Protein AF-0000000066699413 (afdb_homodimer)

Structure (mmCIF, N/CA/C/O backbone):
data_AF-0000000066699413-model_v1
#
loop_
_entity.id
_entity.type
_entity.pdbx_description
1 polymer 'BAR domain-containing protein'
#
loop_
_atom_site.group_PDB
_atom_site.id
_atom_site.type_symbol
_atom_site.label_atom_id
_atom_site.label_alt_id
_atom_site.label_comp_id
_atom_site.label_asym_id
_atom_site.label_entity_id
_atom_site.label_seq_id
_atom_site.pdbx_PDB_ins_code
_atom_site.Cartn_x
_atom_site.Cartn_y
_atom_site.Cartn_z
_atom_site.occupancy
_atom_site.B_iso_or_equiv
_atom_site.auth_seq_id
_atom_site.auth_comp_id
_atom_site.auth_asym_id
_atom_site.auth_atom_id
_atom_site.pdbx_PDB_model_num
ATOM 1 N N . MET A 1 1 ? 0.147 27.953 43.156 1 64.19 1 MET A N 1
ATOM 2 C CA . MET A 1 1 ? -0.626 26.844 42.625 1 64.19 1 MET A CA 1
ATOM 3 C C . MET A 1 1 ? -2.021 26.812 43.25 1 64.19 1 MET A C 1
ATOM 5 O O . MET A 1 1 ? -3.018 26.703 42.531 1 64.19 1 MET A O 1
ATOM 9 N N . PHE A 1 2 ? -1.993 27.031 44.5 1 70.25 2 PHE A N 1
ATOM 10 C CA . PHE A 1 2 ? -3.27 26.891 45.188 1 70.25 2 PHE A CA 1
ATOM 11 C C . PHE A 1 2 ? -4.234 27.984 44.781 1 70.25 2 PHE A C 1
ATOM 13 O O . PHE A 1 2 ? -5.434 27.75 44.625 1 70.25 2 PHE A O 1
ATOM 20 N N . ARG A 1 3 ? -3.824 29.094 44.5 1 70.44 3 ARG A N 1
ATOM 21 C CA . ARG A 1 3 ? -4.676 30.203 44.094 1 70.44 3 ARG A CA 1
ATOM 22 C C . ARG A 1 3 ? -5.277 29.953 42.719 1 70.44 3 ARG A C 1
ATOM 24 O O . ARG A 1 3 ? -6.465 30.203 42.5 1 70.44 3 ARG A O 1
ATOM 31 N N . ARG A 1 4 ? -4.512 29.453 41.812 1 77 4 ARG A N 1
ATOM 32 C CA . ARG A 1 4 ? -4.988 29.156 40.438 1 77 4 ARG A CA 1
ATOM 33 C C . ARG A 1 4 ? -6.07 28.094 40.469 1 77 4 ARG A C 1
ATOM 35 O O . ARG A 1 4 ? -7.059 28.188 39.75 1 77 4 ARG A O 1
ATOM 42 N N . LEU A 1 5 ? -5.805 27.141 41.219 1 80.25 5 LEU A N 1
ATOM 43 C CA . LEU A 1 5 ? -6.789 26.078 41.344 1 80.25 5 LEU A CA 1
ATOM 44 C C . LEU A 1 5 ? -8.109 26.609 41.875 1 80.25 5 LEU A C 1
ATOM 46 O O . LEU A 1 5 ? -9.18 26.281 41.375 1 80.25 5 LEU A O 1
ATOM 50 N N . LYS A 1 6 ? -8.023 27.297 42.875 1 75.12 6 LYS A N 1
ATOM 51 C CA . LYS A 1 6 ? -9.211 27.906 43.438 1 75.12 6 LYS A CA 1
ATOM 52 C C . LYS A 1 6 ? -9.953 28.766 42.438 1 75.12 6 LYS A C 1
ATOM 54 O O . LYS A 1 6 ? -11.172 28.656 42.281 1 75.12 6 LYS A O 1
ATOM 59 N N . GLN A 1 7 ? -9.195 29.562 41.719 1 81.75 7 GLN A N 1
ATOM 60 C CA . GLN A 1 7 ? -9.805 30.438 40.719 1 81.75 7 GLN A CA 1
ATOM 61 C C . GLN A 1 7 ? -10.477 29.609 39.625 1 81.75 7 GLN A C 1
ATOM 63 O O . GLN A 1 7 ? -11.578 29.938 39.188 1 81.75 7 GLN A O 1
ATOM 68 N N . ASN A 1 8 ? -9.828 28.609 39.25 1 81 8 ASN A N 1
ATOM 69 C CA . ASN A 1 8 ? -10.383 27.734 38.219 1 81 8 ASN A CA 1
ATOM 70 C C . ASN A 1 8 ? -11.703 27.109 38.688 1 81 8 ASN A C 1
ATOM 72 O O . ASN A 1 8 ? -12.664 27.047 37.906 1 81 8 ASN A O 1
ATOM 76 N N . VAL A 1 9 ? -11.688 26.688 39.875 1 76.62 9 VAL A N 1
ATOM 77 C CA . VAL A 1 9 ? -12.891 26.094 40.438 1 76.62 9 VAL A CA 1
ATOM 78 C C . VAL A 1 9 ? -14 27.141 40.531 1 76.62 9 VAL A C 1
ATOM 80 O O . VAL A 1 9 ? -15.148 26.875 40.188 1 76.62 9 VAL A O 1
ATOM 83 N N . MET A 1 10 ? -13.664 28.266 40.875 1 80.5 10 MET A N 1
ATOM 84 C CA . MET A 1 10 ? -14.664 29.328 41 1 80.5 10 MET A CA 1
ATOM 85 C C . MET A 1 10 ? -15.258 29.703 39.656 1 80.5 10 MET A C 1
ATOM 87 O O . MET A 1 10 ? -16.469 29.938 39.562 1 80.5 10 MET A O 1
ATOM 91 N N . VAL A 1 11 ? -14.508 29.719 38.781 1 76.56 11 VAL A N 1
ATOM 92 C CA . VAL A 1 11 ? -14.984 30.047 37.438 1 76.56 11 VAL A CA 1
ATOM 93 C C . VAL A 1 11 ? -15.883 28.922 36.938 1 76.56 11 VAL A C 1
ATOM 95 O O . VAL A 1 11 ? -16.953 29.188 36.375 1 76.56 11 VAL A O 1
ATOM 98 N N . LYS A 1 12 ? -15.531 27.734 37.156 1 79.06 12 LYS A N 1
ATOM 99 C CA . LYS A 1 12 ? -16.312 26.594 36.719 1 79.06 12 LYS A CA 1
ATOM 100 C C . LYS A 1 12 ? -17.672 26.547 37.406 1 79.06 12 LYS A C 1
ATOM 102 O O . LYS A 1 12 ? -18.656 26.094 36.812 1 79.06 12 LYS A O 1
ATOM 107 N N . LEU A 1 13 ? -17.531 27.047 38.562 1 78.44 13 LEU A N 1
ATOM 108 C CA . LEU A 1 13 ? -18.766 27.078 39.344 1 78.44 13 LEU A CA 1
ATOM 109 C C . LEU A 1 13 ? -19.531 28.375 39.125 1 78.44 13 LEU A C 1
ATOM 111 O O . LEU A 1 13 ? -20.5 28.656 39.844 1 78.44 13 LEU A O 1
ATOM 115 N N . ASP A 1 14 ? -19.047 29.141 38.156 1 80.88 14 ASP A N 1
ATOM 116 C CA . ASP A 1 14 ? -19.656 30.438 37.844 1 80.88 14 ASP A CA 1
ATOM 117 C C . ASP A 1 14 ? -19.688 31.359 39.062 1 80.88 14 ASP A C 1
ATOM 119 O O . ASP A 1 14 ? -20.656 32.094 39.281 1 80.88 14 ASP A O 1
ATOM 123 N N . MET A 1 15 ? -18.766 31.297 39.875 1 75.12 15 MET A N 1
ATOM 124 C CA . MET A 1 15 ? -18.656 32.125 41.094 1 75.12 15 MET A CA 1
ATOM 125 C C . MET A 1 15 ? -17.656 33.25 40.906 1 75.12 15 MET A C 1
ATOM 127 O O . MET A 1 15 ? -17.516 34.094 41.75 1 75.12 15 MET A O 1
ATOM 131 N N . ALA A 1 16 ? -16.984 33.188 39.781 1 76.62 16 ALA A N 1
ATOM 132 C CA . ALA A 1 16 ? -16.031 34.25 39.438 1 76.62 16 ALA A CA 1
ATOM 133 C C . ALA A 1 16 ? -16 34.469 37.938 1 76.62 16 ALA A C 1
ATOM 135 O O . ALA A 1 16 ? -16.328 33.594 37.156 1 76.62 16 ALA A O 1
ATOM 136 N N . LYS A 1 17 ? -15.734 35.719 37.656 1 78.69 17 LYS A N 1
ATOM 137 C CA . LYS A 1 17 ? -15.664 36.062 36.25 1 78.69 17 LYS A CA 1
ATOM 138 C C . LYS A 1 17 ? -14.266 35.781 35.688 1 78.69 17 LYS A C 1
ATOM 140 O O . LYS A 1 17 ? -13.273 35.906 36.406 1 78.69 17 LYS A O 1
ATOM 145 N N . GLN A 1 18 ? -14.242 35.312 34.5 1 86.56 18 GLN A N 1
ATOM 146 C CA . GLN A 1 18 ? -12.969 35.062 33.812 1 86.56 18 GLN A CA 1
ATOM 147 C C . GLN A 1 18 ? -12.766 36.062 32.688 1 86.56 18 GLN A C 1
ATOM 149 O O . GLN A 1 18 ? -13.656 36.281 31.859 1 86.56 18 GLN A O 1
ATOM 154 N N . THR A 1 19 ? -11.641 36.75 32.781 1 90.31 19 THR A N 1
ATOM 155 C CA . THR A 1 19 ? -11.273 37.656 31.688 1 90.31 19 THR A CA 1
ATOM 156 C C . THR A 1 19 ? -11.305 36.906 30.359 1 90.31 19 THR A C 1
ATOM 158 O O . THR A 1 19 ? -10.742 35.844 30.234 1 90.31 19 THR A O 1
ATOM 161 N N . GLU A 1 20 ? -12.023 37.438 29.484 1 91.56 20 GLU A N 1
ATOM 162 C CA . GLU A 1 20 ? -12.07 36.844 28.141 1 91.56 20 GLU A CA 1
ATOM 163 C C . GLU A 1 20 ? -10.844 37.219 27.328 1 91.56 20 GLU A C 1
ATOM 165 O O . GLU A 1 20 ? -10.352 38.344 27.422 1 91.56 20 GLU A O 1
ATOM 170 N N . PHE A 1 21 ? -10.375 36.312 26.609 1 94.5 21 PHE A N 1
ATOM 171 C CA . PHE A 1 21 ? -9.289 36.656 25.688 1 94.5 21 PHE A CA 1
ATOM 172 C C . PHE A 1 21 ? -9.812 37.5 24.531 1 94.5 21 PHE A C 1
ATOM 174 O O . PHE A 1 21 ? -10.945 37.312 24.078 1 94.5 21 PHE A O 1
ATOM 181 N N . PRO A 1 22 ? -8.984 38.406 24.016 1 93.81 22 PRO A N 1
ATOM 182 C CA . PRO A 1 22 ? -9.359 39.062 22.766 1 93.81 22 PRO A CA 1
ATOM 183 C C . PRO A 1 22 ? -9.602 38.094 21.625 1 93.81 22 PRO A C 1
ATOM 185 O O . PRO A 1 22 ? -9.047 37 21.625 1 93.81 22 PRO A O 1
ATOM 188 N N . ASN A 1 23 ? -10.367 38.531 20.594 1 92.06 23 ASN A N 1
ATOM 189 C CA . ASN A 1 23 ? -10.797 37.656 19.484 1 92.06 23 ASN A CA 1
ATOM 190 C C . ASN A 1 23 ? -9.609 37.094 18.719 1 92.06 23 ASN A C 1
ATOM 192 O O . ASN A 1 23 ? -9.609 35.938 18.344 1 92.06 23 ASN A O 1
ATOM 196 N N . ASP A 1 24 ? -8.617 37.938 18.406 1 90.38 24 ASP A N 1
ATOM 197 C CA . ASP A 1 24 ? -7.445 37.5 17.656 1 90.38 24 ASP A CA 1
ATOM 198 C C . ASP A 1 24 ? -6.691 36.406 18.406 1 90.38 24 ASP A C 1
ATOM 200 O O . ASP A 1 24 ? -6.211 35.438 17.812 1 90.38 24 ASP A O 1
ATOM 204 N N . VAL A 1 25 ? -6.668 36.562 19.734 1 93.75 25 VAL A N 1
ATOM 205 C CA . VAL A 1 25 ? -5.977 35.594 20.578 1 93.75 25 VAL A CA 1
ATOM 206 C C . VAL A 1 25 ? -6.785 34.281 20.641 1 93.75 25 VAL A C 1
ATOM 208 O O . VAL A 1 25 ? -6.227 33.188 20.547 1 93.75 25 VAL A O 1
ATOM 211 N N . THR A 1 26 ? -8.078 34.406 20.75 1 93.62 26 THR A N 1
ATOM 212 C CA . THR A 1 26 ? -8.945 33.219 20.766 1 93.62 26 THR A CA 1
ATOM 213 C C . THR A 1 26 ? -8.789 32.438 19.469 1 93.62 26 THR A C 1
ATOM 215 O O . THR A 1 26 ? -8.711 31.203 19.5 1 93.62 26 THR A O 1
ATOM 218 N N . ARG A 1 27 ? -8.727 33.094 18.391 1 88.5 27 ARG A N 1
ATOM 219 C CA . ARG A 1 27 ? -8.531 32.438 17.094 1 88.5 27 ARG A CA 1
ATOM 220 C C . ARG A 1 27 ? -7.184 31.734 17.031 1 88.5 27 ARG A C 1
ATOM 222 O O . ARG A 1 27 ? -7.074 30.656 16.469 1 88.5 27 ARG A O 1
ATOM 229 N N . SER A 1 28 ? -6.199 32.438 17.594 1 90.19 28 SER A N 1
ATOM 230 C CA . SER A 1 28 ? -4.863 31.844 17.625 1 90.19 28 SER A CA 1
ATOM 231 C C . SER A 1 28 ? -4.848 30.562 18.438 1 90.19 28 SER A C 1
ATOM 233 O O . SER A 1 28 ? -4.219 29.578 18.047 1 90.19 28 SER A O 1
ATOM 235 N N . ILE A 1 29 ? -5.488 30.609 19.547 1 92.31 29 ILE A N 1
ATOM 236 C CA . ILE A 1 29 ? -5.57 29.422 20.391 1 92.31 29 ILE A CA 1
ATOM 237 C C . ILE A 1 29 ? -6.234 28.281 19.625 1 92.31 29 ILE A C 1
ATOM 239 O O . ILE A 1 29 ? -5.707 27.172 19.594 1 92.31 29 ILE A O 1
ATOM 243 N N . THR A 1 30 ? -7.316 28.547 18.984 1 90.94 30 THR A N 1
ATOM 244 C CA . THR A 1 30 ? -8.047 27.531 18.219 1 90.94 30 THR A CA 1
ATOM 245 C C . THR A 1 30 ? -7.18 27 17.094 1 90.94 30 THR A C 1
ATOM 247 O O . THR A 1 30 ? -7.129 25.781 16.875 1 90.94 30 THR A O 1
ATOM 250 N N . PHE A 1 31 ? -6.5 27.891 16.359 1 89.94 31 PHE A N 1
ATOM 251 C CA . PHE A 1 31 ? -5.637 27.5 15.25 1 89.94 31 PHE A CA 1
ATOM 252 C C . PHE A 1 31 ? -4.566 26.516 15.719 1 89.94 31 PHE A C 1
ATOM 254 O O . PHE A 1 31 ? -4.355 25.469 15.109 1 89.94 31 PHE A O 1
ATOM 261 N N . CYS A 1 32 ? -3.93 26.891 16.797 1 91.62 32 CYS A N 1
ATOM 262 C CA . CYS A 1 32 ? -2.805 26.094 17.266 1 91.62 32 CYS A CA 1
ATOM 263 C C . CYS A 1 32 ? -3.273 24.719 17.75 1 91.62 32 CYS A C 1
ATOM 265 O O . CYS A 1 32 ? -2.652 23.703 17.438 1 91.62 32 CYS A O 1
ATOM 267 N N . GLU A 1 33 ? -4.352 24.656 18.453 1 90.44 33 GLU A N 1
ATOM 268 C CA . GLU A 1 33 ? -4.895 23.391 18.938 1 90.44 33 GLU A CA 1
ATOM 269 C C . GLU A 1 33 ? -5.34 22.5 17.781 1 90.44 33 GLU A C 1
ATOM 271 O O . GLU A 1 33 ? -5.074 21.297 17.797 1 90.44 33 GLU A O 1
ATOM 276 N N . ARG A 1 34 ? -5.918 23.031 16.781 1 90.5 34 ARG A N 1
ATOM 277 C CA . ARG A 1 34 ? -6.371 22.281 15.617 1 90.5 34 ARG A CA 1
ATOM 278 C C . ARG A 1 34 ? -5.195 21.859 14.734 1 90.5 34 ARG A C 1
ATOM 280 O O . ARG A 1 34 ? -5.211 20.797 14.133 1 90.5 34 ARG A O 1
ATOM 287 N N . SER A 1 35 ? -4.207 22.797 14.633 1 91.25 35 SER A N 1
ATOM 288 C CA . SER A 1 35 ? -3.029 22.531 13.812 1 91.25 35 SER A CA 1
ATOM 289 C C . SER A 1 35 ? -2.324 21.25 14.266 1 91.25 35 SER A C 1
ATOM 291 O O . SER A 1 35 ? -1.836 20.484 13.438 1 91.25 35 SER A O 1
ATOM 293 N N . LYS A 1 36 ? -2.322 21.031 15.555 1 91.19 36 LYS A N 1
ATOM 294 C CA . LYS A 1 36 ? -1.697 19.828 16.094 1 91.19 36 LYS A CA 1
ATOM 295 C C . LYS A 1 36 ? -2.367 18.578 15.547 1 91.19 36 LYS A C 1
ATOM 297 O O . LYS A 1 36 ? -1.695 17.672 15.031 1 91.19 36 LYS A O 1
ATOM 302 N N . SER A 1 37 ? -3.66 18.547 15.609 1 92.31 37 SER A N 1
ATOM 303 C CA . SER A 1 37 ? -4.426 17.391 15.148 1 92.31 37 SER A CA 1
ATOM 304 C C . SER A 1 37 ? -4.363 17.25 13.633 1 92.31 37 SER A C 1
ATOM 306 O O . SER A 1 37 ? -4.238 16.141 13.109 1 92.31 37 SER A O 1
ATOM 308 N N . ASP A 1 38 ? -4.477 18.344 12.93 1 90.81 38 ASP A N 1
ATOM 309 C CA . ASP A 1 38 ? -4.473 18.344 11.469 1 90.81 38 ASP A CA 1
ATOM 310 C C . ASP A 1 38 ? -3.148 17.797 10.93 1 90.81 38 ASP A C 1
ATOM 312 O O . ASP A 1 38 ? -3.139 16.938 10.039 1 90.81 38 ASP A O 1
ATOM 316 N N . VAL A 1 39 ? -2.062 18.312 11.484 1 92.06 39 VAL A N 1
ATOM 317 C CA . VAL A 1 39 ? -0.745 17.891 11.008 1 92.06 39 VAL A CA 1
ATOM 318 C C . VAL A 1 39 ? -0.501 16.438 11.359 1 92.06 39 VAL A C 1
ATOM 320 O O . VAL A 1 39 ? 0.029 15.672 10.539 1 92.06 39 VAL A O 1
ATOM 323 N N . ALA A 1 40 ? -0.955 15.969 12.5 1 92.31 40 ALA A N 1
ATOM 324 C CA . ALA A 1 40 ? -0.827 14.562 12.875 1 92.31 40 ALA A CA 1
ATOM 325 C C . ALA A 1 40 ? -1.617 13.672 11.922 1 92.31 40 ALA A C 1
ATOM 327 O O . ALA A 1 40 ? -1.158 12.586 11.555 1 92.31 40 ALA A O 1
ATOM 328 N N . ALA A 1 41 ? -2.766 14.109 11.57 1 92.06 41 ALA A N 1
ATOM 329 C CA . ALA A 1 41 ? -3.629 13.336 10.672 1 92.06 41 ALA A CA 1
ATOM 330 C C . ALA A 1 41 ? -3 13.195 9.289 1 92.06 41 ALA A C 1
ATOM 332 O O . ALA A 1 41 ? -3.027 12.117 8.695 1 92.06 41 ALA A O 1
ATOM 333 N N . ILE A 1 42 ? -2.396 14.305 8.758 1 91.94 42 ILE A N 1
ATOM 334 C CA . ILE A 1 42 ? -1.78 14.258 7.434 1 91.94 42 ILE A CA 1
ATOM 335 C C . ILE A 1 42 ? -0.568 13.328 7.465 1 91.94 42 ILE A C 1
ATOM 337 O O . ILE A 1 42 ? -0.349 12.555 6.531 1 91.94 42 ILE A O 1
ATOM 341 N N . VAL A 1 43 ? 0.157 13.406 8.539 1 94 43 VAL A N 1
ATOM 342 C CA . VAL A 1 43 ? 1.338 12.562 8.672 1 94 43 VAL A CA 1
ATOM 343 C C . VAL A 1 43 ? 0.923 11.094 8.68 1 94 43 VAL A C 1
ATOM 345 O O . VAL A 1 43 ? 1.511 10.266 7.977 1 94 43 VAL A O 1
ATOM 348 N N . LYS A 1 44 ? -0.115 10.789 9.414 1 93.81 44 LYS A N 1
ATOM 349 C CA . LYS A 1 44 ? -0.608 9.414 9.484 1 93.81 44 LYS A CA 1
ATOM 350 C C . LYS A 1 44 ? -1.063 8.93 8.109 1 93.81 44 LYS A C 1
ATOM 352 O O . LYS A 1 44 ? -0.804 7.781 7.738 1 93.81 44 LYS A O 1
ATOM 357 N N . ALA A 1 45 ? -1.743 9.727 7.418 1 91.88 45 ALA A N 1
ATOM 358 C CA . ALA A 1 45 ? -2.227 9.375 6.082 1 91.88 45 ALA A CA 1
ATOM 359 C C . ALA A 1 45 ? -1.066 9.148 5.121 1 91.88 45 ALA A C 1
ATOM 361 O O . ALA A 1 45 ? -1.087 8.211 4.324 1 91.88 45 ALA A O 1
ATOM 362 N N . VAL A 1 46 ? -0.092 9.992 5.203 1 94.25 46 VAL A N 1
ATOM 363 C CA . VAL A 1 46 ? 1.08 9.875 4.344 1 94.25 46 VAL A CA 1
ATOM 364 C C . VAL A 1 46 ? 1.855 8.609 4.691 1 94.25 46 VAL A C 1
ATOM 366 O O . VAL A 1 46 ? 2.316 7.891 3.801 1 94.25 46 VAL A O 1
ATOM 369 N N . GLU A 1 47 ? 1.967 8.312 5.953 1 94 47 GLU A N 1
ATOM 370 C CA . GLU A 1 47 ? 2.615 7.074 6.375 1 94 47 GLU A CA 1
ATOM 371 C C . GLU A 1 47 ? 1.878 5.852 5.84 1 94 47 GLU A C 1
ATOM 373 O O . GLU A 1 47 ? 2.504 4.883 5.402 1 94 47 GLU A O 1
ATOM 378 N N . SER A 1 48 ? 0.611 5.914 5.887 1 90.88 48 SER A N 1
ATOM 379 C CA . SER A 1 48 ? -0.201 4.824 5.352 1 90.88 48 SER A CA 1
ATOM 380 C C . SER A 1 48 ? 0.006 4.672 3.848 1 90.88 48 SER A C 1
ATOM 382 O O . SER A 1 48 ? 0.093 3.551 3.34 1 90.88 48 SER A O 1
ATOM 384 N N . MET A 1 49 ? 0.118 5.727 3.15 1 90.94 49 MET A N 1
ATOM 385 C CA . MET A 1 49 ? 0.29 5.738 1.699 1 90.94 49 MET A CA 1
ATOM 386 C C . MET A 1 49 ? 1.577 5.027 1.299 1 90.94 49 MET A C 1
ATOM 388 O O . MET A 1 49 ? 1.608 4.309 0.298 1 90.94 49 MET A O 1
ATOM 392 N N . ILE A 1 50 ? 2.633 5.184 2.113 1 91.62 50 ILE A N 1
ATOM 393 C CA . ILE A 1 50 ? 3.922 4.629 1.715 1 91.62 50 ILE A CA 1
ATOM 394 C C . ILE A 1 50 ? 4.215 3.369 2.527 1 91.62 50 ILE A C 1
ATOM 396 O O . ILE A 1 50 ? 5.348 2.879 2.537 1 91.62 50 ILE A O 1
ATOM 400 N N . SER A 1 51 ? 3.266 2.826 3.219 1 90.5 51 SER A N 1
ATOM 401 C CA . SER A 1 51 ? 3.48 1.701 4.125 1 90.5 51 SER A CA 1
ATOM 402 C C . SER A 1 51 ? 3.98 0.473 3.371 1 90.5 51 SER A C 1
ATOM 404 O O . SER A 1 51 ? 4.84 -0.257 3.865 1 90.5 51 SER A O 1
ATOM 406 N N . ASN A 1 52 ? 3.52 0.285 2.148 1 86.88 52 ASN A N 1
ATOM 407 C CA . ASN A 1 52 ? 3.895 -0.881 1.356 1 86.88 52 ASN A CA 1
ATOM 408 C C . ASN A 1 52 ? 5.297 -0.733 0.769 1 86.88 52 ASN A C 1
ATOM 410 O O . ASN A 1 52 ? 5.875 -1.704 0.277 1 86.88 52 ASN A O 1
ATOM 414 N N . PHE A 1 53 ? 5.828 0.475 0.854 1 90.94 53 PHE A N 1
ATOM 415 C CA . PHE A 1 53 ? 7.141 0.739 0.273 1 90.94 53 PHE A CA 1
ATOM 416 C C . PHE A 1 53 ? 8.25 0.359 1.246 1 90.94 53 PHE A C 1
ATOM 418 O O . PHE A 1 53 ? 9.406 0.211 0.849 1 90.94 53 PHE A O 1
ATOM 425 N N . LYS A 1 54 ? 8.023 0.321 2.668 1 81.88 54 LYS A N 1
ATOM 426 C CA . LYS A 1 54 ? 9.055 0.249 3.695 1 81.88 54 LYS A CA 1
ATOM 427 C C . LYS A 1 54 ? 9.086 -1.127 4.352 1 81.88 54 LYS A C 1
ATOM 429 O O . LYS A 1 54 ? 9.789 -1.335 5.34 1 81.88 54 LYS A O 1
ATOM 434 N N . ALA A 1 55 ? 8.836 -2.156 3.752 1 67.06 55 ALA A N 1
ATOM 435 C CA . ALA A 1 55 ? 8.812 -3.402 4.512 1 67.06 55 ALA A CA 1
ATOM 436 C C . ALA A 1 55 ? 10.211 -3.777 4.992 1 67.06 55 ALA A C 1
ATOM 438 O O . ALA A 1 55 ? 11.195 -3.562 4.277 1 67.06 55 ALA A O 1
ATOM 439 N N . THR A 1 56 ? 10.484 -3.793 6.375 1 67.44 56 THR A N 1
ATOM 440 C CA . THR A 1 56 ? 11.742 -4.242 6.953 1 67.44 56 THR A CA 1
ATOM 441 C C . THR A 1 56 ? 12.273 -5.469 6.215 1 67.44 56 THR A C 1
ATOM 443 O O . THR A 1 56 ? 13.484 -5.68 6.133 1 67.44 56 THR A O 1
ATOM 446 N N . GLY A 1 57 ? 11.516 -6.07 5.504 1 71.44 57 GLY A N 1
ATOM 447 C CA . GLY A 1 57 ? 11.852 -7.242 4.711 1 71.44 57 GLY A CA 1
ATOM 448 C C . GLY A 1 57 ? 11.453 -7.113 3.256 1 71.44 57 GLY A C 1
ATOM 449 O O . GLY A 1 57 ? 11.789 -6.129 2.598 1 71.44 57 GLY A O 1
ATOM 450 N N . MET A 1 58 ? 10.812 -8.055 2.838 1 83.25 58 MET A N 1
ATOM 451 C CA . MET A 1 58 ? 10.398 -8.07 1.438 1 83.25 58 MET A CA 1
ATOM 452 C C . MET A 1 58 ? 9.117 -7.266 1.238 1 83.25 58 MET A C 1
ATOM 454 O O . MET A 1 58 ? 8.125 -7.496 1.927 1 83.25 58 MET A O 1
ATOM 458 N N . THR A 1 59 ? 9.266 -6.25 0.417 1 88.19 59 THR A N 1
ATOM 459 C CA . THR A 1 59 ? 8.039 -5.586 -0.027 1 88.19 59 THR A CA 1
ATOM 460 C C . THR A 1 59 ? 7.199 -6.523 -0.887 1 88.19 59 THR A C 1
ATOM 462 O O . THR A 1 59 ? 7.664 -7.594 -1.285 1 88.19 59 THR A O 1
ATOM 465 N N . PRO A 1 60 ? 5.984 -6.145 -1.086 1 89.81 60 PRO A N 1
ATOM 466 C CA . PRO A 1 60 ? 5.18 -6.965 -1.993 1 89.81 60 PRO A CA 1
ATOM 467 C C . PRO A 1 60 ? 5.836 -7.152 -3.359 1 89.81 60 PRO A C 1
ATOM 469 O O . PRO A 1 60 ? 5.805 -8.25 -3.918 1 89.81 60 PRO A O 1
ATOM 472 N N . ALA A 1 61 ? 6.48 -6.113 -3.836 1 92.88 61 ALA A N 1
ATOM 473 C CA . ALA A 1 61 ? 7.18 -6.215 -5.113 1 92.88 61 ALA A CA 1
ATOM 474 C C . ALA A 1 61 ? 8.328 -7.211 -5.027 1 92.88 61 ALA A C 1
ATOM 476 O O . ALA A 1 61 ? 8.508 -8.039 -5.926 1 92.88 61 ALA A O 1
ATOM 477 N N . ASP A 1 62 ? 9.031 -7.199 -3.926 1 93.31 62 ASP A N 1
ATOM 478 C CA . ASP A 1 62 ? 10.102 -8.164 -3.705 1 93.31 62 ASP A CA 1
ATOM 479 C C . ASP A 1 62 ? 9.555 -9.594 -3.693 1 93.31 62 ASP A C 1
ATOM 481 O O . ASP A 1 62 ? 10.188 -10.508 -4.234 1 93.31 62 ASP A O 1
ATOM 485 N N . SER A 1 63 ? 8.492 -9.742 -3.037 1 91.88 63 SER A N 1
ATOM 486 C CA . SER A 1 63 ? 7.898 -11.07 -2.906 1 91.88 63 SER A CA 1
ATOM 487 C C . SER A 1 63 ? 7.516 -11.641 -4.266 1 91.88 63 SER A C 1
ATOM 489 O O . SER A 1 63 ? 7.805 -12.805 -4.559 1 91.88 63 SER A O 1
ATOM 491 N N . ILE A 1 64 ? 6.918 -10.867 -5.059 1 92.5 64 ILE A N 1
ATOM 492 C CA . ILE A 1 64 ? 6.523 -11.32 -6.387 1 92.5 64 ILE A CA 1
ATOM 493 C C . ILE A 1 64 ? 7.77 -11.633 -7.215 1 92.5 64 ILE A C 1
ATOM 495 O O . ILE A 1 64 ? 7.816 -12.648 -7.914 1 92.5 64 ILE A O 1
ATOM 499 N N . ALA A 1 65 ? 8.758 -10.734 -7.105 1 94.38 65 ALA A N 1
ATOM 500 C CA . ALA A 1 65 ? 10.016 -10.977 -7.812 1 94.38 65 ALA A CA 1
ATOM 501 C C . ALA A 1 65 ? 10.625 -12.312 -7.414 1 94.38 65 ALA A C 1
ATOM 503 O O . ALA A 1 65 ? 11.016 -13.102 -8.273 1 94.38 65 ALA A O 1
ATOM 504 N N . ASN A 1 66 ? 10.609 -12.562 -6.148 1 93.69 66 ASN A N 1
ATOM 505 C CA . ASN A 1 66 ? 11.18 -13.805 -5.633 1 93.69 66 ASN A CA 1
ATOM 506 C C . ASN A 1 66 ? 10.414 -15.023 -6.141 1 93.69 66 ASN A C 1
ATOM 508 O O . ASN A 1 66 ? 11.023 -16.047 -6.492 1 93.69 66 ASN A O 1
ATOM 512 N N . ILE A 1 67 ? 9.164 -14.938 -6.191 1 91 67 ILE A N 1
ATOM 513 C CA . ILE A 1 67 ? 8.328 -16.047 -6.648 1 91 67 ILE A CA 1
ATOM 514 C C . ILE A 1 67 ? 8.555 -16.281 -8.141 1 91 67 ILE A C 1
ATOM 516 O O . ILE A 1 67 ? 8.656 -17.422 -8.578 1 91 67 ILE A O 1
ATOM 520 N N . CYS A 1 68 ? 8.641 -15.227 -8.922 1 92.56 68 CYS A N 1
ATOM 521 C CA . CYS A 1 68 ? 8.914 -15.352 -10.352 1 92.56 68 CYS A CA 1
ATOM 522 C C . CYS A 1 68 ? 10.258 -16.031 -10.586 1 92.56 68 CYS A C 1
ATOM 524 O O . CYS A 1 68 ? 10.375 -16.891 -11.469 1 92.56 68 CYS A O 1
ATOM 526 N N . ASN A 1 69 ? 11.234 -15.648 -9.797 1 93.38 69 ASN A N 1
ATOM 527 C CA . ASN A 1 69 ? 12.539 -16.297 -9.875 1 93.38 69 ASN A CA 1
ATOM 528 C C . ASN A 1 69 ? 12.445 -17.781 -9.578 1 93.38 69 ASN A C 1
ATOM 530 O O . ASN A 1 69 ? 13.039 -18.594 -10.289 1 93.38 69 ASN A O 1
ATOM 534 N N . GLY A 1 70 ? 11.695 -18.109 -8.555 1 90.62 70 GLY A N 1
ATOM 535 C CA . GLY A 1 70 ? 11.492 -19.5 -8.203 1 90.62 70 GLY A CA 1
ATOM 536 C C . GLY A 1 70 ? 10.773 -20.297 -9.281 1 90.62 70 GLY A C 1
ATOM 537 O O . GLY A 1 70 ? 11.117 -21.438 -9.547 1 90.62 70 GLY A O 1
ATOM 538 N N . LEU A 1 71 ? 9.797 -19.688 -9.945 1 89.19 71 LEU A N 1
ATOM 539 C CA . LEU A 1 71 ? 9.039 -20.344 -11 1 89.19 71 LEU A CA 1
ATOM 540 C C . LEU A 1 71 ? 9.914 -20.594 -12.227 1 89.19 71 LEU A C 1
ATOM 542 O O . LEU A 1 71 ? 9.836 -21.656 -12.844 1 89.19 71 LEU A O 1
ATOM 546 N N . ALA A 1 72 ? 10.742 -19.625 -12.562 1 89.44 72 ALA A N 1
ATOM 547 C CA . ALA A 1 72 ? 11.625 -19.75 -13.711 1 89.44 72 ALA A CA 1
ATOM 548 C C . ALA A 1 72 ? 12.594 -20.922 -13.539 1 89.44 72 ALA A C 1
ATOM 550 O O . ALA A 1 72 ? 12.914 -21.625 -14.5 1 89.44 72 ALA A O 1
ATOM 551 N N . ALA A 1 73 ? 13.016 -21.188 -12.352 1 87.38 73 ALA A N 1
ATOM 552 C CA . ALA A 1 73 ? 13.992 -22.234 -12.055 1 87.38 73 ALA A CA 1
ATOM 553 C C . ALA A 1 73 ? 13.359 -23.609 -12.172 1 87.38 73 ALA A C 1
ATOM 555 O O . ALA A 1 73 ? 14.07 -24.625 -12.25 1 87.38 73 ALA A O 1
ATOM 556 N N . LYS A 1 74 ? 12.078 -23.688 -12.227 1 81.31 74 LYS A N 1
ATOM 557 C CA . LYS A 1 74 ? 11.383 -24.969 -12.148 1 81.31 74 LYS A CA 1
ATOM 558 C C . LYS A 1 74 ? 11.102 -25.516 -13.547 1 81.31 74 LYS A C 1
ATOM 560 O O . LYS A 1 74 ? 10.617 -26.641 -13.688 1 81.31 74 LYS A O 1
ATOM 565 N N . THR A 1 75 ? 11.406 -24.719 -14.562 1 81.56 75 THR A N 1
ATOM 566 C CA . THR A 1 75 ? 11.102 -25.172 -15.914 1 81.56 75 THR A CA 1
ATOM 567 C C . THR A 1 75 ? 12.211 -24.781 -16.891 1 81.56 75 THR A C 1
ATOM 569 O O . THR A 1 75 ? 12.953 -23.828 -16.625 1 81.56 75 THR A O 1
ATOM 572 N N . LYS A 1 76 ? 12.289 -25.531 -17.953 1 83.56 76 LYS A N 1
ATOM 573 C CA . LYS A 1 76 ? 13.281 -25.234 -18.969 1 83.56 76 LYS A CA 1
ATOM 574 C C . LYS A 1 76 ? 12.648 -24.5 -20.156 1 83.56 76 LYS A C 1
ATOM 576 O O . LYS A 1 76 ? 13.289 -24.328 -21.188 1 83.56 76 LYS A O 1
ATOM 581 N N . ASN A 1 77 ? 11.367 -24.172 -20 1 85 77 ASN A N 1
ATOM 582 C CA . ASN A 1 77 ? 10.688 -23.406 -21.031 1 85 77 ASN A CA 1
ATOM 583 C C . ASN A 1 77 ? 11.32 -22.016 -21.219 1 85 77 ASN A C 1
ATOM 585 O O . ASN A 1 77 ? 11.18 -21.156 -20.344 1 85 77 ASN A O 1
ATOM 589 N N . LYS A 1 78 ? 11.977 -21.812 -22.312 1 86.69 78 LYS A N 1
ATOM 590 C CA . LYS A 1 78 ? 12.805 -20.625 -22.547 1 86.69 78 LYS A CA 1
ATOM 591 C C . LYS A 1 78 ? 11.953 -19.359 -22.562 1 86.69 78 LYS A C 1
ATOM 593 O O . LYS A 1 78 ? 12.336 -18.344 -21.969 1 86.69 78 LYS A O 1
ATOM 598 N N . LYS A 1 79 ? 10.844 -19.391 -23.266 1 86.25 79 LYS A N 1
ATOM 599 C CA . LYS A 1 79 ? 9.977 -18.219 -23.344 1 86.25 79 LYS A CA 1
ATOM 600 C C . LYS A 1 79 ? 9.43 -17.844 -21.969 1 86.25 79 LYS A C 1
ATOM 602 O O . LYS A 1 79 ? 9.43 -16.656 -21.609 1 86.25 79 LYS A O 1
ATOM 607 N N . PHE A 1 80 ? 8.984 -18.828 -21.234 1 90.31 80 PHE A N 1
ATOM 608 C CA . PHE A 1 80 ? 8.484 -18.609 -19.875 1 90.31 80 PHE A CA 1
ATOM 609 C C . PHE A 1 80 ? 9.57 -18 -18.984 1 90.31 80 PHE A C 1
ATOM 611 O O . PHE A 1 80 ? 9.328 -17 -18.312 1 90.31 80 PHE A O 1
ATOM 618 N N . ASN A 1 81 ? 10.695 -18.531 -19.031 1 92.19 81 ASN A N 1
ATOM 619 C CA . ASN A 1 81 ? 11.797 -18.094 -18.188 1 92.19 81 ASN A CA 1
ATOM 620 C C . ASN A 1 81 ? 12.211 -16.656 -18.516 1 92.19 81 ASN A C 1
ATOM 622 O O . ASN A 1 81 ? 12.547 -15.883 -17.609 1 92.19 81 ASN A O 1
ATOM 626 N N . LYS A 1 82 ? 12.195 -16.328 -19.766 1 91.94 82 LYS A N 1
ATOM 627 C CA . LYS A 1 82 ? 12.547 -14.969 -20.156 1 91.94 82 LYS A CA 1
ATOM 628 C C . LYS A 1 82 ? 11.539 -13.961 -19.625 1 91.94 82 LYS A C 1
ATOM 630 O O . LYS A 1 82 ? 11.93 -12.898 -19.125 1 91.94 82 LYS A O 1
ATOM 635 N N . VAL A 1 83 ? 10.242 -14.258 -19.734 1 91.94 83 VAL A N 1
ATOM 636 C CA . VAL A 1 83 ? 9.203 -13.375 -19.203 1 91.94 83 VAL A CA 1
ATOM 637 C C . VAL A 1 83 ? 9.375 -13.227 -17.703 1 91.94 83 VAL A C 1
ATOM 639 O O . VAL A 1 83 ? 9.391 -12.117 -17.172 1 91.94 83 VAL A O 1
ATOM 642 N N . MET A 1 84 ? 9.531 -14.375 -17.031 1 93.75 84 MET A N 1
ATOM 643 C CA . MET A 1 84 ? 9.664 -14.352 -15.578 1 93.75 84 MET A CA 1
ATOM 644 C C . MET A 1 84 ? 10.883 -13.555 -15.148 1 93.75 84 MET A C 1
ATOM 646 O O . MET A 1 84 ? 10.836 -12.82 -14.156 1 93.75 84 MET A O 1
ATOM 650 N N . LYS A 1 85 ? 11.953 -13.68 -15.883 1 94.12 85 LYS A N 1
ATOM 651 C CA . LYS A 1 85 ? 13.172 -12.953 -15.555 1 94.12 85 LYS A CA 1
ATOM 652 C C . LYS A 1 85 ? 12.977 -11.445 -15.695 1 94.12 85 LYS A C 1
ATOM 654 O O . LYS A 1 85 ? 13.422 -10.672 -14.844 1 94.12 85 LYS A O 1
ATOM 659 N N . ASN A 1 86 ? 12.352 -11.031 -16.766 1 94.06 86 ASN A N 1
ATOM 660 C CA . ASN A 1 86 ? 12.094 -9.609 -16.969 1 94.06 86 ASN A CA 1
ATOM 661 C C . ASN A 1 86 ? 11.156 -9.055 -15.906 1 94.06 86 ASN A C 1
ATOM 663 O O . ASN A 1 86 ? 11.352 -7.934 -15.422 1 94.06 86 ASN A O 1
ATOM 667 N N . VAL A 1 87 ? 10.18 -9.812 -15.508 1 94.19 87 VAL A N 1
ATOM 668 C CA . VAL A 1 87 ? 9.25 -9.383 -14.477 1 94.19 87 VAL A CA 1
ATOM 669 C C . VAL A 1 87 ? 9.969 -9.305 -13.133 1 94.19 87 VAL A C 1
ATOM 671 O O . VAL A 1 87 ? 9.789 -8.344 -12.375 1 94.19 87 VAL A O 1
ATOM 674 N N . GLU A 1 88 ? 10.766 -10.312 -12.883 1 95.56 88 GLU A N 1
ATOM 675 C CA . GLU A 1 88 ? 11.578 -10.312 -11.672 1 95.56 88 GLU A CA 1
ATOM 676 C C . GLU A 1 88 ? 12.43 -9.055 -11.586 1 95.56 88 GLU A C 1
ATOM 678 O O . GLU A 1 88 ? 12.422 -8.359 -10.562 1 95.56 88 GLU A O 1
ATOM 683 N N . GLU A 1 89 ? 13.125 -8.742 -12.625 1 96.19 89 GLU A N 1
ATOM 684 C CA . GLU A 1 89 ? 14.023 -7.594 -12.648 1 96.19 89 GLU A CA 1
ATOM 685 C C . GLU A 1 89 ? 13.25 -6.285 -12.508 1 96.19 89 GLU A C 1
ATOM 687 O O . GLU A 1 89 ? 13.672 -5.383 -11.781 1 96.19 89 GLU A O 1
ATOM 692 N N . ALA A 1 90 ? 12.125 -6.18 -13.219 1 96.19 90 ALA A N 1
ATOM 693 C CA . ALA A 1 90 ? 11.281 -4.992 -13.117 1 96.19 90 ALA A CA 1
ATOM 694 C C . ALA A 1 90 ? 10.82 -4.773 -11.672 1 96.19 90 ALA A C 1
ATOM 696 O O . ALA A 1 90 ? 10.914 -3.66 -11.148 1 96.19 90 ALA A O 1
ATOM 697 N N . LEU A 1 91 ? 10.406 -5.812 -11.031 1 96.38 91 LEU A N 1
ATOM 698 C CA . LEU A 1 91 ? 9.836 -5.695 -9.688 1 96.38 91 LEU A CA 1
ATOM 699 C C . LEU A 1 91 ? 10.93 -5.445 -8.656 1 96.38 91 LEU A C 1
ATOM 701 O O . LEU A 1 91 ? 10.703 -4.75 -7.664 1 96.38 91 LEU A O 1
ATOM 705 N N . GLU A 1 92 ? 12.086 -5.965 -8.875 1 95.69 92 GLU A N 1
ATOM 706 C CA . GLU A 1 92 ? 13.211 -5.641 -8 1 95.69 92 GLU A CA 1
ATOM 707 C C . GLU A 1 92 ? 13.562 -4.156 -8.07 1 95.69 92 GLU A C 1
ATOM 709 O O . GLU A 1 92 ? 13.82 -3.523 -7.047 1 95.69 92 GLU A O 1
ATOM 714 N N . GLU A 1 93 ? 13.578 -3.609 -9.266 1 96.81 93 GLU A N 1
ATOM 715 C CA . GLU A 1 93 ? 13.867 -2.191 -9.445 1 96.81 93 GLU A CA 1
ATOM 716 C C . GLU A 1 93 ? 12.766 -1.322 -8.852 1 96.81 93 GLU A C 1
ATOM 718 O O . GLU A 1 93 ? 13.039 -0.275 -8.266 1 96.81 93 GLU A O 1
ATOM 723 N N . ILE A 1 94 ? 11.531 -1.766 -9.047 1 95.88 94 ILE A N 1
ATOM 724 C CA . ILE A 1 94 ? 10.406 -1.048 -8.469 1 95.88 94 ILE A CA 1
ATOM 725 C C . ILE A 1 94 ? 10.523 -1.043 -6.945 1 95.88 94 ILE A C 1
ATOM 727 O O . ILE A 1 94 ? 10.328 -0.009 -6.301 1 95.88 94 ILE A O 1
ATOM 731 N N . ALA A 1 95 ? 10.852 -2.197 -6.391 1 94.94 95 ALA A N 1
ATOM 732 C CA . ALA A 1 95 ? 11.023 -2.287 -4.941 1 94.94 95 ALA A CA 1
ATOM 733 C C . ALA A 1 95 ? 12.086 -1.309 -4.453 1 94.94 95 ALA A C 1
ATOM 735 O O . ALA A 1 95 ? 11.898 -0.636 -3.434 1 94.94 95 ALA A O 1
ATOM 736 N N . LYS A 1 96 ? 13.164 -1.237 -5.109 1 94.88 96 LYS A N 1
ATOM 737 C CA . LYS A 1 96 ? 14.227 -0.291 -4.77 1 94.88 96 LYS A CA 1
ATOM 738 C C . LYS A 1 96 ? 13.719 1.147 -4.848 1 94.88 96 LYS A C 1
ATOM 740 O O . LYS A 1 96 ? 14.008 1.961 -3.967 1 94.88 96 LYS A O 1
ATOM 745 N N . THR A 1 97 ? 13.008 1.441 -5.93 1 96.06 97 THR A N 1
ATOM 746 C CA . THR A 1 97 ? 12.445 2.771 -6.125 1 96.06 97 THR A CA 1
ATOM 747 C C . THR A 1 97 ? 11.469 3.113 -5 1 96.06 97 THR A C 1
ATOM 749 O O . THR A 1 97 ? 11.484 4.23 -4.48 1 96.06 97 THR A O 1
ATOM 752 N N . GLU A 1 98 ? 10.648 2.139 -4.672 1 95.06 98 GLU A N 1
ATOM 753 C CA . GLU A 1 98 ? 9.688 2.318 -3.584 1 95.06 98 GLU A CA 1
ATOM 754 C C . GLU A 1 98 ? 10.391 2.627 -2.268 1 95.06 98 GLU A C 1
ATOM 756 O O . GLU A 1 98 ? 10.008 3.551 -1.551 1 95.06 98 GLU A O 1
ATOM 761 N N . ARG A 1 99 ? 11.398 1.918 -1.951 1 94.75 99 ARG A N 1
ATOM 762 C CA . ARG A 1 99 ? 12.156 2.145 -0.721 1 94.75 99 ARG A CA 1
ATOM 763 C C . ARG A 1 99 ? 12.797 3.529 -0.718 1 94.75 99 ARG A C 1
ATOM 765 O O . ARG A 1 99 ? 12.789 4.219 0.304 1 94.75 99 ARG A O 1
ATOM 772 N N . LEU A 1 100 ? 13.352 3.943 -1.846 1 95.62 100 LEU A N 1
ATOM 773 C CA . LEU A 1 100 ? 13.945 5.27 -1.967 1 95.62 100 LEU A CA 1
ATOM 774 C C . LEU A 1 100 ? 12.891 6.359 -1.809 1 95.62 100 LEU A C 1
ATOM 776 O O . LEU A 1 100 ? 13.133 7.379 -1.163 1 95.62 100 LEU A O 1
ATOM 780 N N . THR A 1 101 ? 11.75 6.094 -2.402 1 96.12 101 THR A N 1
ATOM 781 C CA . THR A 1 101 ? 10.648 7.043 -2.285 1 96.12 101 THR A CA 1
ATOM 782 C C . THR A 1 101 ? 10.203 7.184 -0.831 1 96.12 101 THR A C 1
ATOM 784 O O . THR A 1 101 ? 10.023 8.297 -0.337 1 96.12 101 THR A O 1
ATOM 787 N N . ALA A 1 102 ? 10.047 6.059 -0.186 1 95.5 102 ALA A N 1
ATOM 788 C CA . ALA A 1 102 ? 9.656 6.086 1.222 1 95.5 102 ALA A CA 1
ATOM 789 C C . ALA A 1 102 ? 10.664 6.879 2.055 1 95.5 102 ALA A C 1
ATOM 791 O O . ALA A 1 102 ? 10.273 7.707 2.883 1 95.5 102 ALA A O 1
ATOM 792 N N . LYS A 1 103 ? 11.922 6.68 1.859 1 95.62 103 LYS A N 1
ATOM 793 C CA . LYS A 1 103 ? 12.969 7.391 2.586 1 95.62 103 LYS A CA 1
ATOM 794 C C . LYS A 1 103 ? 12.891 8.891 2.326 1 95.62 103 LYS A C 1
ATOM 796 O O . LYS A 1 103 ? 13.047 9.695 3.25 1 95.62 103 LYS A O 1
ATOM 801 N N . ARG A 1 104 ? 12.688 9.258 1.111 1 96.38 104 ARG A N 1
ATOM 802 C CA . ARG A 1 104 ? 12.594 10.672 0.75 1 96.38 104 ARG A CA 1
ATOM 803 C C . ARG A 1 104 ? 11.383 11.328 1.402 1 96.38 104 ARG A C 1
ATOM 805 O O . ARG A 1 104 ? 11.469 12.453 1.899 1 96.38 104 ARG A O 1
ATOM 812 N N . VAL A 1 105 ? 10.219 10.68 1.389 1 96.44 105 VAL A N 1
ATOM 813 C CA . VAL A 1 105 ? 9.008 11.188 2.02 1 96.44 105 VAL A CA 1
ATOM 814 C C . VAL A 1 105 ? 9.234 11.367 3.518 1 96.44 105 VAL A C 1
ATOM 816 O O . VAL A 1 105 ? 8.883 12.398 4.09 1 96.44 105 VAL A O 1
ATOM 819 N N . GLU A 1 106 ? 9.852 10.406 4.125 1 95.62 106 GLU A N 1
ATOM 820 C CA . GLU A 1 106 ? 10.125 10.484 5.559 1 95.62 106 GLU A CA 1
ATOM 821 C C . GLU A 1 106 ? 11.047 11.656 5.883 1 95.62 106 GLU A C 1
ATOM 823 O O . GLU A 1 106 ? 10.789 12.414 6.816 1 95.62 106 GLU A O 1
ATOM 828 N N . LEU A 1 107 ? 12.047 11.844 5.086 1 95.31 107 LEU A N 1
ATOM 829 C CA . LEU A 1 107 ? 13.047 12.875 5.344 1 95.31 107 LEU A CA 1
ATOM 830 C C . LEU A 1 107 ? 12.484 14.258 5.047 1 95.31 107 LEU A C 1
ATOM 832 O O . LEU A 1 107 ? 12.578 15.164 5.883 1 95.31 107 LEU A O 1
ATOM 836 N N . LYS A 1 108 ? 11.852 14.422 3.924 1 94.25 108 LYS A N 1
ATOM 837 C CA . LYS A 1 108 ? 11.5 15.75 3.432 1 94.25 108 LYS A CA 1
ATOM 838 C C . LYS A 1 108 ? 10.156 16.203 3.988 1 94.25 108 LYS A C 1
ATOM 840 O O . LYS A 1 108 ? 9.938 17.406 4.184 1 94.25 108 LYS A O 1
ATOM 845 N N . PHE A 1 109 ? 9.25 15.273 4.242 1 95.31 109 PHE A N 1
ATOM 846 C CA . PHE A 1 109 ? 7.914 15.664 4.668 1 95.31 109 PHE A CA 1
ATOM 847 C C . PHE A 1 109 ? 7.73 15.445 6.164 1 95.31 109 PHE A C 1
ATOM 849 O O . PHE A 1 109 ? 7.367 16.359 6.895 1 95.31 109 PHE A O 1
ATOM 856 N N . ILE A 1 110 ? 8.055 14.305 6.633 1 93.88 110 ILE A N 1
ATOM 857 C CA . ILE A 1 110 ? 7.762 13.961 8.016 1 93.88 110 ILE A CA 1
ATOM 858 C C . ILE A 1 110 ? 8.797 14.602 8.938 1 93.88 110 ILE A C 1
ATOM 860 O O . ILE A 1 110 ? 8.445 15.359 9.844 1 93.88 110 ILE A O 1
ATOM 864 N N . GLU A 1 111 ? 10.078 14.445 8.695 1 93.5 111 GLU A N 1
ATOM 865 C CA . GLU A 1 111 ? 11.133 14.945 9.57 1 93.5 111 GLU A CA 1
ATOM 866 C C . GLU A 1 111 ? 11.32 16.453 9.414 1 93.5 111 GLU A C 1
ATOM 868 O O . GLU A 1 111 ? 11.461 17.172 10.398 1 93.5 111 GLU A O 1
ATOM 873 N N . SER A 1 112 ? 11.305 16.938 8.195 1 92.06 112 SER A N 1
ATOM 874 C CA . SER A 1 112 ? 11.656 18.328 7.922 1 92.06 112 SER A CA 1
ATOM 875 C C . SER A 1 112 ? 10.477 19.266 8.203 1 92.06 112 SER A C 1
ATOM 877 O O . SER A 1 112 ? 10.648 20.328 8.805 1 92.06 112 SER A O 1
ATOM 879 N N . TRP A 1 113 ? 9.336 18.844 7.77 1 93.12 113 TRP A N 1
ATOM 880 C CA . TRP A 1 113 ? 8.203 19.75 7.906 1 93.12 113 TRP A CA 1
ATOM 881 C C . TRP A 1 113 ? 7.395 19.422 9.156 1 93.12 113 TRP A C 1
ATOM 883 O O . TRP A 1 113 ? 7.277 20.266 10.062 1 93.12 113 TRP A O 1
ATOM 893 N N . SER A 1 114 ? 6.852 18.219 9.266 1 93.81 114 SER A N 1
ATOM 894 C CA . SER A 1 114 ? 5.891 17.891 10.312 1 93.81 114 SER A CA 1
ATOM 895 C C . SER A 1 114 ? 6.535 17.953 11.688 1 93.81 114 SER A C 1
ATOM 897 O O . SER A 1 114 ? 6.012 18.609 12.594 1 93.81 114 SER A O 1
ATOM 899 N N . LYS A 1 115 ? 7.668 17.359 11.891 1 92.62 115 LYS A N 1
ATOM 900 C CA . LYS A 1 115 ? 8.312 17.328 13.195 1 92.62 115 LYS A CA 1
ATOM 901 C C . LYS A 1 115 ? 8.773 18.734 13.609 1 92.62 115 LYS A C 1
ATOM 903 O O . LYS A 1 115 ? 8.656 19.109 14.781 1 92.62 115 LYS A O 1
ATOM 908 N N . THR A 1 116 ? 9.305 19.531 12.617 1 92.12 116 THR A N 1
ATOM 909 C CA . THR A 1 116 ? 9.719 20.891 12.898 1 92.12 116 THR A CA 1
ATOM 910 C C . THR A 1 116 ? 8.539 21.734 13.398 1 92.12 116 THR A C 1
ATOM 912 O O . THR A 1 116 ? 8.68 22.5 14.344 1 92.12 116 THR A O 1
ATOM 915 N N . TRP A 1 117 ? 7.395 21.5 12.797 1 92.81 117 TRP A N 1
ATOM 916 C CA . TRP A 1 117 ? 6.211 22.25 13.219 1 92.81 117 TRP A CA 1
ATOM 917 C C . TRP A 1 117 ? 5.691 21.734 14.555 1 92.81 117 TRP A C 1
ATOM 919 O O . TRP A 1 117 ? 5.531 22.5 15.508 1 92.81 117 TRP A O 1
ATOM 929 N N . LEU A 1 118 ? 5.496 20.422 14.656 1 93 118 LEU A N 1
ATOM 930 C CA . LEU A 1 118 ? 4.832 19.828 15.812 1 93 118 LEU A CA 1
ATOM 931 C C . LEU A 1 118 ? 5.707 19.953 17.062 1 93 118 LEU A C 1
ATOM 933 O O . LEU A 1 118 ? 5.207 20.234 18.141 1 93 118 LEU A O 1
ATOM 937 N N . HIS A 1 119 ? 7.016 19.797 16.953 1 92.69 119 HIS A N 1
ATOM 938 C CA . HIS A 1 119 ? 7.895 19.734 18.109 1 92.69 119 HIS A CA 1
ATOM 939 C C . HIS A 1 119 ? 8.695 21.031 18.266 1 92.69 119 HIS A C 1
ATOM 941 O O . HIS A 1 119 ? 9.414 21.219 19.234 1 92.69 119 HIS A O 1
ATOM 947 N N . GLY A 1 120 ? 8.594 21.938 17.266 1 91 120 GLY A N 1
ATOM 948 C CA . GLY A 1 120 ? 9.258 23.219 17.328 1 91 120 GLY A CA 1
ATOM 949 C C . GLY A 1 120 ? 8.305 24.375 17.562 1 91 120 GLY A C 1
ATOM 950 O O . GLY A 1 120 ? 7.918 24.656 18.703 1 91 120 GLY A O 1
ATOM 951 N N . ASN A 1 121 ? 7.859 24.938 16.469 1 89.44 121 ASN A N 1
ATOM 952 C CA . ASN A 1 121 ? 7.09 26.172 16.531 1 89.44 121 ASN A CA 1
ATOM 953 C C . ASN A 1 121 ? 5.777 25.969 17.281 1 89.44 121 ASN A C 1
ATOM 955 O O . ASN A 1 121 ? 5.461 26.75 18.188 1 89.44 121 ASN A O 1
ATOM 959 N N . LEU A 1 122 ? 5.055 24.984 16.906 1 93.5 122 LEU A N 1
ATOM 960 C CA . LEU A 1 122 ? 3.74 24.781 17.5 1 93.5 122 LEU A CA 1
ATOM 961 C C . LEU A 1 122 ? 3.857 24.516 19 1 93.5 122 LEU A C 1
ATOM 963 O O . LEU A 1 122 ? 3.041 25 19.797 1 93.5 122 LEU A O 1
ATOM 967 N N . LYS A 1 123 ? 4.836 23.734 19.422 1 94 123 LYS A N 1
ATOM 968 C CA . LYS A 1 123 ? 5.047 23.469 20.844 1 94 123 LYS A CA 1
ATOM 969 C C . LYS A 1 123 ? 5.277 24.75 21.625 1 94 123 LYS A C 1
ATOM 971 O O . LYS A 1 123 ? 4.699 24.953 22.688 1 94 123 LYS A O 1
ATOM 976 N N . ILE A 1 124 ? 6.09 25.641 21.062 1 94 124 ILE A N 1
ATOM 977 C CA . ILE A 1 124 ? 6.391 26.922 21.688 1 94 124 ILE A CA 1
ATOM 978 C C . ILE A 1 124 ? 5.113 27.75 21.812 1 94 124 ILE A C 1
ATOM 980 O O . ILE A 1 124 ? 4.832 28.328 22.859 1 94 124 ILE A O 1
ATOM 984 N N . TYR A 1 125 ? 4.352 27.797 20.719 1 94.75 125 TYR A N 1
ATOM 985 C CA . TYR A 1 125 ? 3.111 28.578 20.719 1 94.75 125 TYR A CA 1
ATOM 986 C C . TYR A 1 125 ? 2.133 28.031 21.75 1 94.75 125 TYR A C 1
ATOM 988 O O . TYR A 1 125 ? 1.502 28.797 22.484 1 94.75 125 TYR A O 1
ATOM 996 N N . LEU A 1 126 ? 2.02 26.734 21.781 1 95.31 126 LEU A N 1
ATOM 997 C CA . LEU A 1 126 ? 1.113 26.109 22.75 1 95.31 126 LEU A CA 1
ATOM 998 C C . LEU A 1 126 ? 1.572 26.375 24.172 1 95.31 126 LEU A C 1
ATOM 1000 O O . LEU A 1 126 ? 0.748 26.578 25.062 1 95.31 126 LEU A O 1
ATOM 1004 N N . ASP A 1 127 ? 2.85 26.359 24.438 1 96.06 127 ASP A N 1
ATOM 1005 C CA . ASP A 1 127 ? 3.383 26.688 25.75 1 96.06 127 ASP A CA 1
ATOM 1006 C C . ASP A 1 127 ? 3.059 28.125 26.141 1 96.06 127 ASP A C 1
ATOM 1008 O O . ASP A 1 127 ? 2.693 28.406 27.281 1 96.06 127 ASP A O 1
ATOM 1012 N N . ASP A 1 128 ? 3.238 29.016 25.203 1 96.44 128 ASP A N 1
ATOM 1013 C CA . ASP A 1 128 ? 2.91 30.422 25.438 1 96.44 128 ASP A CA 1
ATOM 1014 C C . ASP A 1 128 ? 1.427 30.594 25.766 1 96.44 128 ASP A C 1
ATOM 1016 O O . ASP A 1 128 ? 1.062 31.375 26.641 1 96.44 128 ASP A O 1
ATOM 1020 N N . ILE A 1 129 ? 0.624 29.891 25.047 1 96.12 129 ILE A N 1
ATOM 1021 C CA . ILE A 1 129 ? -0.818 29.938 25.266 1 96.12 129 ILE A CA 1
ATOM 1022 C C . ILE A 1 129 ? -1.153 29.391 26.656 1 96.12 129 ILE A C 1
ATOM 1024 O O . ILE A 1 129 ? -1.968 29.969 27.375 1 96.12 129 ILE A O 1
ATOM 1028 N N . ASN A 1 130 ? -0.521 28.281 27 1 96.12 130 ASN A N 1
ATOM 1029 C CA . ASN A 1 130 ? -0.724 27.719 28.328 1 96.12 130 ASN A CA 1
ATOM 1030 C C . ASN A 1 130 ? -0.322 28.703 29.438 1 96.12 130 ASN A C 1
ATOM 1032 O O . ASN A 1 130 ? -1.021 28.828 30.438 1 96.12 130 ASN A O 1
ATOM 1036 N N . GLN A 1 131 ? 0.774 29.344 29.219 1 97.12 131 GLN A N 1
ATOM 1037 C CA . GLN A 1 131 ? 1.212 30.359 30.188 1 97.12 131 GLN A CA 1
ATOM 1038 C C . GLN A 1 131 ? 0.213 31.516 30.25 1 97.12 131 GLN A C 1
ATOM 1040 O O . GLN A 1 131 ? -0.042 32.062 31.344 1 97.12 131 GLN A O 1
ATOM 1045 N N . LEU A 1 132 ? -0.311 31.875 29.125 1 96.94 132 LEU A N 1
ATOM 1046 C CA . LEU A 1 132 ? -1.314 32.938 29.094 1 96.94 132 LEU A CA 1
ATOM 1047 C C . LEU A 1 132 ? -2.537 32.562 29.922 1 96.94 132 LEU A C 1
ATOM 1049 O O . LEU A 1 132 ? -3.066 33.375 30.672 1 96.94 132 LEU A O 1
ATOM 1053 N N . LYS A 1 133 ? -2.963 31.344 29.75 1 94.31 133 LYS A N 1
ATOM 1054 C CA . LYS A 1 133 ? -4.102 30.844 30.516 1 94.31 133 LYS A CA 1
ATOM 1055 C C . LYS A 1 133 ? -3.809 30.891 32.031 1 94.31 133 LYS A C 1
ATOM 1057 O O . LYS A 1 133 ? -4.672 31.266 32.812 1 94.31 133 LYS A O 1
ATOM 1062 N N . LYS A 1 134 ? -2.619 30.547 32.406 1 94.19 134 LYS A N 1
ATOM 1063 C CA . LYS A 1 134 ? -2.213 30.594 33.812 1 94.19 134 LYS A CA 1
ATOM 1064 C C . LYS A 1 134 ? -2.166 32.031 34.344 1 94.19 134 LYS A C 1
ATOM 1066 O O . LYS A 1 134 ? -2.625 32.312 35.438 1 94.19 134 LYS A O 1
ATOM 1071 N N . ARG A 1 135 ? -1.554 32.938 33.5 1 96.31 135 ARG A N 1
ATOM 1072 C CA . ARG A 1 135 ? -1.467 34.344 33.875 1 96.31 135 ARG A CA 1
ATOM 1073 C C . ARG A 1 135 ? -2.855 34.938 34.031 1 96.31 135 ARG A C 1
ATOM 1075 O O . ARG A 1 135 ? -3.062 35.812 34.875 1 96.31 135 ARG A O 1
ATOM 1082 N N . ARG A 1 136 ? -3.752 34.5 33.125 1 95.12 136 ARG A N 1
ATOM 1083 C CA . ARG A 1 136 ? -5.121 34.969 33.25 1 95.12 136 ARG A CA 1
ATOM 1084 C C . ARG A 1 136 ? -5.73 34.594 34.594 1 95.12 136 ARG A C 1
ATOM 1086 O O . ARG A 1 136 ? -6.395 35.406 35.25 1 95.12 136 ARG A O 1
ATOM 1093 N N . LEU A 1 137 ? -5.512 33.375 35 1 93.25 137 LEU A N 1
ATOM 1094 C CA . LEU A 1 137 ? -6.027 32.906 36.281 1 93.25 137 LEU A CA 1
ATOM 1095 C C . LEU A 1 137 ? -5.422 33.719 37.438 1 93.25 137 LEU A C 1
ATOM 1097 O O . LEU A 1 137 ? -6.121 34.062 38.406 1 93.25 137 LEU A O 1
ATOM 1101 N N . ASP A 1 138 ? -4.145 33.969 37.344 1 93.88 138 ASP A N 1
ATOM 1102 C CA . ASP A 1 138 ? -3.48 34.781 38.375 1 93.88 138 ASP A CA 1
ATOM 1103 C C . ASP A 1 138 ? -4.066 36.188 38.406 1 93.88 138 ASP A C 1
ATOM 1105 O O . ASP A 1 138 ? -4.367 36.719 39.469 1 93.88 138 ASP A O 1
ATOM 1109 N N . LYS A 1 139 ? -4.137 36.75 37.219 1 94.88 139 LYS A N 1
ATOM 1110 C CA . LYS A 1 139 ? -4.688 38.094 37.094 1 94.88 139 LYS A CA 1
ATOM 1111 C C . LYS A 1 139 ? -6.078 38.188 37.719 1 94.88 139 LYS A C 1
ATOM 1113 O O . LYS A 1 139 ? -6.34 39.062 38.562 1 94.88 139 LYS A O 1
ATOM 1118 N N . ASP A 1 140 ? -6.906 37.312 37.375 1 93.44 140 ASP A N 1
ATOM 1119 C CA . ASP A 1 140 ? -8.289 37.344 37.844 1 93.44 140 ASP A CA 1
ATOM 1120 C C . ASP A 1 140 ? -8.359 37.062 39.344 1 93.44 140 ASP A C 1
ATOM 1122 O O . ASP A 1 140 ? -9.109 37.719 40.062 1 93.44 140 ASP A O 1
ATOM 1126 N N . GLY A 1 141 ? -7.621 36.062 39.875 1 89.88 141 GLY A N 1
ATOM 1127 C CA . GLY A 1 141 ? -7.605 35.75 41.281 1 89.88 141 GLY A CA 1
ATOM 1128 C C . GLY A 1 141 ? -7.105 36.875 42.156 1 89.88 141 GLY A C 1
ATOM 1129 O O . GLY A 1 141 ? -7.695 37.156 43.188 1 89.88 141 GLY A O 1
ATOM 1130 N N . LEU A 1 142 ? -6.043 37.5 41.719 1 93.38 142 LEU A N 1
ATOM 1131 C CA . LEU A 1 142 ? -5.438 38.594 42.5 1 93.38 142 LEU A CA 1
ATOM 1132 C C . LEU A 1 142 ? -6.285 39.844 42.438 1 93.38 142 LEU A C 1
ATOM 1134 O O . LEU A 1 142 ? -6.328 40.625 43.406 1 93.38 142 LEU A O 1
ATOM 1138 N N . ALA A 1 143 ? -6.906 40.031 41.281 1 91.81 143 ALA A N 1
ATOM 1139 C CA . ALA A 1 143 ? -7.832 41.156 41.188 1 91.81 143 ALA A CA 1
ATOM 1140 C C . ALA A 1 143 ? -8.992 41 42.156 1 91.81 143 ALA A C 1
ATOM 1142 O O . ALA A 1 143 ? -9.414 41.969 42.781 1 91.81 143 ALA A O 1
ATOM 1143 N N . GLN A 1 144 ? -9.5 39.781 42.25 1 88.81 144 GLN A N 1
ATOM 1144 C CA . GLN A 1 144 ? -10.594 39.531 43.188 1 88.81 144 GLN A CA 1
ATOM 1145 C C . GLN A 1 144 ? -10.148 39.781 44.625 1 88.81 144 GLN A C 1
ATOM 1147 O O . GLN A 1 144 ? -10.898 40.344 45.406 1 88.81 144 GLN A O 1
ATOM 1152 N N . SER A 1 145 ? -9.039 39.312 44.938 1 88.75 145 SER A N 1
ATOM 1153 C CA . SER A 1 145 ? -8.484 39.5 46.281 1 88.75 145 SER A CA 1
ATOM 1154 C C . SER A 1 145 ? -8.266 41 46.594 1 88.75 145 SER A C 1
ATOM 1156 O O . SER A 1 145 ? -8.562 41.438 47.688 1 88.75 145 SER A O 1
ATOM 1158 N N . ALA A 1 146 ? -7.734 41.781 45.688 1 92.62 146 ALA A N 1
ATOM 1159 C CA . ALA A 1 146 ? -7.496 43.219 45.875 1 92.62 146 ALA A CA 1
ATOM 1160 C C . ALA A 1 146 ? -8.805 43.969 46.062 1 92.62 146 ALA A C 1
ATOM 1162 O O . ALA A 1 146 ? -8.883 44.906 46.844 1 92.62 146 ALA A O 1
ATOM 1163 N N . ASN A 1 147 ? -9.773 43.531 45.312 1 90.62 147 ASN A N 1
ATOM 1164 C CA . ASN A 1 147 ? -11.086 44.156 45.438 1 90.62 147 ASN A CA 1
ATOM 1165 C C . ASN A 1 147 ? -11.711 43.938 46.781 1 90.62 147 ASN A C 1
ATOM 1167 O O . ASN A 1 147 ? -12.438 44.812 47.312 1 90.62 147 ASN A O 1
ATOM 1171 N N . LYS A 1 148 ? -11.492 42.781 47.344 1 89.19 148 LYS A N 1
ATOM 1172 C CA . LYS A 1 148 ? -12.031 42.438 48.656 1 89.19 148 LYS A CA 1
ATOM 1173 C C . LYS A 1 148 ? -11.297 43.188 49.781 1 89.19 148 LYS A C 1
ATOM 1175 O O . LYS A 1 148 ? -11.82 43.375 50.875 1 89.19 148 LYS A O 1
ATOM 1180 N N . HIS A 1 149 ? -10.07 43.625 49.438 1 93.31 149 HIS A N 1
ATOM 1181 C CA . HIS A 1 149 ? -9.258 44.344 50.438 1 93.31 149 HIS A CA 1
ATOM 1182 C C . HIS A 1 149 ? -8.68 45.625 49.844 1 93.31 149 HIS A C 1
ATOM 1184 O O . HIS A 1 149 ? -7.461 45.719 49.656 1 93.31 149 HIS A O 1
ATOM 1190 N N . PRO A 1 150 ? -9.383 46.625 49.625 1 90.38 150 PRO A N 1
ATOM 1191 C CA . PRO A 1 150 ? -8.984 47.812 48.875 1 90.38 150 PRO A CA 1
ATOM 1192 C C . PRO A 1 150 ? -7.883 48.625 49.562 1 90.38 150 PRO A C 1
ATOM 1194 O O . PRO A 1 150 ? -7.117 49.312 48.906 1 90.38 150 PRO A O 1
ATOM 1197 N N . ASP A 1 151 ? -7.766 48.531 50.938 1 94 151 ASP A N 1
ATOM 1198 C CA . ASP A 1 151 ? -6.805 49.344 51.656 1 94 151 ASP A CA 1
ATOM 1199 C C . ASP A 1 151 ? -5.469 48.625 51.812 1 94 151 ASP A C 1
ATOM 1201 O O . ASP A 1 151 ? -4.504 49.188 52.344 1 94 151 ASP A O 1
ATOM 1205 N N . ASP A 1 152 ? -5.473 47.406 51.406 1 93.94 152 ASP A N 1
ATOM 1206 C CA . ASP A 1 152 ? -4.242 46.625 51.438 1 93.94 152 ASP A CA 1
ATOM 1207 C C . ASP A 1 152 ? -3.338 46.938 50.25 1 93.94 152 ASP A C 1
ATOM 1209 O O . ASP A 1 152 ? -3.541 46.406 49.156 1 93.94 152 ASP A O 1
ATOM 1213 N N . GLN A 1 153 ? -2.281 47.719 50.531 1 94.12 153 GLN A N 1
ATOM 1214 C CA . GLN A 1 153 ? -1.399 48.188 49.469 1 94.12 153 GLN A CA 1
ATOM 1215 C C . GLN A 1 153 ? -0.63 47.031 48.844 1 94.12 153 GLN A C 1
ATOM 1217 O O . GLN A 1 153 ? -0.339 47.062 47.656 1 94.12 153 GLN A O 1
ATOM 1222 N N . THR A 1 154 ? -0.365 46.062 49.594 1 94.56 154 THR A N 1
ATOM 1223 C CA . THR A 1 154 ? 0.365 44.906 49.094 1 94.56 154 THR A CA 1
ATOM 1224 C C . THR A 1 154 ? -0.478 44.125 48.094 1 94.56 154 THR A C 1
ATOM 1226 O O . THR A 1 154 ? 0.018 43.719 47.031 1 94.56 154 THR A O 1
ATOM 1229 N N . LYS A 1 155 ? -1.708 43.875 48.375 1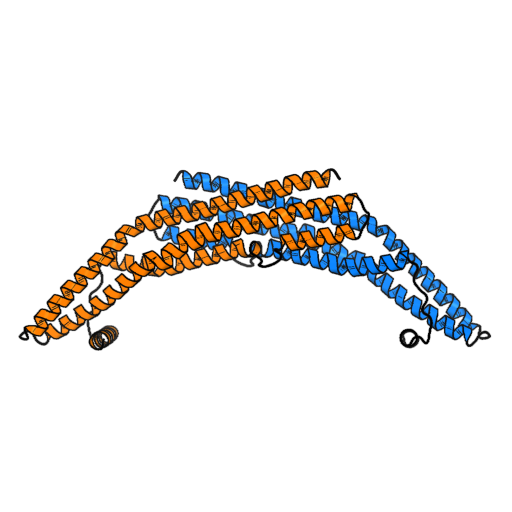 93.44 155 LYS A N 1
ATOM 1230 C CA . LYS A 1 155 ? -2.605 43.156 47.469 1 93.44 155 LYS A CA 1
ATOM 1231 C C . LYS A 1 155 ? -2.846 43.969 46.188 1 93.44 155 LYS A C 1
ATOM 1233 O O . LYS A 1 155 ? -2.949 43.375 45.125 1 93.44 155 LYS A O 1
ATOM 1238 N N . GLN A 1 156 ? -2.949 45.25 46.281 1 95.19 156 GLN A N 1
ATOM 1239 C CA . GLN A 1 156 ? -3.125 46.094 45.125 1 95.19 156 GLN A CA 1
ATOM 1240 C C . GLN A 1 156 ? -1.909 46.031 44.219 1 95.19 156 GLN A C 1
ATOM 1242 O O . GLN A 1 156 ? -2.053 45.969 43 1 95.19 156 GLN A O 1
ATOM 1247 N N . GLN A 1 157 ? -0.747 46.062 44.844 1 96.19 157 GLN A N 1
ATOM 1248 C CA . GLN A 1 157 ? 0.487 46 44.062 1 96.19 157 GLN A CA 1
ATOM 1249 C C . GLN A 1 157 ? 0.617 44.688 43.344 1 96.19 157 GLN A C 1
ATOM 1251 O O . GLN A 1 157 ? 1.014 44.625 42.188 1 96.19 157 GLN A O 1
ATOM 1256 N N . LYS A 1 158 ? 0.262 43.594 44 1 95.25 158 LYS A N 1
ATOM 1257 C CA . LYS A 1 158 ? 0.341 42.281 43.375 1 95.25 158 LYS A CA 1
ATOM 1258 C C . LYS A 1 158 ? -0.631 42.156 42.219 1 95.25 158 LYS A C 1
ATOM 1260 O O . LYS A 1 158 ? -0.322 41.5 41.219 1 95.25 158 LYS A O 1
ATOM 1265 N N . SER A 1 159 ? -1.783 42.656 42.344 1 94.75 159 SER A N 1
ATOM 1266 C CA . SER A 1 159 ? -2.773 42.625 41.281 1 94.75 159 SER A CA 1
ATOM 1267 C C . SER A 1 159 ? -2.266 43.375 40.031 1 94.75 159 SER A C 1
ATOM 1269 O O . SER A 1 159 ? -2.41 42.906 38.906 1 94.75 159 SER A O 1
ATOM 1271 N N . LYS A 1 160 ? -1.664 44.562 40.281 1 96 160 LYS A N 1
ATOM 1272 C CA . LYS A 1 160 ? -1.114 45.344 39.188 1 96 160 LYS A CA 1
ATOM 1273 C C . LYS A 1 160 ? 0.015 44.594 38.469 1 96 160 LYS A C 1
ATOM 1275 O O . LYS A 1 160 ? 0.122 44.625 37.25 1 96 160 LYS A O 1
ATOM 1280 N N . GLU A 1 161 ? 0.796 43.938 39.281 1 96.44 161 GLU A N 1
ATOM 1281 C CA . GLU A 1 161 ? 1.89 43.125 38.75 1 96.44 161 GLU A CA 1
ATOM 1282 C C . GLU A 1 161 ? 1.36 41.969 37.906 1 96.44 161 GLU A C 1
ATOM 1284 O O . GLU A 1 161 ? 1.881 41.688 36.812 1 96.44 161 GLU A O 1
ATOM 1289 N N . ALA A 1 162 ? 0.362 41.312 38.375 1 95.94 162 ALA A N 1
ATOM 1290 C CA . ALA A 1 162 ? -0.241 40.188 37.656 1 95.94 162 ALA A CA 1
ATOM 1291 C C . ALA A 1 162 ? -0.85 40.656 36.344 1 95.94 162 ALA A C 1
ATOM 1293 O O . ALA A 1 162 ? -0.779 39.969 35.312 1 95.94 162 ALA A O 1
ATOM 1294 N N . ASP A 1 163 ? -1.468 41.812 36.344 1 96.38 163 ASP A N 1
ATOM 1295 C CA . ASP A 1 163 ? -2.043 42.375 35.125 1 96.38 163 ASP A CA 1
ATOM 1296 C C . ASP A 1 163 ? -0.962 42.656 34.094 1 96.38 163 ASP A C 1
ATOM 1298 O O . ASP A 1 163 ? -1.149 42.406 32.906 1 96.38 163 ASP A O 1
ATOM 1302 N N . THR A 1 164 ? 0.172 43.25 34.594 1 97.44 164 THR A N 1
ATOM 1303 C CA . THR A 1 164 ? 1.293 43.531 33.719 1 97.44 164 THR A CA 1
ATOM 1304 C C . THR A 1 164 ? 1.842 42.25 33.094 1 97.44 164 THR A C 1
ATOM 1306 O O . THR A 1 164 ? 2.119 42.219 31.891 1 97.44 164 THR A O 1
ATOM 1309 N N . LEU A 1 165 ? 1.912 41.219 33.875 1 97.5 165 LEU A N 1
ATOM 1310 C CA . LEU A 1 165 ? 2.434 39.969 33.375 1 97.5 165 LEU A CA 1
ATOM 1311 C C . LEU A 1 165 ? 1.482 39.312 32.375 1 97.5 165 LEU A C 1
ATOM 1313 O O . LEU A 1 165 ? 1.924 38.719 31.375 1 97.5 165 LEU A O 1
ATOM 1317 N N . TYR A 1 166 ? 0.175 39.406 32.594 1 96.56 166 TYR A N 1
ATOM 1318 C CA . TYR A 1 166 ? -0.832 38.938 31.656 1 96.56 166 TYR A CA 1
ATOM 1319 C C . TYR A 1 166 ? -0.713 39.656 30.312 1 96.56 166 TYR A C 1
ATOM 1321 O O . TYR A 1 166 ? -0.72 39 29.266 1 96.56 166 TYR A O 1
ATOM 1329 N N . GLU A 1 167 ? -0.579 40.969 30.406 1 97.19 167 GLU A N 1
ATOM 1330 C CA . GLU A 1 167 ? -0.484 41.75 29.188 1 97.19 167 GLU A CA 1
ATOM 1331 C C . GLU A 1 167 ? 0.787 41.438 28.406 1 97.19 167 GLU A C 1
ATOM 1333 O O . GLU A 1 167 ? 0.779 41.406 27.172 1 97.19 167 GLU A O 1
ATOM 1338 N N . GLU A 1 168 ? 1.866 41.219 29.156 1 96.88 168 GLU A N 1
ATOM 1339 C CA . GLU A 1 168 ? 3.117 40.812 28.516 1 96.88 168 GLU A CA 1
ATOM 1340 C C . GLU A 1 168 ? 2.967 39.469 27.797 1 96.88 168 GLU A C 1
ATOM 1342 O O . GLU A 1 168 ? 3.426 39.312 26.656 1 96.88 168 GLU A O 1
ATOM 1347 N N . GLN A 1 169 ? 2.332 38.562 28.484 1 97.31 169 GLN A N 1
ATOM 1348 C CA . GLN A 1 169 ? 2.129 37.219 27.891 1 97.31 169 GLN A CA 1
ATOM 1349 C C . GLN A 1 169 ? 1.172 37.312 26.703 1 97.31 169 GLN A C 1
ATOM 1351 O O . GLN A 1 169 ? 1.33 36.562 25.719 1 97.31 169 GLN A O 1
ATOM 1356 N N . LEU A 1 170 ? 0.189 38.094 26.797 1 96.88 170 LEU A N 1
ATOM 1357 C CA . LEU A 1 170 ? -0.758 38.312 25.719 1 96.88 170 LEU A CA 1
ATOM 1358 C C . LEU A 1 170 ? -0.043 38.812 24.469 1 96.88 170 LEU A C 1
ATOM 1360 O O . LEU A 1 170 ? -0.329 38.344 23.359 1 96.88 170 LEU A O 1
ATOM 1364 N N . MET A 1 171 ? 0.851 39.75 24.672 1 95.31 171 MET A N 1
ATOM 1365 C CA . MET A 1 171 ? 1.614 40.312 23.547 1 95.31 171 MET A CA 1
ATOM 1366 C C . MET A 1 171 ? 2.467 39.219 22.891 1 95.31 171 MET A C 1
ATOM 1368 O O . MET A 1 171 ? 2.609 39.188 21.672 1 95.31 171 MET A O 1
ATOM 1372 N N . LYS A 1 172 ? 2.977 38.375 23.672 1 94.25 172 LYS A N 1
ATOM 1373 C CA . LYS A 1 172 ? 3.783 37.281 23.141 1 94.25 172 LYS A CA 1
ATOM 1374 C C . LYS A 1 172 ? 2.945 36.375 22.266 1 94.25 172 LYS A C 1
ATOM 1376 O O . LYS A 1 172 ? 3.375 35.969 21.172 1 94.25 172 LYS A O 1
ATOM 1381 N N . VAL A 1 173 ? 1.798 36.031 22.734 1 95 173 VAL A N 1
ATOM 1382 C CA . VAL A 1 173 ? 0.899 35.188 21.969 1 95 173 VAL A CA 1
ATOM 1383 C C . VAL A 1 173 ? 0.491 35.875 20.672 1 95 173 VAL A C 1
ATOM 1385 O O . VAL A 1 173 ? 0.418 35.25 19.625 1 95 173 VAL A O 1
ATOM 1388 N N . ARG A 1 174 ? 0.304 37.156 20.734 1 93.25 174 ARG A N 1
ATOM 1389 C CA . ARG A 1 174 ? -0.053 37.938 19.547 1 93.25 174 ARG A CA 1
ATOM 1390 C C . ARG A 1 174 ? 1.09 37.938 18.547 1 93.25 174 ARG A C 1
ATOM 1392 O O . ARG A 1 174 ? 0.856 37.938 17.328 1 93.25 174 ARG A O 1
ATOM 1399 N N . GLN A 1 175 ? 2.299 37.938 19 1 91.44 175 GLN A N 1
ATOM 1400 C CA . GLN A 1 175 ? 3.465 37.906 18.125 1 91.44 175 GLN A CA 1
ATOM 1401 C C . GLN A 1 175 ? 3.535 36.562 17.375 1 91.44 175 GLN A C 1
ATOM 1403 O O . GLN A 1 175 ? 3.93 36.531 16.219 1 91.44 175 GLN A O 1
ATOM 1408 N N . ASN A 1 176 ? 3.148 35.531 18.062 1 89.81 176 ASN A N 1
ATOM 1409 C CA . ASN A 1 176 ? 3.109 34.219 17.438 1 89.81 176 ASN A CA 1
ATOM 1410 C C . ASN A 1 176 ? 2.168 34.188 16.234 1 89.81 176 ASN A C 1
ATOM 1412 O O . ASN A 1 176 ? 2.443 33.531 15.227 1 89.81 176 ASN A O 1
ATOM 1416 N N . ILE A 1 177 ? 1.019 34.938 16.312 1 84.38 177 ILE A N 1
ATOM 1417 C CA . ILE A 1 177 ? -0.018 34.969 15.289 1 84.38 177 ILE A CA 1
ATOM 1418 C C . ILE A 1 177 ? 0.577 35.469 13.977 1 84.38 177 ILE A C 1
ATOM 1420 O O . ILE A 1 177 ? 0.182 35.031 12.898 1 84.38 177 ILE A O 1
ATOM 1424 N N . GLN A 1 178 ? 1.567 36.375 14.117 1 83.12 178 GLN A N 1
ATOM 1425 C CA . GLN A 1 178 ? 2.188 36.938 12.93 1 83.12 178 GLN A CA 1
ATOM 1426 C C . GLN A 1 178 ? 2.951 35.906 12.133 1 83.12 178 GLN A C 1
ATOM 1428 O O . GLN A 1 178 ? 3.166 36.062 10.93 1 83.12 178 GLN A O 1
ATOM 1433 N N . GLU A 1 179 ? 3.25 34.781 12.758 1 83.81 179 GLU A N 1
ATOM 1434 C CA . GLU A 1 179 ? 4.062 33.75 12.125 1 83.81 179 GLU A CA 1
ATOM 1435 C C . GLU A 1 179 ? 3.191 32.719 11.422 1 83.81 179 GLU A C 1
ATOM 1437 O O . GLU A 1 179 ? 3.705 31.828 10.734 1 83.81 179 GLU A O 1
ATOM 1442 N N . PHE A 1 180 ? 1.849 32.844 11.453 1 84.88 180 PHE A N 1
ATOM 1443 C CA . PHE A 1 180 ? 0.942 31.859 10.875 1 84.88 180 PHE A CA 1
ATOM 1444 C C . PHE A 1 180 ? 1.011 31.891 9.352 1 84.88 180 PHE A C 1
ATOM 1446 O O . PHE A 1 180 ? 0.901 30.844 8.711 1 84.88 180 PHE A O 1
ATOM 1453 N N . THR A 1 181 ? 1.247 33.125 8.844 1 84.25 181 THR A N 1
ATOM 1454 C CA . THR A 1 181 ? 1.36 33.219 7.395 1 84.25 181 THR A CA 1
ATOM 1455 C C . THR A 1 181 ? 2.547 32.406 6.875 1 84.25 181 THR A C 1
ATOM 1457 O O . THR A 1 181 ? 2.449 31.75 5.844 1 84.25 181 THR A O 1
ATOM 1460 N N . SER A 1 182 ? 3.639 32.5 7.617 1 86.19 182 SER A N 1
ATOM 1461 C CA . SER A 1 182 ? 4.82 31.734 7.25 1 86.19 182 SER A CA 1
ATOM 1462 C C . SER A 1 182 ? 4.555 30.234 7.352 1 86.19 182 SER A C 1
ATOM 1464 O O . SER A 1 182 ? 5.023 29.453 6.52 1 86.19 182 SER A O 1
ATOM 1466 N N . HIS A 1 183 ? 3.793 29.812 8.281 1 87.31 183 HIS A N 1
ATOM 1467 C CA . HIS A 1 183 ? 3.447 28.406 8.438 1 87.31 183 HIS A CA 1
ATOM 1468 C C . HIS A 1 183 ? 2.611 27.906 7.262 1 87.31 183 HIS A C 1
ATOM 1470 O O . HIS A 1 183 ? 2.846 26.812 6.746 1 87.31 183 HIS A O 1
ATOM 1476 N N . TYR A 1 184 ? 1.655 28.688 6.828 1 86.88 184 TYR A N 1
ATOM 1477 C CA . TYR A 1 184 ? 0.829 28.312 5.688 1 86.88 184 TYR A CA 1
ATOM 1478 C C . TYR A 1 184 ? 1.681 28.109 4.441 1 86.88 184 TYR A C 1
ATOM 1480 O O . TYR A 1 184 ? 1.502 27.125 3.717 1 86.88 184 TYR A O 1
ATOM 1488 N N . SER A 1 185 ? 2.582 29.016 4.285 1 89.12 185 SER A N 1
ATOM 1489 C CA . SER A 1 185 ? 3.461 28.922 3.125 1 89.12 185 SER A CA 1
ATOM 1490 C C . SER A 1 185 ? 4.32 27.672 3.182 1 89.12 185 SER A C 1
ATOM 1492 O O . SER A 1 185 ? 4.438 26.953 2.189 1 89.12 185 SER A O 1
ATOM 1494 N N . ARG A 1 186 ? 4.875 27.359 4.289 1 90.62 186 ARG A N 1
ATOM 1495 C CA . ARG A 1 186 ? 5.73 26.188 4.461 1 90.62 186 ARG A CA 1
ATOM 1496 C C . ARG A 1 186 ? 4.93 24.906 4.297 1 90.62 186 ARG A C 1
ATOM 1498 O O . ARG A 1 186 ? 5.441 23.906 3.777 1 90.62 186 ARG A O 1
ATOM 1505 N N . THR A 1 187 ? 3.719 24.953 4.812 1 91.5 187 THR A N 1
ATOM 1506 C CA . THR A 1 187 ? 2.84 23.797 4.668 1 91.5 187 THR A CA 1
ATOM 1507 C C . THR A 1 187 ? 2.52 23.531 3.199 1 91.5 187 THR A C 1
ATOM 1509 O O . THR A 1 187 ? 2.611 22.406 2.729 1 91.5 187 THR A O 1
ATOM 1512 N N . ALA A 1 188 ? 2.172 24.562 2.504 1 90.94 188 ALA A N 1
ATOM 1513 C CA . ALA A 1 188 ? 1.887 24.438 1.078 1 90.94 188 ALA A CA 1
ATOM 1514 C C . ALA A 1 188 ? 3.096 23.891 0.323 1 90.94 188 ALA A C 1
ATOM 1516 O O . ALA A 1 188 ? 2.959 23.016 -0.531 1 90.94 188 ALA A O 1
ATOM 1517 N N . GLU A 1 189 ? 4.234 24.406 0.661 1 92.19 189 GLU A N 1
ATOM 1518 C CA . GLU A 1 189 ? 5.469 23.953 0.019 1 92.19 189 GLU A CA 1
ATOM 1519 C C . GLU A 1 189 ? 5.738 22.484 0.312 1 92.19 189 GLU A C 1
ATOM 1521 O O . GLU A 1 189 ? 6.148 21.734 -0.578 1 92.19 189 GLU A O 1
ATOM 1526 N N . ALA A 1 190 ? 5.559 22.109 1.503 1 93.31 190 ALA A N 1
ATOM 1527 C CA . ALA A 1 190 ? 5.793 20.734 1.9 1 93.31 190 ALA A CA 1
ATOM 1528 C C . ALA A 1 190 ? 4.859 19.781 1.159 1 93.31 190 ALA A C 1
ATOM 1530 O O . ALA A 1 190 ? 5.281 18.719 0.698 1 93.31 190 ALA A O 1
ATOM 1531 N N . ILE A 1 191 ? 3.633 20.156 1.052 1 92.69 191 ILE A N 1
ATOM 1532 C CA . ILE A 1 191 ? 2.641 19.328 0.383 1 92.69 191 ILE A CA 1
ATOM 1533 C C . ILE A 1 191 ? 2.947 19.25 -1.11 1 92.69 191 ILE A C 1
ATOM 1535 O O . ILE A 1 191 ? 2.818 18.203 -1.728 1 92.69 191 ILE A O 1
ATOM 1539 N N . GLN A 1 192 ? 3.369 20.375 -1.643 1 92.12 192 GLN A N 1
ATOM 1540 C CA . GLN A 1 192 ? 3.785 20.375 -3.041 1 92.12 192 GLN A CA 1
ATOM 1541 C C . GLN A 1 192 ? 4.988 19.453 -3.258 1 92.12 192 GLN A C 1
ATOM 1543 O O . GLN A 1 192 ? 5.059 18.734 -4.258 1 92.12 192 GLN A O 1
ATOM 1548 N N . GLU A 1 193 ? 5.891 19.531 -2.402 1 93.56 193 GLU A N 1
ATOM 1549 C CA . GLU A 1 193 ? 7.062 18.672 -2.486 1 93.56 193 GLU A CA 1
ATOM 1550 C C . GLU A 1 193 ? 6.668 17.203 -2.416 1 93.56 193 GLU A C 1
ATOM 1552 O O . GLU A 1 193 ? 7.211 16.375 -3.148 1 93.56 193 GLU A O 1
ATOM 1557 N N . LEU A 1 194 ? 5.762 16.891 -1.528 1 95.12 194 LEU A N 1
ATOM 1558 C CA . LEU A 1 194 ? 5.246 15.523 -1.454 1 95.12 194 LEU A CA 1
ATOM 1559 C C . LEU A 1 194 ? 4.688 15.078 -2.801 1 95.12 194 LEU A C 1
ATOM 1561 O O . LEU A 1 194 ? 4.992 13.977 -3.273 1 95.12 194 LEU A O 1
ATOM 1565 N N . MET A 1 195 ? 3.91 15.922 -3.42 1 94.62 195 MET A N 1
ATOM 1566 C CA . MET A 1 195 ? 3.326 15.617 -4.723 1 94.62 195 MET A CA 1
ATOM 1567 C C . MET A 1 195 ? 4.41 15.43 -5.773 1 94.62 195 MET A C 1
ATOM 1569 O O . MET A 1 195 ? 4.305 14.555 -6.637 1 94.62 195 MET A O 1
ATOM 1573 N N . ASN A 1 196 ? 5.41 16.25 -5.699 1 94.69 196 ASN A N 1
ATOM 1574 C CA . ASN A 1 196 ? 6.527 16.125 -6.629 1 94.69 196 ASN A CA 1
ATOM 1575 C C . ASN A 1 196 ? 7.234 14.781 -6.465 1 94.69 196 ASN A C 1
ATOM 1577 O O . ASN A 1 196 ? 7.574 14.125 -7.453 1 94.69 196 ASN A O 1
ATOM 1581 N N . ILE A 1 197 ? 7.48 14.383 -5.27 1 95.94 197 ILE A N 1
ATOM 1582 C CA . ILE A 1 197 ? 8.117 13.102 -4.984 1 95.94 197 ILE A CA 1
ATOM 1583 C C . ILE A 1 197 ? 7.273 11.969 -5.555 1 95.94 197 ILE A C 1
ATOM 1585 O O . ILE A 1 197 ? 7.801 11.047 -6.18 1 95.94 197 ILE A O 1
ATOM 1589 N N . MET A 1 198 ? 5.965 12.039 -5.367 1 95.25 198 MET A N 1
ATOM 1590 C CA . MET A 1 198 ? 5.07 11 -5.867 1 95.25 198 MET A CA 1
ATOM 1591 C C . MET A 1 198 ? 5.07 10.969 -7.395 1 95.25 198 MET A C 1
ATOM 1593 O O . MET A 1 198 ? 5.059 9.898 -7.996 1 95.25 198 MET A O 1
ATOM 1597 N N . ALA A 1 199 ? 5.105 12.117 -7.984 1 95.25 199 ALA A N 1
ATOM 1598 C CA . ALA A 1 199 ? 5.168 12.195 -9.445 1 95.25 199 ALA A CA 1
ATOM 1599 C C . ALA A 1 199 ? 6.418 11.5 -9.977 1 95.25 199 ALA A C 1
ATOM 1601 O O . ALA A 1 199 ? 6.348 10.727 -10.93 1 95.25 199 ALA A O 1
ATOM 1602 N N . GLU A 1 200 ? 7.496 11.812 -9.383 1 95.88 200 GLU A N 1
ATOM 1603 C CA . GLU A 1 200 ? 8.758 11.188 -9.773 1 95.88 200 GLU A CA 1
ATOM 1604 C C . GLU A 1 200 ? 8.703 9.672 -9.594 1 95.88 200 GLU A C 1
ATOM 1606 O O . GLU A 1 200 ? 9.211 8.922 -10.43 1 95.88 200 GLU A O 1
ATOM 1611 N N . HIS A 1 201 ? 8.117 9.266 -8.5 1 96.75 201 HIS A N 1
ATOM 1612 C CA . HIS A 1 201 ? 7.953 7.84 -8.227 1 96.75 201 HIS A CA 1
ATOM 1613 C C . HIS A 1 201 ? 7.156 7.156 -9.336 1 96.75 201 HIS A C 1
ATOM 1615 O O . HIS A 1 201 ? 7.582 6.133 -9.867 1 96.75 201 HIS A O 1
ATOM 1621 N N . PHE A 1 202 ? 6.035 7.695 -9.672 1 96.19 202 PHE A N 1
ATOM 1622 C CA . PHE A 1 202 ? 5.172 7.113 -10.688 1 96.19 202 PHE A CA 1
ATOM 1623 C C . PHE A 1 202 ? 5.883 7.066 -12.039 1 96.19 202 PHE A C 1
ATOM 1625 O O . PHE A 1 202 ? 5.809 6.062 -12.75 1 96.19 202 PHE A O 1
ATOM 1632 N N . GLU A 1 203 ? 6.543 8.125 -12.328 1 95.44 203 GLU A N 1
ATOM 1633 C CA . GLU A 1 203 ? 7.262 8.195 -13.594 1 95.44 203 GLU A CA 1
ATOM 1634 C C . GLU A 1 203 ? 8.352 7.137 -13.68 1 95.44 203 GLU A C 1
ATOM 1636 O O . GLU A 1 203 ? 8.453 6.414 -14.672 1 95.44 203 GLU A O 1
ATOM 1641 N N . LYS A 1 204 ? 9.141 7.047 -12.664 1 96.75 204 LYS A N 1
ATOM 1642 C CA . LYS A 1 204 ? 10.234 6.078 -12.648 1 96.75 204 LYS A CA 1
ATOM 1643 C C . LYS A 1 204 ? 9.695 4.648 -12.711 1 96.75 204 LYS A C 1
ATOM 1645 O O . LYS A 1 204 ? 10.211 3.824 -13.477 1 96.75 204 LYS A O 1
ATOM 1650 N N . CYS A 1 205 ? 8.711 4.379 -11.922 1 96.19 205 CYS A N 1
ATOM 1651 C CA . CYS A 1 205 ? 8.125 3.043 -11.922 1 96.19 205 CYS A CA 1
ATOM 1652 C C . CYS A 1 205 ? 7.504 2.725 -13.281 1 96.19 205 CYS A C 1
ATOM 1654 O O . CYS A 1 205 ? 7.652 1.612 -13.789 1 96.19 205 CYS A O 1
ATOM 1656 N N . GLY A 1 206 ? 6.805 3.676 -13.844 1 95 206 GLY A N 1
ATOM 1657 C CA . GLY A 1 206 ? 6.258 3.488 -15.18 1 95 206 GLY A CA 1
ATOM 1658 C C . GLY A 1 206 ? 7.316 3.148 -16.203 1 95 206 GLY A C 1
ATOM 1659 O O . GLY A 1 206 ? 7.125 2.24 -17.016 1 95 206 GLY A O 1
ATOM 1660 N N . ASN A 1 207 ? 8.422 3.857 -16.188 1 95.75 207 ASN A N 1
ATOM 1661 C CA . ASN A 1 207 ? 9.523 3.629 -17.109 1 95.75 207 ASN A CA 1
ATOM 1662 C C . ASN A 1 207 ? 10.141 2.248 -16.922 1 95.75 207 ASN A C 1
ATOM 1664 O O . ASN A 1 207 ? 10.461 1.563 -17.891 1 95.75 207 ASN A O 1
ATOM 1668 N N . ILE A 1 208 ? 10.328 1.863 -15.656 1 95.62 208 ILE A N 1
ATOM 1669 C CA . ILE A 1 208 ? 10.898 0.557 -15.344 1 95.62 208 ILE A CA 1
ATOM 1670 C C . ILE A 1 208 ? 10.039 -0.543 -15.953 1 95.62 208 ILE A C 1
ATOM 1672 O O . ILE A 1 208 ? 10.547 -1.445 -16.625 1 95.62 208 ILE A O 1
ATOM 1676 N N . VAL A 1 209 ? 8.75 -0.485 -15.766 1 95 209 VAL A N 1
ATOM 1677 C CA . VAL A 1 209 ? 7.848 -1.518 -16.266 1 95 209 VAL A CA 1
ATOM 1678 C C . VAL A 1 209 ? 7.848 -1.521 -17.781 1 95 209 VAL A C 1
ATOM 1680 O O . VAL A 1 209 ? 7.938 -2.58 -18.406 1 95 209 VAL A O 1
ATOM 1683 N N . ALA A 1 210 ? 7.785 -0.36 -18.406 1 92.31 210 ALA A N 1
ATOM 1684 C CA . ALA A 1 210 ? 7.746 -0.256 -19.859 1 92.31 210 ALA A CA 1
ATOM 1685 C C . ALA A 1 210 ? 9 -0.872 -20.484 1 92.31 210 ALA A C 1
ATOM 1687 O O . ALA A 1 210 ? 8.906 -1.607 -21.469 1 92.31 210 ALA A O 1
ATOM 1688 N N . ASP A 1 211 ? 10.125 -0.646 -19.922 1 93 211 ASP A N 1
ATOM 1689 C CA . ASP A 1 211 ? 11.391 -1.154 -20.453 1 93 211 ASP A CA 1
ATOM 1690 C C . ASP A 1 211 ? 11.445 -2.678 -20.375 1 93 211 ASP A C 1
ATOM 1692 O O . ASP A 1 211 ? 11.797 -3.338 -21.359 1 93 211 ASP A O 1
ATOM 1696 N N . HIS A 1 212 ? 11.016 -3.229 -19.297 1 93.81 212 HIS A N 1
ATOM 1697 C CA . HIS A 1 212 ? 11.109 -4.672 -19.109 1 93.81 212 HIS A CA 1
ATOM 1698 C C . HIS A 1 212 ? 10.008 -5.398 -19.859 1 93.81 212 HIS A C 1
ATOM 1700 O O . HIS A 1 212 ? 10.203 -6.531 -20.312 1 93.81 212 HIS A O 1
ATOM 1706 N N . LEU A 1 213 ? 8.836 -4.773 -19.969 1 90.81 213 LEU A N 1
ATOM 1707 C CA . LEU A 1 213 ? 7.762 -5.375 -20.75 1 90.81 213 LEU A CA 1
ATOM 1708 C C . LEU A 1 213 ? 8.156 -5.477 -22.219 1 90.81 213 LEU A C 1
ATOM 1710 O O . LEU A 1 213 ? 7.832 -6.461 -22.891 1 90.81 213 LEU A O 1
ATOM 1714 N N . LYS A 1 214 ? 8.805 -4.477 -22.719 1 89.44 214 LYS A N 1
ATOM 1715 C CA . LYS A 1 214 ? 9.305 -4.52 -24.094 1 89.44 214 LYS A CA 1
ATOM 1716 C C . LYS A 1 214 ? 10.266 -5.684 -24.281 1 89.44 214 LYS A C 1
ATOM 1718 O O . LYS A 1 214 ? 10.195 -6.398 -25.297 1 89.44 214 LYS A O 1
ATOM 1723 N N . ASN A 1 215 ? 11.07 -5.961 -23.281 1 87.25 215 ASN A N 1
ATOM 1724 C CA . ASN A 1 215 ? 12.031 -7.059 -23.344 1 87.25 215 ASN A CA 1
ATOM 1725 C C . ASN A 1 215 ? 11.344 -8.414 -23.234 1 87.25 215 ASN A C 1
ATOM 1727 O O . ASN A 1 215 ? 11.758 -9.383 -23.875 1 87.25 215 ASN A O 1
ATOM 1731 N N . ALA A 1 216 ? 10.297 -8.484 -22.422 1 86.81 216 ALA A N 1
ATOM 1732 C CA . ALA A 1 216 ? 9.547 -9.727 -22.234 1 86.81 216 ALA A CA 1
ATOM 1733 C C . ALA A 1 216 ? 8.766 -10.094 -23.5 1 86.81 216 ALA A C 1
ATOM 1735 O O . ALA A 1 216 ? 8.656 -11.273 -23.844 1 86.81 216 ALA A O 1
ATOM 1736 N N . SER A 1 217 ? 8.227 -9.117 -24.203 1 82.69 217 SER A N 1
ATOM 1737 C CA . SER A 1 217 ? 7.43 -9.352 -25.406 1 82.69 217 SER A CA 1
ATOM 1738 C C . SER A 1 217 ? 8.297 -9.82 -26.562 1 82.69 217 SER A C 1
ATOM 1740 O O . SER A 1 217 ? 7.824 -10.523 -27.469 1 82.69 217 SER A O 1
ATOM 1742 N N . ASN A 1 218 ? 9.547 -9.492 -26.562 1 77.62 218 ASN A N 1
ATOM 1743 C CA . ASN A 1 218 ? 10.477 -9.891 -27.609 1 77.62 218 ASN A CA 1
ATOM 1744 C C . ASN A 1 218 ? 11.07 -11.266 -27.344 1 77.62 218 ASN A C 1
ATOM 1746 O O . ASN A 1 218 ? 11.945 -11.727 -28.094 1 77.62 218 ASN A O 1
ATOM 1750 N N . ALA A 1 219 ? 10.57 -11.969 -26.359 1 66.12 219 ALA A N 1
ATOM 1751 C CA . ALA A 1 219 ? 11.078 -13.289 -26.031 1 66.12 219 ALA A CA 1
ATOM 1752 C C . ALA A 1 219 ? 10.398 -14.367 -26.859 1 66.12 219 ALA A C 1
ATOM 1754 O O . ALA A 1 219 ? 9.25 -14.211 -27.281 1 66.12 219 ALA A O 1
ATOM 1755 N N . MET B 1 1 ? -12.148 -50.062 0.995 1 64.56 1 MET B N 1
ATOM 1756 C CA . MET B 1 1 ? -11.484 -49.156 1.909 1 64.56 1 MET B CA 1
ATOM 1757 C C . MET B 1 1 ? -10.523 -49.906 2.826 1 64.56 1 MET B C 1
ATOM 1759 O O . MET B 1 1 ? -9.359 -49.5 2.969 1 64.56 1 MET B O 1
ATOM 1763 N N . PHE B 1 2 ? -11.07 -50.969 3.299 1 69 2 PHE B N 1
ATOM 1764 C CA . PHE B 1 2 ? -10.273 -51.688 4.281 1 69 2 PHE B CA 1
ATOM 1765 C C . PHE B 1 2 ? -9.016 -52.25 3.637 1 69 2 PHE B C 1
ATOM 1767 O O . PHE B 1 2 ? -7.945 -52.281 4.25 1 69 2 PHE B O 1
ATOM 1774 N N . ARG B 1 3 ? -9.062 -52.656 2.482 1 70.19 3 ARG B N 1
ATOM 1775 C CA . ARG B 1 3 ? -7.914 -53.25 1.787 1 70.19 3 ARG B CA 1
ATOM 1776 C C . ARG B 1 3 ? -6.844 -52.188 1.546 1 70.19 3 ARG B C 1
ATOM 1778 O O . ARG B 1 3 ? -5.652 -52.438 1.74 1 70.19 3 ARG B O 1
ATOM 1785 N N . ARG B 1 4 ? -7.23 -51 1.137 1 76.44 4 ARG B N 1
ATOM 1786 C CA . ARG B 1 4 ? -6.289 -49.906 0.88 1 76.44 4 ARG B CA 1
ATOM 1787 C C . ARG B 1 4 ? -5.559 -49.5 2.156 1 76.44 4 ARG B C 1
ATOM 1789 O O . ARG B 1 4 ? -4.355 -49.219 2.129 1 76.44 4 ARG B O 1
ATOM 1796 N N . LEU B 1 5 ? -6.312 -49.406 3.143 1 80.38 5 LEU B N 1
ATOM 1797 C CA . LEU B 1 5 ? -5.711 -49.062 4.43 1 80.38 5 LEU B CA 1
ATOM 1798 C C . LEU B 1 5 ? -4.68 -50.125 4.836 1 80.38 5 LEU B C 1
ATOM 1800 O O . LEU B 1 5 ? -3.582 -49.781 5.281 1 80.38 5 LEU B O 1
ATOM 1804 N N . LYS B 1 6 ? -5.039 -51.25 4.77 1 75.69 6 LYS B N 1
ATOM 1805 C CA . LYS B 1 6 ? -4.121 -52.312 5.102 1 75.69 6 LYS B CA 1
ATOM 1806 C C . LYS B 1 6 ? -2.861 -52.25 4.242 1 75.69 6 LYS B C 1
ATOM 1808 O O . LYS B 1 6 ? -1.748 -52.375 4.758 1 75.69 6 LYS B O 1
ATOM 1813 N N . GLN B 1 7 ? -3.07 -52.094 2.961 1 81.94 7 GLN B N 1
ATOM 1814 C CA . GLN B 1 7 ? -1.933 -52 2.051 1 81.94 7 GLN B CA 1
ATOM 1815 C C . GLN B 1 7 ? -1.025 -50.844 2.395 1 81.94 7 GLN B C 1
ATOM 1817 O O . GLN B 1 7 ? 0.2 -50.969 2.387 1 81.94 7 GLN B O 1
ATOM 1822 N N . ASN B 1 8 ? -1.619 -49.781 2.701 1 80.19 8 ASN B N 1
ATOM 1823 C CA . ASN B 1 8 ? -0.855 -48.594 3.086 1 80.19 8 ASN B CA 1
ATOM 1824 C C . ASN B 1 8 ? -0.016 -48.87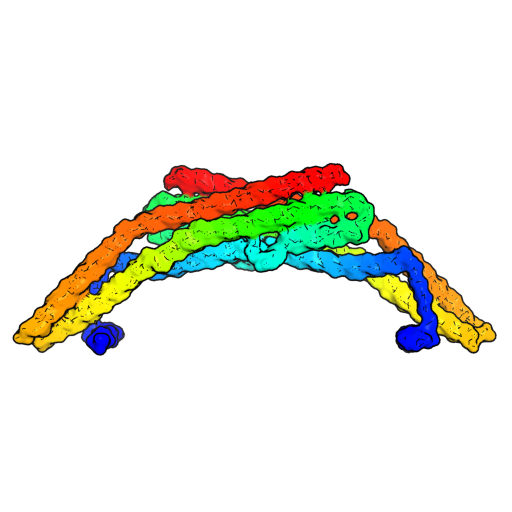5 4.332 1 80.19 8 ASN B C 1
ATOM 1826 O O . ASN B 1 8 ? 1.149 -48.469 4.395 1 80.19 8 ASN B O 1
ATOM 1830 N N . VAL B 1 9 ? -0.632 -49.469 5.25 1 76.81 9 VAL B N 1
ATOM 1831 C CA . VAL B 1 9 ? 0.054 -49.781 6.492 1 76.81 9 VAL B CA 1
ATOM 1832 C C . VAL B 1 9 ? 1.197 -50.75 6.207 1 76.81 9 VAL B C 1
ATOM 1834 O O . VAL B 1 9 ? 2.305 -50.594 6.723 1 76.81 9 VAL B O 1
ATOM 1837 N N . MET B 1 10 ? 0.993 -51.625 5.383 1 80.94 10 MET B N 1
ATOM 1838 C CA . MET B 1 10 ? 2.021 -52.594 5.07 1 80.94 10 MET B CA 1
ATOM 1839 C C . MET B 1 10 ? 3.201 -51.969 4.359 1 80.94 10 MET B C 1
ATOM 1841 O O . MET B 1 10 ? 4.355 -52.281 4.625 1 80.94 10 MET B O 1
ATOM 1845 N N . VAL B 1 11 ? 2.883 -51.125 3.588 1 77 11 VAL B N 1
ATOM 1846 C CA . VAL B 1 11 ? 3.941 -50.438 2.865 1 77 11 VAL B CA 1
ATOM 1847 C C . VAL B 1 11 ? 4.734 -49.562 3.828 1 77 11 VAL B C 1
ATOM 1849 O O . VAL B 1 11 ? 5.965 -49.531 3.785 1 77 11 VAL B O 1
ATOM 1852 N N . LYS B 1 12 ? 4.059 -48.906 4.66 1 75.88 12 LYS B N 1
ATOM 1853 C CA . LYS B 1 12 ? 4.707 -48.062 5.641 1 75.88 12 LYS B CA 1
ATOM 1854 C C . LYS B 1 12 ? 5.617 -48.844 6.566 1 75.88 12 LYS B C 1
ATOM 1856 O O . LYS B 1 12 ? 6.656 -48.344 7.012 1 75.88 12 LYS B O 1
ATOM 1861 N N . LEU B 1 13 ? 5.184 -50.031 6.727 1 76.31 13 LEU B N 1
ATOM 1862 C CA . LEU B 1 13 ? 5.93 -50.938 7.613 1 76.31 13 LEU B CA 1
ATOM 1863 C C . LEU B 1 13 ? 6.949 -51.75 6.828 1 76.31 13 LEU B C 1
ATOM 1865 O O . LEU B 1 13 ? 7.555 -52.688 7.371 1 76.31 13 LEU B O 1
ATOM 1869 N N . ASP B 1 14 ? 7.105 -51.438 5.59 1 80.94 14 ASP B N 1
ATOM 1870 C CA . ASP B 1 14 ? 8.031 -52.125 4.699 1 80.94 14 ASP B CA 1
ATOM 1871 C C . ASP B 1 14 ? 7.715 -53.594 4.625 1 80.94 14 ASP B C 1
ATOM 1873 O O . ASP B 1 14 ? 8.625 -54.438 4.578 1 80.94 14 ASP B O 1
ATOM 1877 N N . MET B 1 15 ? 6.547 -53.938 4.723 1 75.56 15 MET B N 1
ATOM 1878 C CA . MET B 1 15 ? 6.098 -55.344 4.652 1 75.56 15 MET B CA 1
ATOM 1879 C C . MET B 1 15 ? 5.52 -55.656 3.279 1 75.56 15 MET B C 1
ATOM 1881 O O . MET B 1 15 ? 5.203 -56.812 2.986 1 75.56 15 MET B O 1
ATOM 1885 N N . ALA B 1 16 ? 5.402 -54.594 2.506 1 76.69 16 ALA B N 1
ATOM 1886 C CA . ALA B 1 16 ? 4.926 -54.781 1.138 1 76.69 16 ALA B CA 1
ATOM 1887 C C . ALA B 1 16 ? 5.602 -53.781 0.19 1 76.69 16 ALA B C 1
ATOM 1889 O O . ALA B 1 16 ? 6.039 -52.719 0.612 1 76.69 16 ALA B O 1
ATOM 1890 N N . LYS B 1 17 ? 5.742 -54.281 -1.012 1 78.69 17 LYS B N 1
ATOM 1891 C CA . LYS B 1 17 ? 6.363 -53.406 -2.006 1 78.69 17 LYS B CA 1
ATOM 1892 C C . LYS B 1 17 ? 5.328 -52.5 -2.668 1 78.69 17 LYS B C 1
ATOM 1894 O O . LYS B 1 17 ? 4.176 -52.906 -2.852 1 78.69 17 LYS B O 1
ATOM 1899 N N . GLN B 1 18 ? 5.707 -51.312 -2.879 1 86.12 18 GLN B N 1
ATOM 1900 C CA . GLN B 1 18 ? 4.836 -50.375 -3.566 1 86.12 18 GLN B CA 1
ATOM 1901 C C . GLN B 1 18 ? 5.344 -50.094 -4.977 1 86.12 18 GLN B C 1
ATOM 1903 O O . GLN B 1 18 ? 6.527 -49.812 -5.168 1 86.12 18 GLN B O 1
ATOM 1908 N N . THR B 1 19 ? 4.465 -50.344 -5.934 1 90 19 THR B N 1
ATOM 1909 C CA . THR B 1 19 ? 4.793 -50 -7.312 1 90 19 THR B CA 1
ATOM 1910 C C . THR B 1 19 ? 5.242 -48.531 -7.406 1 90 19 THR B C 1
ATOM 1912 O O . THR B 1 19 ? 4.574 -47.656 -6.883 1 90 19 THR B O 1
ATOM 1915 N N . GLU B 1 20 ? 6.367 -48.344 -7.949 1 91.25 20 GLU B N 1
ATOM 1916 C CA . GLU B 1 20 ? 6.855 -47 -8.148 1 91.25 20 GLU B CA 1
ATOM 1917 C C . GLU B 1 20 ? 6.215 -46.344 -9.375 1 91.25 20 GLU B C 1
ATOM 1919 O O . GLU B 1 20 ? 5.984 -47.031 -10.383 1 91.25 20 GLU B O 1
ATOM 1924 N N . PHE B 1 21 ? 5.914 -45.156 -9.258 1 94.31 21 PHE B N 1
ATOM 1925 C CA . PHE B 1 21 ? 5.422 -44.438 -10.422 1 94.31 21 PHE B CA 1
ATOM 1926 C C . PHE B 1 21 ? 6.547 -44.188 -11.422 1 94.31 21 PHE B C 1
ATOM 1928 O O . PHE B 1 21 ? 7.699 -43.969 -11.031 1 94.31 21 PHE B O 1
ATOM 1935 N N . PRO B 1 22 ? 6.242 -44.188 -12.719 1 93.69 22 PRO B N 1
ATOM 1936 C CA . PRO B 1 22 ? 7.238 -43.75 -13.695 1 93.69 22 PRO B CA 1
ATOM 1937 C C . PRO B 1 22 ? 7.723 -42.312 -13.43 1 93.69 22 PRO B C 1
ATOM 1939 O O . PRO B 1 22 ? 7.004 -41.531 -12.828 1 93.69 22 PRO B O 1
ATOM 1942 N N . ASN B 1 23 ? 8.922 -41.969 -13.961 1 92.19 23 ASN B N 1
ATOM 1943 C CA . ASN B 1 23 ? 9.578 -40.688 -13.688 1 92.19 23 ASN B CA 1
ATOM 1944 C C . ASN B 1 23 ? 8.734 -39.531 -14.141 1 92.19 23 ASN B C 1
ATOM 1946 O O . ASN B 1 23 ? 8.648 -38.5 -13.445 1 92.19 23 ASN B O 1
ATOM 1950 N N . ASP B 1 24 ? 8.172 -39.594 -15.352 1 90.44 24 ASP B N 1
ATOM 1951 C CA . ASP B 1 24 ? 7.363 -38.5 -15.883 1 90.44 24 ASP B CA 1
ATOM 1952 C C . ASP B 1 24 ? 6.148 -38.25 -15 1 90.44 24 ASP B C 1
ATOM 1954 O O . ASP B 1 24 ? 5.781 -37.094 -14.773 1 90.44 24 ASP B O 1
ATOM 1958 N N . VAL B 1 25 ? 5.605 -39.344 -14.469 1 93.81 25 VAL B N 1
ATOM 1959 C CA . VAL B 1 25 ? 4.434 -39.219 -13.602 1 93.81 25 VAL B CA 1
ATOM 1960 C C . VAL B 1 25 ? 4.848 -38.625 -12.258 1 93.81 25 VAL B C 1
ATOM 1962 O O . VAL B 1 25 ? 4.16 -37.75 -11.711 1 93.81 25 VAL B O 1
ATOM 1965 N N . THR B 1 26 ? 5.961 -39.031 -11.727 1 93.56 26 THR B N 1
ATOM 1966 C CA . THR B 1 26 ? 6.48 -38.5 -10.477 1 93.56 26 THR B CA 1
ATOM 1967 C C . THR B 1 26 ? 6.719 -37 -10.586 1 93.56 26 THR B C 1
ATOM 1969 O O . THR B 1 26 ? 6.371 -36.25 -9.68 1 93.56 26 THR B O 1
ATOM 1972 N N . ARG B 1 27 ? 7.266 -36.594 -11.648 1 88.69 27 ARG B N 1
ATOM 1973 C CA . ARG B 1 27 ? 7.516 -35.188 -11.898 1 88.69 27 ARG B CA 1
ATOM 1974 C C . ARG B 1 27 ? 6.207 -34.406 -11.969 1 88.69 27 ARG B C 1
ATOM 1976 O O . ARG B 1 27 ? 6.121 -33.281 -11.477 1 88.69 27 ARG B O 1
ATOM 1983 N N . SER B 1 28 ? 5.246 -35.031 -12.625 1 90.25 28 SER B N 1
ATOM 1984 C CA . SER B 1 28 ? 3.936 -34.406 -12.734 1 90.25 28 SER B CA 1
ATOM 1985 C C . SER B 1 28 ? 3.295 -34.219 -11.359 1 90.25 28 SER B C 1
ATOM 1987 O O . SER B 1 28 ? 2.699 -33.188 -11.086 1 90.25 28 SER B O 1
ATOM 1989 N N . ILE B 1 29 ? 3.404 -35.219 -10.578 1 92.25 29 ILE B N 1
ATOM 1990 C CA . ILE B 1 29 ? 2.865 -35.156 -9.227 1 92.25 29 ILE B CA 1
ATOM 1991 C C . ILE B 1 29 ? 3.525 -34 -8.469 1 92.25 29 ILE B C 1
ATOM 1993 O O . ILE B 1 29 ? 2.84 -33.156 -7.871 1 92.25 29 ILE B O 1
ATOM 1997 N N . THR B 1 30 ? 4.809 -33.906 -8.516 1 90.81 30 THR B N 1
ATOM 1998 C CA . THR B 1 30 ? 5.559 -32.875 -7.836 1 90.81 30 THR B CA 1
ATOM 1999 C C . THR B 1 30 ? 5.168 -31.484 -8.359 1 90.81 30 THR B C 1
ATOM 2001 O O . THR B 1 30 ? 4.949 -30.562 -7.578 1 90.81 30 THR B O 1
ATOM 2004 N N . PHE B 1 31 ? 5.066 -31.344 -9.695 1 89.81 31 PHE B N 1
ATOM 2005 C CA . PHE B 1 31 ? 4.691 -30.078 -10.32 1 89.81 31 PHE B CA 1
ATOM 2006 C C . PHE B 1 31 ? 3.34 -29.609 -9.805 1 89.81 31 PHE B C 1
ATOM 2008 O O . PHE B 1 31 ? 3.191 -28.438 -9.414 1 89.81 31 PHE B O 1
ATOM 2015 N N . CYS B 1 32 ? 2.406 -30.5 -9.812 1 91.5 32 CYS B N 1
ATOM 2016 C CA . CYS B 1 32 ? 1.046 -30.125 -9.453 1 91.5 32 CYS B CA 1
ATOM 2017 C C . CYS B 1 32 ? 0.959 -29.734 -7.984 1 91.5 32 CYS B C 1
ATOM 2019 O O . CYS B 1 32 ? 0.323 -28.75 -7.633 1 91.5 32 CYS B O 1
ATOM 2021 N N . GLU B 1 33 ? 1.595 -30.438 -7.121 1 90.38 33 GLU B N 1
ATOM 2022 C CA . GLU B 1 33 ? 1.593 -30.141 -5.691 1 90.38 33 GLU B CA 1
ATOM 2023 C C . GLU B 1 33 ? 2.285 -28.812 -5.406 1 90.38 33 GLU B C 1
ATOM 2025 O O . GLU B 1 33 ? 1.794 -28.016 -4.605 1 90.38 33 GLU B O 1
ATOM 2030 N N . ARG B 1 34 ? 3.336 -28.516 -6.086 1 90.44 34 ARG B N 1
ATOM 2031 C CA . ARG B 1 34 ? 4.07 -27.266 -5.898 1 90.44 34 ARG B CA 1
ATOM 2032 C C . ARG B 1 34 ? 3.33 -26.094 -6.535 1 90.44 34 ARG B C 1
ATOM 2034 O O . ARG B 1 34 ? 3.373 -24.969 -6.02 1 90.44 34 ARG B O 1
ATOM 2041 N N . SER B 1 35 ? 2.717 -26.375 -7.703 1 91.19 35 SER B N 1
ATOM 2042 C CA . SER B 1 35 ? 1.981 -25.344 -8.422 1 91.19 35 SER B CA 1
ATOM 2043 C C . SER B 1 35 ? 0.903 -24.719 -7.539 1 91.19 35 SER B C 1
ATOM 2045 O O . SER B 1 35 ? 0.675 -23.5 -7.59 1 91.19 35 SER B O 1
ATOM 2047 N N . LYS B 1 36 ? 0.292 -25.531 -6.73 1 90.81 36 LYS B N 1
ATOM 2048 C CA . LYS B 1 36 ? -0.74 -25.031 -5.824 1 90.81 36 LYS B CA 1
ATOM 2049 C C . LYS B 1 36 ? -0.178 -23.984 -4.879 1 90.81 36 LYS B C 1
ATOM 2051 O O . LYS B 1 36 ? -0.733 -22.891 -4.758 1 90.81 36 LYS B O 1
ATOM 2056 N N . SER B 1 37 ? 0.921 -24.297 -4.281 1 92.06 37 SER B N 1
ATOM 2057 C CA . SER B 1 37 ? 1.549 -23.391 -3.328 1 92.06 37 SER B CA 1
ATOM 2058 C C . SER B 1 37 ? 2.117 -22.156 -4.023 1 92.06 37 SER B C 1
ATOM 2060 O O . SER B 1 37 ? 1.997 -21.031 -3.518 1 92.06 37 SER B O 1
ATOM 2062 N N . ASP B 1 38 ? 2.734 -22.344 -5.141 1 90.44 38 ASP B N 1
ATOM 2063 C CA . ASP B 1 38 ? 3.354 -21.25 -5.883 1 90.44 38 ASP B CA 1
ATOM 2064 C C . ASP B 1 38 ? 2.311 -20.219 -6.316 1 90.44 38 ASP B C 1
ATOM 2066 O O . ASP B 1 38 ? 2.502 -19.016 -6.129 1 90.44 38 ASP B O 1
ATOM 2070 N N . VAL B 1 39 ? 1.229 -20.703 -6.879 1 91.75 39 VAL B N 1
ATOM 2071 C CA . VAL B 1 39 ? 0.19 -19.812 -7.375 1 91.75 39 VAL B CA 1
ATOM 2072 C C . VAL B 1 39 ? -0.478 -19.094 -6.203 1 91.75 39 VAL B C 1
ATOM 2074 O O . VAL B 1 39 ? -0.756 -17.906 -6.273 1 91.75 39 VAL B O 1
ATOM 2077 N N . ALA B 1 40 ? -0.664 -19.766 -5.09 1 92 40 ALA B N 1
ATOM 2078 C CA . ALA B 1 40 ? -1.227 -19.125 -3.898 1 92 40 ALA B CA 1
ATOM 2079 C C . ALA B 1 40 ? -0.311 -18.031 -3.379 1 92 40 ALA B C 1
ATOM 2081 O O . ALA B 1 40 ? -0.784 -16.969 -2.945 1 92 40 ALA B O 1
ATOM 2082 N N . ALA B 1 41 ? 0.939 -18.266 -3.404 1 91.75 41 ALA B N 1
ATOM 2083 C CA . ALA B 1 41 ? 1.919 -17.297 -2.926 1 91.75 41 ALA B CA 1
ATOM 2084 C C . ALA B 1 41 ? 1.92 -16.047 -3.799 1 91.75 41 ALA B C 1
ATOM 2086 O O . ALA B 1 41 ? 1.979 -14.93 -3.287 1 91.75 41 ALA B O 1
ATOM 2087 N N . ILE B 1 42 ? 1.83 -16.219 -5.16 1 91.44 42 ILE B N 1
ATOM 2088 C CA . ILE B 1 42 ? 1.814 -15.078 -6.07 1 91.44 42 ILE B CA 1
ATOM 2089 C C . ILE B 1 42 ? 0.549 -14.258 -5.84 1 91.44 42 ILE B C 1
ATOM 2091 O O . ILE B 1 42 ? 0.599 -13.023 -5.82 1 91.44 42 ILE B O 1
ATOM 2095 N N . VAL B 1 43 ? -0.498 -14.953 -5.656 1 93.56 43 VAL B N 1
ATOM 2096 C CA . VAL B 1 43 ? -1.772 -14.273 -5.445 1 93.56 43 VAL B CA 1
ATOM 2097 C C . VAL B 1 43 ? -1.711 -13.445 -4.164 1 93.56 43 VAL B C 1
ATOM 2099 O O . VAL B 1 43 ? -2.102 -12.273 -4.156 1 93.56 43 VAL B O 1
ATOM 2102 N N . LYS B 1 44 ? -1.163 -14.016 -3.135 1 93.75 44 LYS B N 1
ATOM 2103 C CA . LYS B 1 44 ? -1.039 -13.305 -1.864 1 93.75 44 LYS B CA 1
ATOM 2104 C C . LYS B 1 44 ? -0.155 -12.07 -2.01 1 93.75 44 LYS B C 1
ATOM 2106 O O . LYS B 1 44 ? -0.46 -11.016 -1.454 1 93.75 44 LYS B O 1
ATOM 2111 N N . ALA B 1 45 ? 0.901 -12.211 -2.678 1 91.31 45 ALA B N 1
ATOM 2112 C CA . ALA B 1 45 ? 1.822 -11.094 -2.895 1 91.31 45 ALA B CA 1
ATOM 2113 C C . ALA B 1 45 ? 1.163 -9.992 -3.711 1 91.31 45 ALA B C 1
ATOM 2115 O O . ALA B 1 45 ? 1.326 -8.805 -3.408 1 91.31 45 ALA B O 1
ATOM 2116 N N . VAL B 1 46 ? 0.429 -10.375 -4.703 1 94 46 VAL B N 1
ATOM 2117 C CA . VAL B 1 46 ? -0.263 -9.414 -5.555 1 94 46 VAL B CA 1
ATOM 2118 C C . VAL B 1 46 ? -1.353 -8.703 -4.754 1 94 46 VAL B C 1
ATOM 2120 O O . VAL B 1 46 ? -1.527 -7.484 -4.875 1 94 46 VAL B O 1
ATOM 2123 N N . GLU B 1 47 ? -2.047 -9.422 -3.941 1 93.75 47 GLU B N 1
ATOM 2124 C CA . GLU B 1 47 ? -3.053 -8.82 -3.074 1 93.75 47 GLU B CA 1
ATOM 2125 C C . GLU B 1 47 ? -2.424 -7.805 -2.125 1 93.75 47 GLU B C 1
ATOM 2127 O O . GLU B 1 47 ? -2.99 -6.734 -1.889 1 93.75 47 GLU B O 1
ATOM 2132 N N . SER B 1 48 ? -1.312 -8.156 -1.613 1 90.69 48 SER B N 1
ATOM 2133 C CA . SER B 1 48 ? -0.592 -7.242 -0.731 1 90.69 48 SER B CA 1
ATOM 2134 C C . SER B 1 48 ? -0.167 -5.977 -1.471 1 90.69 48 SER B C 1
ATOM 2136 O O . SER B 1 48 ? -0.254 -4.875 -0.926 1 90.69 48 SER B O 1
ATOM 2138 N N . MET B 1 49 ? 0.244 -6.102 -2.662 1 90.69 49 MET B N 1
ATOM 2139 C CA . MET B 1 49 ? 0.712 -4.992 -3.486 1 90.69 49 MET B CA 1
ATOM 2140 C C . MET B 1 49 ? -0.398 -3.969 -3.703 1 90.69 49 MET B C 1
ATOM 2142 O O . MET B 1 49 ? -0.147 -2.762 -3.693 1 90.69 49 MET B O 1
ATOM 2146 N N . ILE B 1 50 ? -1.647 -4.434 -3.838 1 91.31 50 ILE B N 1
ATOM 2147 C CA . ILE B 1 50 ? -2.729 -3.516 -4.176 1 91.31 50 ILE B CA 1
ATOM 2148 C C . ILE B 1 50 ? -3.592 -3.26 -2.939 1 91.31 50 ILE B C 1
ATOM 2150 O O . ILE B 1 50 ? -4.688 -2.707 -3.045 1 91.31 50 ILE B O 1
ATOM 2154 N N . SER B 1 51 ? -3.158 -3.641 -1.777 1 90.25 51 SER B N 1
ATOM 2155 C CA . SER B 1 51 ? -3.963 -3.559 -0.563 1 90.25 51 SER B CA 1
ATOM 2156 C C . SER B 1 51 ? -4.34 -2.115 -0.248 1 90.25 51 SER B C 1
ATOM 2158 O O . SER B 1 51 ? -5.469 -1.842 0.173 1 90.25 51 SER B O 1
ATOM 2160 N N . ASN B 1 52 ? -3.447 -1.174 -0.539 1 86.69 52 ASN B N 1
ATOM 2161 C CA . ASN B 1 52 ? -3.686 0.233 -0.234 1 86.69 52 ASN B CA 1
ATOM 2162 C C . ASN B 1 52 ? -4.633 0.873 -1.242 1 86.69 52 ASN B C 1
ATOM 2164 O O . ASN B 1 52 ? -5.141 1.973 -1.013 1 86.69 52 ASN B O 1
ATOM 2168 N N . PHE B 1 53 ? -4.875 0.159 -2.334 1 90.88 53 PHE B N 1
ATOM 2169 C CA . PHE B 1 53 ? -5.727 0.7 -3.385 1 90.88 53 PHE B CA 1
ATOM 2170 C C . PHE B 1 53 ? -7.199 0.445 -3.074 1 90.88 53 PHE B C 1
ATOM 2172 O O . PHE B 1 53 ? -8.078 1.072 -3.664 1 90.88 53 PHE B O 1
ATOM 2179 N N . LYS B 1 54 ? -7.574 -0.671 -2.205 1 81.56 54 LYS B N 1
ATOM 2180 C CA . LYS B 1 54 ? -8.93 -1.184 -2.045 1 81.56 54 LYS B CA 1
ATOM 2181 C C . LYS B 1 54 ? -9.516 -0.773 -0.698 1 81.56 54 LYS B C 1
ATOM 2183 O O . LYS B 1 54 ? -10.656 -1.128 -0.376 1 81.56 54 LYS B O 1
ATOM 2188 N N . ALA B 1 55 ? -9.422 0.338 -0.251 1 66.56 55 ALA B N 1
ATOM 2189 C CA . ALA B 1 55 ? -10 0.562 1.071 1 66.56 55 ALA B CA 1
ATOM 2190 C C . ALA B 1 55 ? -11.516 0.729 0.988 1 66.56 55 ALA B C 1
ATOM 2192 O O . ALA B 1 55 ? -12.023 1.343 0.05 1 66.56 55 ALA B O 1
ATOM 2193 N N . THR B 1 56 ? -12.281 -0.271 1.602 1 66.56 56 THR B N 1
ATOM 2194 C CA . THR B 1 56 ? -13.727 -0.141 1.694 1 66.56 56 THR B CA 1
ATOM 2195 C C . THR B 1 56 ? -14.125 1.298 2.014 1 66.56 56 THR B C 1
ATOM 2197 O O . THR B 1 56 ? -15.188 1.765 1.595 1 66.56 56 THR B O 1
ATOM 2200 N N . GLY B 1 57 ? -13.273 1.995 2.541 1 71.75 57 GLY B N 1
ATOM 2201 C CA . GLY B 1 57 ? -13.469 3.395 2.887 1 71.75 57 GLY B CA 1
ATOM 2202 C C . GLY B 1 57 ? -12.477 4.32 2.213 1 71.75 57 GLY B C 1
ATOM 2203 O O . GLY B 1 57 ? -12.297 4.273 0.994 1 71.75 57 GLY B O 1
ATOM 2204 N N . MET B 1 58 ? -11.891 5.098 2.936 1 83.12 58 MET B N 1
ATOM 2205 C CA . MET B 1 58 ? -10.945 6.07 2.41 1 83.12 58 MET B CA 1
ATOM 2206 C C . MET B 1 58 ? -9.555 5.449 2.246 1 83.12 58 MET B C 1
ATOM 2208 O O . MET B 1 58 ? -9.023 4.867 3.189 1 83.12 58 MET B O 1
ATOM 2212 N N . THR B 1 59 ? -9.133 5.441 1.001 1 88.12 59 THR B N 1
ATOM 2213 C CA . THR B 1 59 ? -7.727 5.105 0.794 1 88.12 59 THR B CA 1
ATOM 2214 C C . THR B 1 59 ? -6.82 6.164 1.418 1 88.12 59 THR B C 1
ATOM 2216 O O . THR B 1 59 ? -7.289 7.227 1.826 1 88.12 59 THR B O 1
ATOM 2219 N N . PRO B 1 60 ? -5.582 5.82 1.547 1 90.25 60 PRO B N 1
ATOM 2220 C CA . PRO B 1 60 ? -4.664 6.852 2.039 1 90.25 60 PRO B CA 1
ATOM 2221 C C . PRO B 1 60 ? -4.711 8.125 1.203 1 90.25 60 PRO B C 1
ATOM 2223 O O . PRO B 1 60 ? -4.688 9.234 1.754 1 90.25 60 PRO B O 1
ATOM 2226 N N . ALA B 1 61 ? -4.867 7.957 -0.096 1 93 61 ALA B N 1
ATOM 2227 C CA . ALA B 1 61 ? -4.973 9.125 -0.973 1 93 61 ALA B CA 1
ATOM 2228 C C . ALA B 1 61 ? -6.234 9.922 -0.669 1 93 61 ALA B C 1
ATOM 2230 O O . ALA B 1 61 ? -6.191 11.156 -0.585 1 93 61 ALA B O 1
ATOM 2231 N N . ASP B 1 62 ? -7.312 9.234 -0.407 1 93.25 62 ASP B N 1
ATOM 2232 C CA . ASP B 1 62 ? -8.555 9.898 -0.024 1 93.25 62 ASP B CA 1
ATOM 2233 C C . ASP B 1 62 ? -8.383 10.672 1.278 1 93.25 62 ASP B C 1
ATOM 2235 O O . ASP B 1 62 ? -8.906 11.781 1.42 1 93.25 62 ASP B O 1
ATOM 2239 N N . SER B 1 63 ? -7.738 10.055 2.182 1 92.06 63 SER B N 1
ATOM 2240 C CA . SER B 1 63 ? -7.547 10.672 3.492 1 92.06 63 SER B CA 1
ATOM 2241 C C . SER B 1 63 ? -6.75 11.969 3.387 1 92.06 63 SER B C 1
ATOM 2243 O O . SER B 1 63 ? -7.121 12.977 3.986 1 92.06 63 SER B O 1
ATOM 2245 N N . ILE B 1 64 ? -5.734 11.953 2.654 1 92.94 64 ILE B N 1
ATOM 2246 C CA . ILE B 1 64 ? -4.922 13.148 2.477 1 92.94 64 ILE B CA 1
ATOM 2247 C C . ILE B 1 64 ? -5.734 14.227 1.763 1 92.94 64 ILE B C 1
ATOM 2249 O O . ILE B 1 64 ? -5.691 15.398 2.141 1 92.94 64 ILE B O 1
ATOM 2253 N N . ALA B 1 65 ? -6.48 13.773 0.735 1 94.44 65 ALA B N 1
ATOM 2254 C CA . ALA B 1 65 ? -7.34 14.711 0.018 1 94.44 65 ALA B CA 1
ATOM 2255 C C . ALA B 1 65 ? -8.328 15.391 0.965 1 94.44 65 ALA B C 1
ATOM 2257 O O . ALA B 1 65 ? -8.484 16.609 0.945 1 94.44 65 ALA B O 1
ATOM 2258 N N . ASN B 1 66 ? -8.906 14.602 1.809 1 93.75 66 ASN B N 1
ATOM 2259 C CA . ASN B 1 66 ? -9.883 15.109 2.762 1 93.75 66 ASN B CA 1
ATOM 2260 C C . ASN B 1 66 ? -9.25 16.109 3.736 1 93.75 66 ASN B C 1
ATOM 2262 O O . ASN B 1 66 ? -9.852 17.125 4.055 1 93.75 66 ASN B O 1
ATOM 2266 N N . ILE B 1 67 ? -8.094 15.828 4.172 1 91.31 67 ILE B N 1
ATOM 2267 C CA . ILE B 1 67 ? -7.398 16.688 5.117 1 91.31 67 ILE B CA 1
ATOM 2268 C C . ILE B 1 67 ? -7.012 18 4.434 1 91.31 67 ILE B C 1
ATOM 2270 O O . ILE B 1 67 ? -7.152 19.078 5.016 1 91.31 67 ILE B O 1
ATOM 2274 N N . CYS B 1 68 ? -6.543 17.938 3.215 1 93.06 68 CYS B N 1
ATOM 2275 C CA . CYS B 1 68 ? -6.203 19.141 2.461 1 93.06 68 CYS B CA 1
ATOM 2276 C C . CYS B 1 68 ? -7.43 20.031 2.271 1 93.06 68 CYS B C 1
ATOM 2278 O O . CYS B 1 68 ? -7.344 21.25 2.406 1 93.06 68 CYS B O 1
ATOM 2280 N N . ASN B 1 69 ? -8.547 19.406 1.967 1 93.5 69 ASN B N 1
ATOM 2281 C CA . ASN B 1 69 ? -9.797 20.141 1.852 1 93.5 69 ASN B CA 1
ATOM 2282 C C . ASN B 1 69 ? -10.156 20.844 3.156 1 93.5 69 ASN B C 1
ATOM 2284 O O . ASN B 1 69 ? -10.555 22.016 3.145 1 93.5 69 ASN B O 1
ATOM 2288 N N . GLY B 1 70 ? -9.984 20.125 4.238 1 90.75 70 GLY B N 1
ATOM 2289 C CA . GLY B 1 70 ? -10.266 20.703 5.543 1 90.75 70 GLY B CA 1
ATOM 2290 C C . GLY B 1 70 ? -9.336 21.859 5.895 1 90.75 70 GLY B C 1
ATOM 2291 O O . GLY B 1 70 ? -9.766 22.844 6.484 1 90.75 70 GLY B O 1
ATOM 2292 N N . LEU B 1 71 ? -8.062 21.766 5.508 1 89.44 71 LEU B N 1
ATOM 2293 C CA . LEU B 1 71 ? -7.09 22.812 5.789 1 89.44 71 LEU B CA 1
ATOM 2294 C C . LEU B 1 71 ? -7.383 24.062 4.969 1 89.44 71 LEU B C 1
ATOM 2296 O O . LEU B 1 71 ? -7.273 25.172 5.473 1 89.44 71 LEU B O 1
ATOM 2300 N N . ALA B 1 72 ? -7.781 23.891 3.738 1 89.62 72 ALA B N 1
ATOM 2301 C CA . ALA B 1 72 ? -8.094 25.016 2.861 1 89.62 72 ALA B CA 1
ATOM 2302 C C . ALA B 1 72 ? -9.258 25.828 3.412 1 89.62 72 ALA B C 1
ATOM 2304 O O . ALA B 1 72 ? -9.266 27.047 3.311 1 89.62 72 ALA B O 1
ATOM 2305 N N . ALA B 1 73 ? -10.188 25.188 4.051 1 87.25 73 ALA B N 1
ATOM 2306 C CA . ALA B 1 73 ? -11.383 25.844 4.566 1 87.25 73 ALA B CA 1
ATOM 2307 C C . ALA B 1 73 ? -11.07 26.656 5.812 1 87.25 73 ALA B C 1
ATOM 2309 O O . ALA B 1 73 ? -11.867 27.516 6.223 1 87.25 73 ALA B O 1
ATOM 2310 N N . LYS B 1 74 ? -9.922 26.484 6.367 1 81.5 74 LYS B N 1
ATOM 2311 C CA . LYS B 1 74 ? -9.609 27.094 7.66 1 81.5 74 LYS B CA 1
ATOM 2312 C C . LYS B 1 74 ? -8.883 28.422 7.488 1 81.5 74 LYS B C 1
ATOM 2314 O O . LYS B 1 74 ? -8.633 29.125 8.461 1 81.5 74 LYS B O 1
ATOM 2319 N N . THR B 1 75 ? -8.555 28.734 6.234 1 81.44 75 THR B N 1
ATOM 2320 C CA . THR B 1 75 ? -7.816 29.984 6.027 1 81.44 75 THR B CA 1
ATOM 2321 C C . THR B 1 75 ? -8.289 30.688 4.758 1 81.44 75 THR B C 1
ATOM 2323 O O . THR B 1 75 ? -8.859 30.047 3.863 1 81.44 75 THR B O 1
ATOM 2326 N N . LYS B 1 76 ? -8.07 31.984 4.754 1 83.88 76 LYS B N 1
ATOM 2327 C CA . LYS B 1 76 ? -8.445 32.781 3.588 1 83.88 76 LYS B CA 1
ATOM 2328 C C . LYS B 1 76 ? -7.234 33.062 2.699 1 83.88 76 LYS B C 1
ATOM 2330 O O . LYS B 1 76 ? -7.312 33.844 1.768 1 83.88 76 LYS B O 1
ATOM 2335 N N . ASN B 1 77 ? -6.102 32.438 3.076 1 85.12 77 ASN B N 1
ATOM 2336 C CA . ASN B 1 77 ? -4.906 32.594 2.256 1 85.12 77 ASN B CA 1
ATOM 2337 C C . ASN B 1 77 ? -5.098 31.969 0.869 1 85.12 77 ASN B C 1
ATOM 2339 O O . ASN B 1 77 ? -5.168 30.75 0.725 1 85.12 77 ASN B O 1
ATOM 2343 N N . LYS B 1 78 ? -5.172 32.812 -0.133 1 86.94 78 LYS B N 1
ATOM 2344 C CA . LYS B 1 78 ? -5.559 32.406 -1.482 1 86.94 78 LYS B CA 1
ATOM 2345 C C . LYS B 1 78 ? -4.535 31.438 -2.076 1 86.94 78 LYS B C 1
ATOM 2347 O O . LYS B 1 78 ? -4.91 30.438 -2.701 1 86.94 78 LYS B O 1
ATOM 2352 N N . LYS B 1 79 ? -3.271 31.734 -1.936 1 86.62 79 LYS B N 1
ATOM 2353 C CA . LYS B 1 79 ? -2.227 30.875 -2.484 1 86.62 79 LYS B CA 1
ATOM 2354 C C . LYS B 1 79 ? -2.252 29.5 -1.833 1 86.62 79 LYS B C 1
ATOM 2356 O O . LYS B 1 79 ? -2.166 28.484 -2.521 1 86.62 79 LYS B O 1
ATOM 2361 N N . PHE B 1 80 ? -2.375 29.469 -0.527 1 90.69 80 PHE B N 1
ATOM 2362 C CA . PHE B 1 80 ? -2.473 28.219 0.216 1 90.69 80 PHE B CA 1
ATOM 2363 C C . PHE B 1 80 ? -3.674 27.406 -0.248 1 90.69 80 PHE B C 1
ATOM 2365 O O . PHE B 1 80 ? -3.547 26.219 -0.548 1 90.69 80 PHE B O 1
ATOM 2372 N N . ASN B 1 81 ? -4.77 28.031 -0.344 1 92.44 81 ASN B N 1
ATOM 2373 C CA . ASN B 1 81 ? -6.004 27.344 -0.71 1 92.44 81 ASN B CA 1
ATOM 2374 C C . ASN B 1 81 ? -5.934 26.781 -2.121 1 92.44 81 ASN B C 1
ATOM 2376 O O . ASN B 1 81 ? -6.445 25.688 -2.379 1 92.44 81 ASN B O 1
ATOM 2380 N N . LYS B 1 82 ? -5.312 27.5 -3 1 92.12 82 LYS B N 1
ATOM 2381 C CA . LYS B 1 82 ? -5.164 27.016 -4.371 1 92.12 82 LYS B CA 1
ATOM 2382 C C . LYS B 1 82 ? -4.305 25.75 -4.422 1 92.12 82 LYS B C 1
ATOM 2384 O O . LYS B 1 82 ? -4.633 24.797 -5.129 1 92.12 82 LYS B O 1
ATOM 2389 N N . VAL B 1 83 ? -3.158 25.766 -3.703 1 92.38 83 VAL B N 1
ATOM 2390 C CA . VAL B 1 83 ? -2.289 24.594 -3.654 1 92.38 83 VAL B CA 1
ATOM 2391 C C . VAL B 1 83 ? -3.051 23.406 -3.061 1 92.38 83 VAL B C 1
ATOM 2393 O O . VAL B 1 83 ? -3.055 22.312 -3.633 1 92.38 83 VAL B O 1
ATOM 2396 N N . MET B 1 84 ? -3.719 23.641 -1.938 1 94.12 84 MET B N 1
ATOM 2397 C CA . MET B 1 84 ? -4.449 22.578 -1.265 1 94.12 84 MET B CA 1
ATOM 2398 C C . MET B 1 84 ? -5.539 22 -2.168 1 94.12 84 MET B C 1
ATOM 2400 O O . MET B 1 84 ? -5.766 20.797 -2.191 1 94.12 84 MET B O 1
ATOM 2404 N N . LYS B 1 85 ? -6.199 22.875 -2.893 1 94.19 85 LYS B N 1
ATOM 2405 C CA . LYS B 1 85 ? -7.27 22.422 -3.781 1 94.19 85 LYS B CA 1
ATOM 2406 C C . LYS B 1 85 ? -6.723 21.547 -4.902 1 94.19 85 LYS B C 1
ATOM 2408 O O . LYS B 1 85 ? -7.316 20.516 -5.238 1 94.19 85 LYS B O 1
ATOM 2413 N N . ASN B 1 86 ? -5.629 21.953 -5.496 1 94.31 86 ASN B N 1
ATOM 2414 C CA . ASN B 1 86 ? -5.02 21.156 -6.559 1 94.31 86 ASN B CA 1
ATOM 2415 C C . ASN B 1 86 ? -4.527 19.812 -6.039 1 94.31 86 ASN B C 1
ATOM 2417 O O . ASN B 1 86 ? -4.676 18.781 -6.715 1 94.31 86 ASN B O 1
ATOM 2421 N N . VAL B 1 87 ? -3.98 19.781 -4.855 1 94.44 87 VAL B N 1
ATOM 2422 C CA . VAL B 1 87 ? -3.506 18.547 -4.258 1 94.44 87 VAL B CA 1
ATOM 2423 C C . VAL B 1 87 ? -4.695 17.641 -3.932 1 94.44 87 VAL B C 1
ATOM 2425 O O . VAL B 1 87 ? -4.656 16.438 -4.188 1 94.44 87 VAL B O 1
ATOM 2428 N N . GLU B 1 88 ? -5.719 18.25 -3.385 1 95.75 88 GLU B N 1
ATOM 2429 C CA . GLU B 1 88 ? -6.945 17.516 -3.113 1 95.75 88 GLU B CA 1
ATOM 2430 C C . GLU B 1 88 ? -7.473 16.844 -4.375 1 95.75 88 GLU B C 1
ATOM 2432 O O . GLU B 1 88 ? -7.754 15.633 -4.367 1 95.75 88 GLU B O 1
ATOM 2437 N N . GLU B 1 89 ? -7.578 17.578 -5.426 1 96.31 89 GLU B N 1
ATOM 2438 C CA . GLU B 1 89 ? -8.117 17.062 -6.676 1 96.31 89 GLU B CA 1
ATOM 2439 C C . GLU B 1 89 ? -7.223 15.969 -7.254 1 96.31 89 GLU B C 1
ATOM 2441 O O . GLU B 1 89 ? -7.715 14.945 -7.734 1 96.31 89 GLU B O 1
ATOM 2446 N N . ALA B 1 90 ? -5.914 16.203 -7.234 1 96.31 90 ALA B N 1
ATOM 2447 C CA . ALA B 1 90 ? -4.961 15.195 -7.707 1 96.31 90 ALA B CA 1
ATOM 2448 C C . ALA B 1 90 ? -5.121 13.883 -6.941 1 96.31 90 ALA B C 1
ATOM 2450 O O . ALA B 1 90 ? -5.195 12.812 -7.547 1 96.31 90 ALA B O 1
ATOM 2451 N N . LEU B 1 91 ? -5.234 13.969 -5.652 1 96.5 91 LEU B N 1
ATOM 2452 C CA . LEU B 1 91 ? -5.273 12.773 -4.816 1 96.5 91 LEU B CA 1
ATOM 2453 C C . LEU B 1 91 ? -6.625 12.078 -4.93 1 96.5 91 LEU B C 1
ATOM 2455 O O . LEU B 1 91 ? -6.699 10.852 -4.844 1 96.5 91 LEU B O 1
ATOM 2459 N N . GLU B 1 92 ? -7.672 12.805 -5.152 1 95.75 92 GLU B N 1
ATOM 2460 C CA . GLU B 1 92 ? -8.961 12.188 -5.422 1 95.75 92 GLU B CA 1
ATOM 2461 C C . GLU B 1 92 ? -8.922 11.375 -6.715 1 95.75 92 GLU B C 1
ATOM 2463 O O . GLU B 1 92 ? -9.453 10.266 -6.773 1 95.75 92 GLU B O 1
ATOM 2468 N N . GLU B 1 93 ? -8.32 11.93 -7.746 1 96.81 93 GLU B N 1
ATOM 2469 C CA . GLU B 1 93 ? -8.195 11.234 -9.023 1 96.81 93 GLU B CA 1
ATOM 2470 C C . GLU B 1 93 ? -7.293 10.016 -8.898 1 96.81 93 GLU B C 1
ATOM 2472 O O . GLU B 1 93 ? -7.562 8.969 -9.5 1 96.81 93 GLU B O 1
ATOM 2477 N N . ILE B 1 94 ? -6.211 10.18 -8.141 1 95.94 94 ILE B N 1
ATOM 2478 C CA . ILE B 1 94 ? -5.312 9.055 -7.906 1 95.94 94 ILE B CA 1
ATOM 2479 C C . ILE B 1 94 ? -6.062 7.938 -7.184 1 95.94 94 ILE B C 1
ATOM 2481 O O . ILE B 1 94 ? -5.938 6.766 -7.543 1 95.94 94 ILE B O 1
ATOM 2485 N N . ALA B 1 95 ? -6.828 8.312 -6.172 1 95 95 ALA B N 1
ATOM 2486 C CA . ALA B 1 95 ? -7.605 7.32 -5.438 1 95 95 ALA B CA 1
ATOM 2487 C C . ALA B 1 95 ? -8.547 6.562 -6.367 1 95 95 ALA B C 1
ATOM 2489 O O . ALA B 1 95 ? -8.672 5.34 -6.27 1 95 95 ALA B O 1
ATOM 2490 N N . LYS B 1 96 ? -9.211 7.242 -7.207 1 94.81 96 LYS B N 1
ATOM 2491 C CA . LYS B 1 96 ? -10.086 6.609 -8.188 1 94.81 96 LYS B CA 1
ATOM 2492 C C . LYS B 1 96 ? -9.305 5.656 -9.086 1 94.81 96 LYS B C 1
ATOM 2494 O O . LYS B 1 96 ? -9.766 4.543 -9.359 1 94.81 96 LYS B O 1
ATOM 2499 N N . THR B 1 97 ? -8.156 6.133 -9.562 1 95.94 97 THR B N 1
ATOM 2500 C CA . THR B 1 97 ? -7.301 5.316 -10.414 1 95.94 97 THR B CA 1
ATOM 2501 C C . THR B 1 97 ? -6.844 4.059 -9.688 1 95.94 97 THR B C 1
ATOM 2503 O O . THR B 1 97 ? -6.844 2.967 -10.258 1 95.94 97 THR B O 1
ATOM 2506 N N . GLU B 1 98 ? -6.457 4.246 -8.438 1 95 98 GLU B N 1
ATOM 2507 C CA . GLU B 1 98 ? -6.03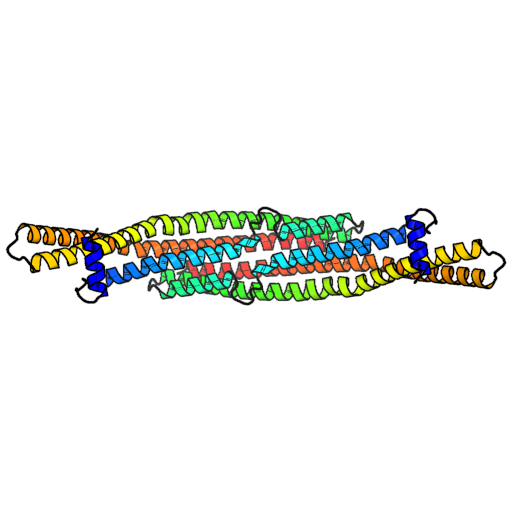1 3.121 -7.609 1 95 98 GLU B CA 1
ATOM 2508 C C . GLU B 1 98 ? -7.148 2.092 -7.465 1 95 98 GLU B C 1
ATOM 2510 O O . GLU B 1 98 ? -6.918 0.892 -7.625 1 95 98 GLU B O 1
ATOM 2515 N N . ARG B 1 99 ? -8.328 2.518 -7.191 1 94.69 99 ARG B N 1
ATOM 2516 C CA . ARG B 1 99 ? -9.461 1.61 -7.047 1 94.69 99 ARG B CA 1
ATOM 2517 C C . ARG B 1 99 ? -9.734 0.87 -8.352 1 94.69 99 ARG B C 1
ATOM 2519 O O . ARG B 1 99 ? -10.023 -0.329 -8.344 1 94.69 99 ARG B O 1
ATOM 2526 N N . LEU B 1 100 ? -9.672 1.576 -9.484 1 95.56 100 LEU B N 1
ATOM 2527 C CA . LEU B 1 100 ? -9.867 0.954 -10.789 1 95.56 100 LEU B CA 1
ATOM 2528 C C . LEU B 1 100 ? -8.781 -0.076 -11.07 1 95.56 100 LEU B C 1
ATOM 2530 O O . LEU B 1 100 ? -9.055 -1.152 -11.602 1 95.56 100 LEU B O 1
ATOM 2534 N N . THR B 1 101 ? -7.578 0.285 -10.695 1 96 101 THR B N 1
ATOM 2535 C CA . THR B 1 101 ? -6.461 -0.635 -10.883 1 96 101 THR B CA 1
ATOM 2536 C C . THR B 1 101 ? -6.66 -1.901 -10.055 1 96 101 THR B C 1
ATOM 2538 O O . THR B 1 101 ? -6.477 -3.012 -10.555 1 96 101 THR B O 1
ATOM 2541 N N . ALA B 1 102 ? -7.012 -1.712 -8.812 1 95.25 102 ALA B N 1
ATOM 2542 C CA . ALA B 1 102 ? -7.258 -2.861 -7.949 1 95.25 102 ALA B CA 1
ATOM 2543 C C . ALA B 1 102 ? -8.336 -3.771 -8.539 1 95.25 102 ALA B C 1
ATOM 2545 O O . ALA B 1 102 ? -8.172 -4.996 -8.57 1 95.25 102 ALA B O 1
ATOM 2546 N N . LYS B 1 103 ? -9.406 -3.219 -9.016 1 95.44 103 LYS B N 1
ATOM 2547 C CA . LYS B 1 103 ? -10.492 -3.992 -9.617 1 95.44 103 LYS B CA 1
ATOM 2548 C C . LYS B 1 103 ? -10 -4.762 -10.844 1 95.44 103 LYS B C 1
ATOM 2550 O O . LYS B 1 103 ? -10.359 -5.926 -11.039 1 95.44 103 LYS B O 1
ATOM 2555 N N . ARG B 1 104 ? -9.227 -4.133 -11.672 1 96.25 104 ARG B N 1
ATOM 2556 C CA . ARG B 1 104 ? -8.695 -4.773 -12.875 1 96.25 104 ARG B CA 1
ATOM 2557 C C . ARG B 1 104 ? -7.773 -5.934 -12.516 1 96.25 104 ARG B C 1
ATOM 2559 O O . ARG B 1 104 ? -7.832 -6.996 -13.141 1 96.25 104 ARG B O 1
ATOM 2566 N N . VAL B 1 105 ? -6.891 -5.762 -11.531 1 96.25 105 VAL B N 1
ATOM 2567 C CA . VAL B 1 105 ? -5.984 -6.816 -11.086 1 96.25 105 VAL B CA 1
ATOM 2568 C C . VAL B 1 105 ? -6.793 -7.992 -10.547 1 96.25 105 VAL B C 1
ATOM 2570 O O . VAL B 1 105 ? -6.516 -9.148 -10.875 1 96.25 105 VAL B O 1
ATOM 2573 N N . GLU B 1 106 ? -7.781 -7.711 -9.758 1 95.44 106 GLU B N 1
ATOM 2574 C CA . GLU B 1 106 ? -8.617 -8.766 -9.195 1 95.44 106 GLU B CA 1
ATOM 2575 C C . GLU B 1 106 ? -9.328 -9.547 -10.297 1 95.44 106 GLU B C 1
ATOM 2577 O O . GLU B 1 106 ? -9.344 -10.781 -10.273 1 95.44 106 GLU B O 1
ATOM 2582 N N . LEU B 1 107 ? -9.828 -8.852 -11.258 1 95.12 107 LEU B N 1
ATOM 2583 C CA . LEU B 1 107 ? -10.617 -9.484 -12.32 1 95.12 107 LEU B CA 1
ATOM 2584 C C . LEU B 1 107 ? -9.711 -10.25 -13.273 1 95.12 107 LEU B C 1
ATOM 2586 O O . LEU B 1 107 ? -9.961 -11.43 -13.562 1 95.12 107 LEU B O 1
ATOM 2590 N N . LYS B 1 108 ? -8.641 -9.656 -13.719 1 93.88 108 LYS B N 1
ATOM 2591 C CA . LYS B 1 108 ? -7.855 -10.203 -14.82 1 93.88 108 LYS B CA 1
ATOM 2592 C C . LYS B 1 108 ? -6.809 -11.195 -14.312 1 93.88 108 LYS B C 1
ATOM 2594 O O . LYS B 1 108 ? -6.445 -12.133 -15.016 1 93.88 108 LYS B O 1
ATOM 2599 N N . PHE B 1 109 ? -6.324 -10.984 -13.102 1 95.19 109 PHE B N 1
ATOM 2600 C CA . PHE B 1 109 ? -5.242 -11.836 -12.609 1 95.19 109 PHE B CA 1
ATOM 2601 C C . PHE B 1 109 ? -5.766 -12.852 -11.602 1 95.19 109 PHE B C 1
ATOM 2603 O O . PHE B 1 109 ? -5.566 -14.055 -11.766 1 95.19 109 PHE B O 1
ATOM 2610 N N . ILE B 1 110 ? -6.465 -12.406 -10.648 1 93.56 110 ILE B N 1
ATOM 2611 C CA . ILE B 1 110 ? -6.859 -13.289 -9.555 1 93.56 110 ILE B CA 1
ATOM 2612 C C . ILE B 1 110 ? -8.039 -14.156 -9.992 1 93.56 110 ILE B C 1
ATOM 2614 O O . ILE B 1 110 ? -7.957 -15.391 -9.953 1 93.56 110 ILE B O 1
ATOM 2618 N N . GLU B 1 111 ? -9.117 -13.602 -10.523 1 93.31 111 GLU B N 1
ATOM 2619 C CA . GLU B 1 111 ? -10.328 -14.344 -10.883 1 93.31 111 GLU B CA 1
ATOM 2620 C C . GLU B 1 111 ? -10.125 -15.141 -12.172 1 93.31 111 GLU B C 1
ATOM 2622 O O . GLU B 1 111 ? -10.586 -16.281 -12.281 1 93.31 111 GLU B O 1
ATOM 2627 N N . SER B 1 112 ? -9.453 -14.57 -13.141 1 91.62 112 SER B N 1
ATOM 2628 C CA . SER B 1 112 ? -9.344 -15.188 -14.461 1 91.62 112 SER B CA 1
ATOM 2629 C C . SER B 1 112 ? -8.234 -16.234 -14.5 1 91.62 112 SER B C 1
ATOM 2631 O O . SER B 1 112 ? -8.469 -17.375 -14.891 1 91.62 112 SER B O 1
ATOM 2633 N N . TRP B 1 113 ? -7.09 -15.836 -14.031 1 92.88 113 TRP B N 1
ATOM 2634 C CA . TRP B 1 113 ? -5.965 -16.75 -14.156 1 92.88 113 TRP B CA 1
ATOM 2635 C C . TRP B 1 113 ? -5.859 -17.656 -12.938 1 92.88 113 TRP B C 1
ATOM 2637 O O . TRP B 1 113 ? -5.945 -18.891 -13.055 1 92.88 113 TRP B O 1
ATOM 2647 N N . SER B 1 114 ? -5.688 -17.094 -11.742 1 93.62 114 SER B N 1
ATOM 2648 C CA . SER B 1 114 ? -5.359 -17.875 -10.555 1 93.62 114 SER B CA 1
ATOM 2649 C C . SER B 1 114 ? -6.5 -18.812 -10.18 1 93.62 114 SER B C 1
ATOM 2651 O O . SER B 1 114 ? -6.285 -20.016 -9.984 1 93.62 114 SER B O 1
ATOM 2653 N N . LYS B 1 115 ? -7.707 -18.344 -10.125 1 92.5 115 LYS B N 1
ATOM 2654 C CA . LYS B 1 115 ? -8.836 -19.172 -9.719 1 92.5 115 LYS B CA 1
ATOM 2655 C C . LYS B 1 115 ? -9.109 -20.281 -10.742 1 92.5 115 LYS B C 1
ATOM 2657 O O . LYS B 1 115 ? -9.414 -21.406 -10.375 1 92.5 115 LYS B O 1
ATOM 2662 N N . THR B 1 116 ? -9 -19.938 -12.07 1 91.88 116 THR B N 1
ATOM 2663 C CA . THR B 1 116 ? -9.188 -20.922 -13.125 1 91.88 116 THR B CA 1
ATOM 2664 C C . THR B 1 116 ? -8.18 -22.062 -12.977 1 91.88 116 THR B C 1
ATOM 2666 O O . THR B 1 116 ? -8.539 -23.234 -13.117 1 91.88 116 THR B O 1
ATOM 2669 N N . TRP B 1 117 ? -6.98 -21.703 -12.625 1 92.75 117 TRP B N 1
ATOM 2670 C CA . TRP B 1 117 ? -5.957 -22.734 -12.461 1 92.75 117 TRP B CA 1
ATOM 2671 C C . TRP B 1 117 ? -6.18 -23.516 -11.172 1 92.75 117 TRP B C 1
ATOM 2673 O O . TRP B 1 117 ? -6.277 -24.75 -11.195 1 92.75 117 TRP B O 1
ATOM 2683 N N . LEU B 1 118 ? -6.32 -22.812 -10.062 1 92.75 118 LEU B N 1
ATOM 2684 C CA . LEU B 1 118 ? -6.355 -23.453 -8.75 1 92.75 118 LEU B CA 1
ATOM 2685 C C . LEU B 1 118 ? -7.629 -24.266 -8.57 1 92.75 118 LEU B C 1
ATOM 2687 O O . LEU B 1 118 ? -7.594 -25.359 -8.016 1 92.75 118 LEU B O 1
ATOM 2691 N N . HIS B 1 119 ? -8.766 -23.812 -9.07 1 92.31 119 HIS B N 1
ATOM 2692 C CA . HIS B 1 119 ? -10.047 -24.469 -8.812 1 92.31 119 HIS B CA 1
ATOM 2693 C C . HIS B 1 119 ? -10.539 -25.234 -10.047 1 92.31 119 HIS B C 1
ATOM 2695 O O . HIS B 1 119 ? -11.547 -25.922 -9.984 1 92.31 119 HIS B O 1
ATOM 2701 N N . GLY B 1 120 ? -9.852 -25.062 -11.172 1 90.81 120 GLY B N 1
ATOM 2702 C CA . GLY B 1 120 ? -10.203 -25.781 -12.383 1 90.81 120 GLY B CA 1
ATOM 2703 C C . GLY B 1 120 ? -9.219 -26.891 -12.734 1 90.81 120 GLY B C 1
ATOM 2704 O O . GLY B 1 120 ? -9.289 -27.984 -12.188 1 90.81 120 GLY B O 1
ATOM 2705 N N . ASN B 1 121 ? -8.234 -26.5 -13.516 1 89.31 121 ASN B N 1
ATOM 2706 C CA . ASN B 1 121 ? -7.324 -27.484 -14.086 1 89.31 121 ASN B CA 1
ATOM 2707 C C . ASN B 1 121 ? -6.531 -28.203 -13.008 1 89.31 121 ASN B C 1
ATOM 2709 O O . ASN B 1 121 ? -6.48 -29.438 -12.984 1 89.31 121 ASN B O 1
ATOM 2713 N N . LEU B 1 122 ? -5.949 -27.453 -12.133 1 93.44 122 LEU B N 1
ATOM 2714 C CA . LEU B 1 122 ? -5.086 -28.062 -11.125 1 93.44 122 LEU B CA 1
ATOM 2715 C C . LEU B 1 122 ? -5.887 -29 -10.219 1 93.44 122 LEU B C 1
ATOM 2717 O O . LEU B 1 122 ? -5.402 -30.062 -9.844 1 93.44 122 LEU B O 1
ATOM 2721 N N . LYS B 1 123 ? -7.09 -28.625 -9.844 1 93.88 123 LYS B N 1
ATOM 2722 C CA . LYS B 1 123 ? -7.938 -29.484 -9.008 1 93.88 123 LYS B CA 1
ATOM 2723 C C . LYS B 1 123 ? -8.195 -30.828 -9.688 1 93.88 123 LYS B C 1
ATOM 2725 O O . LYS B 1 123 ? -8.094 -31.875 -9.047 1 93.88 123 LYS B O 1
ATOM 2730 N N . ILE B 1 124 ? -8.492 -30.781 -10.961 1 93.94 124 ILE B N 1
ATOM 2731 C CA . ILE B 1 124 ? -8.758 -32 -11.742 1 93.94 124 ILE B CA 1
ATOM 2732 C C . ILE B 1 124 ? -7.508 -32.875 -11.766 1 93.94 124 ILE B C 1
ATOM 2734 O O . ILE B 1 124 ? -7.59 -34.094 -11.539 1 93.94 124 ILE B O 1
ATOM 2738 N N . TYR B 1 125 ? -6.371 -32.25 -12.039 1 94.75 125 TYR B N 1
ATOM 2739 C CA . TYR B 1 125 ? -5.117 -33 -12.094 1 94.75 125 TYR B CA 1
ATOM 2740 C C . TYR B 1 125 ? -4.809 -33.656 -10.75 1 94.75 125 TYR B C 1
ATOM 2742 O O . TYR B 1 125 ? -4.402 -34.812 -10.703 1 94.75 125 TYR B O 1
ATOM 2750 N N . LEU B 1 126 ? -4.98 -32.875 -9.703 1 95.31 126 LEU B N 1
ATOM 2751 C CA . LEU B 1 126 ? -4.719 -33.406 -8.375 1 95.31 126 LEU B CA 1
ATOM 2752 C C . LEU B 1 126 ? -5.68 -34.531 -8.039 1 95.31 126 LEU B C 1
ATOM 2754 O O . LEU B 1 126 ? -5.289 -35.531 -7.398 1 95.31 126 LEU B O 1
ATOM 2758 N N . ASP B 1 127 ? -6.918 -34.469 -8.461 1 96.06 127 ASP B N 1
ATOM 2759 C CA . ASP B 1 127 ? -7.879 -35.531 -8.266 1 96.06 127 ASP B CA 1
ATOM 2760 C C . ASP B 1 127 ? -7.449 -36.781 -9.016 1 96.06 127 ASP B C 1
ATOM 2762 O O . ASP B 1 127 ? -7.555 -37.906 -8.484 1 96.06 127 ASP B O 1
ATOM 2766 N N . ASP B 1 128 ? -7.031 -36.625 -10.219 1 96.44 128 ASP B N 1
ATOM 2767 C CA . ASP B 1 128 ? -6.547 -37.75 -11.008 1 96.44 128 ASP B CA 1
ATOM 2768 C C . ASP B 1 128 ? -5.344 -38.406 -10.344 1 96.44 128 ASP B C 1
ATOM 2770 O O . ASP B 1 128 ? -5.234 -39.625 -10.328 1 96.44 128 ASP B O 1
ATOM 2774 N N . ILE B 1 129 ? -4.473 -37.594 -9.852 1 96.12 129 ILE B N 1
ATOM 2775 C CA . ILE B 1 129 ? -3.287 -38.094 -9.172 1 96.12 129 ILE B CA 1
ATOM 2776 C C . ILE B 1 129 ? -3.699 -38.875 -7.922 1 96.12 129 ILE B C 1
ATOM 2778 O O . ILE B 1 129 ? -3.168 -39.938 -7.648 1 96.12 129 ILE B O 1
ATOM 2782 N N . ASN B 1 130 ? -4.652 -38.312 -7.16 1 96.12 130 ASN B N 1
ATOM 2783 C CA . ASN B 1 130 ? -5.156 -39 -5.977 1 96.12 130 ASN B CA 1
ATOM 2784 C C . ASN B 1 130 ? -5.77 -40.375 -6.332 1 96.12 130 ASN B C 1
ATOM 2786 O O . ASN B 1 130 ? -5.547 -41.344 -5.633 1 96.12 130 ASN B O 1
ATOM 2790 N N . GLN B 1 131 ? -6.508 -40.375 -7.395 1 97.06 131 GLN B N 1
ATOM 2791 C CA . GLN B 1 131 ? -7.086 -41.625 -7.859 1 97.06 131 GLN B CA 1
ATOM 2792 C C . GLN B 1 131 ? -6 -42.625 -8.266 1 97.06 131 GLN B C 1
ATOM 2794 O O . GLN B 1 131 ? -6.117 -43.812 -8.008 1 97.06 131 GLN B O 1
ATOM 2799 N N . LEU B 1 132 ? -4.977 -42.094 -8.891 1 96.88 132 LEU B N 1
ATOM 2800 C CA . LEU B 1 132 ? -3.857 -42.938 -9.281 1 96.88 132 LEU B CA 1
ATOM 2801 C C . LEU B 1 132 ? -3.215 -43.594 -8.055 1 96.88 132 LEU B C 1
ATOM 2803 O O . LEU B 1 132 ? -2.9 -44.781 -8.07 1 96.88 132 LEU B O 1
ATOM 2807 N N . LYS B 1 133 ? -3.01 -42.781 -7.047 1 94.19 133 LYS B N 1
ATOM 2808 C CA . LYS B 1 133 ? -2.436 -43.312 -5.809 1 94.19 133 LYS B CA 1
ATOM 2809 C C . LYS B 1 133 ? -3.318 -44.406 -5.207 1 94.19 133 LYS B C 1
ATOM 2811 O O . LYS B 1 133 ? -2.816 -45.406 -4.73 1 94.19 133 LYS B O 1
ATOM 2816 N N . LYS B 1 134 ? -4.629 -44.219 -5.254 1 94.06 134 LYS B N 1
ATOM 2817 C CA . LYS B 1 134 ? -5.57 -45.219 -4.75 1 94.06 134 LYS B CA 1
ATOM 2818 C C . LYS B 1 134 ? -5.523 -46.5 -5.594 1 94.06 134 LYS B C 1
ATOM 2820 O O . LYS B 1 134 ? -5.527 -47.594 -5.051 1 94.06 134 LYS B O 1
ATOM 2825 N N . ARG B 1 135 ? -5.523 -46.281 -6.949 1 96.19 135 ARG B N 1
ATOM 2826 C CA . ARG B 1 135 ? -5.465 -47.438 -7.855 1 96.19 135 ARG B CA 1
ATOM 2827 C C . ARG B 1 135 ? -4.18 -48.219 -7.652 1 96.19 135 ARG B C 1
ATOM 2829 O O . ARG B 1 135 ? -4.172 -49.469 -7.793 1 96.19 135 ARG B O 1
ATOM 2836 N N . ARG B 1 136 ? -3.113 -47.5 -7.398 1 95 136 ARG B N 1
ATOM 2837 C CA . ARG B 1 136 ? -1.85 -48.156 -7.125 1 95 136 ARG B CA 1
ATOM 2838 C C . ARG B 1 136 ? -1.964 -49.062 -5.902 1 95 136 ARG B C 1
ATOM 2840 O O . ARG B 1 136 ? -1.48 -50.188 -5.914 1 95 136 ARG B O 1
ATOM 2847 N N . LEU B 1 137 ? -2.598 -48.562 -4.852 1 93.06 137 LEU B N 1
ATOM 2848 C CA . LEU B 1 137 ? -2.787 -49.344 -3.641 1 93.06 137 LEU B CA 1
ATOM 2849 C C . LEU B 1 137 ? -3.635 -50.594 -3.922 1 93.06 137 LEU B C 1
ATOM 2851 O O . LEU B 1 137 ? -3.348 -51.656 -3.414 1 93.06 137 LEU B O 1
ATOM 2855 N N . ASP B 1 138 ? -4.672 -50.438 -4.691 1 93.75 138 ASP B N 1
ATOM 2856 C CA . ASP B 1 138 ? -5.512 -51.562 -5.078 1 93.75 138 ASP B CA 1
ATOM 2857 C C . ASP B 1 138 ? -4.719 -52.594 -5.871 1 93.75 138 ASP B C 1
ATOM 2859 O O . ASP B 1 138 ? -4.797 -53.781 -5.59 1 93.75 138 ASP B O 1
ATOM 2863 N N . LYS B 1 139 ? -4.031 -52.062 -6.867 1 94.69 139 LYS B N 1
ATOM 2864 C CA . LYS B 1 139 ? -3.215 -52.938 -7.707 1 94.69 139 LYS B CA 1
ATOM 2865 C C . LYS B 1 139 ? -2.242 -53.75 -6.867 1 94.69 139 LYS B C 1
ATOM 2867 O O . LYS B 1 139 ? -2.184 -54.969 -6.992 1 94.69 139 LYS B O 1
ATOM 2872 N N . ASP B 1 140 ? -1.544 -53.125 -6.027 1 93.12 140 ASP B N 1
ATOM 2873 C CA . ASP B 1 140 ? -0.525 -53.781 -5.215 1 93.12 140 ASP B CA 1
ATOM 2874 C C . ASP B 1 140 ? -1.159 -54.75 -4.219 1 93.12 140 ASP B C 1
ATOM 2876 O O . ASP B 1 140 ? -0.667 -55.875 -4.031 1 93.12 140 ASP B O 1
ATOM 2880 N N . GLY B 1 141 ? -2.24 -54.375 -3.541 1 89.75 141 GLY B N 1
ATOM 2881 C CA . GLY B 1 141 ? -2.928 -55.219 -2.582 1 89.75 141 GLY B CA 1
ATOM 2882 C C . GLY B 1 141 ? -3.504 -56.469 -3.205 1 89.75 141 GLY B C 1
ATOM 2883 O O . GLY B 1 141 ? -3.359 -57.562 -2.656 1 89.75 141 GLY B O 1
ATOM 2884 N N . LEU B 1 142 ? -4.117 -56.344 -4.352 1 93.25 142 LEU B N 1
ATOM 2885 C CA . LEU B 1 142 ? -4.762 -57.469 -5.02 1 93.25 142 LEU B CA 1
ATOM 2886 C C . LEU B 1 142 ? -3.727 -58.375 -5.652 1 93.25 142 LEU B C 1
ATOM 2888 O O . LEU B 1 142 ? -3.932 -59.594 -5.727 1 93.25 142 LEU B O 1
ATOM 2892 N N . ALA B 1 143 ? -2.637 -57.75 -6.098 1 91.81 143 ALA B N 1
ATOM 2893 C CA . ALA B 1 143 ? -1.543 -58.562 -6.605 1 91.81 143 ALA B CA 1
ATOM 2894 C C . ALA B 1 143 ? -0.97 -59.469 -5.508 1 91.81 143 ALA B C 1
ATOM 2896 O O . ALA B 1 143 ? -0.679 -60.625 -5.738 1 91.81 143 ALA B O 1
ATOM 2897 N N . GLN B 1 144 ? -0.806 -58.875 -4.332 1 88.5 144 GLN B N 1
ATOM 2898 C CA . GLN B 1 144 ? -0.301 -59.656 -3.195 1 88.5 144 GLN B CA 1
ATOM 2899 C C . GLN B 1 144 ? -1.248 -60.781 -2.838 1 88.5 144 GLN B C 1
ATOM 2901 O O . GLN B 1 144 ? -0.805 -61.906 -2.562 1 88.5 144 GLN B O 1
ATOM 2906 N N . SER B 1 145 ? -2.469 -60.531 -2.809 1 88.5 145 SER B N 1
ATOM 2907 C CA . SER B 1 145 ? -3.48 -61.531 -2.504 1 88.5 145 SER B CA 1
ATOM 2908 C C . SER B 1 145 ? -3.496 -62.625 -3.557 1 88.5 145 SER B C 1
ATOM 2910 O O . SER B 1 145 ? -3.602 -63.812 -3.223 1 88.5 145 SER B O 1
ATOM 2912 N N . ALA B 1 146 ? -3.434 -62.344 -4.832 1 92.5 146 ALA B N 1
ATOM 2913 C CA . ALA B 1 146 ? -3.416 -63.281 -5.93 1 92.5 146 ALA B CA 1
ATOM 2914 C C . ALA B 1 146 ? -2.18 -64.188 -5.859 1 92.5 146 ALA B C 1
ATOM 2916 O O . ALA B 1 146 ? -2.256 -65.375 -6.117 1 92.5 146 ALA B O 1
ATOM 2917 N N . ASN B 1 147 ? -1.103 -63.562 -5.516 1 90.44 147 ASN B N 1
ATOM 2918 C CA . ASN B 1 147 ? 0.144 -64.312 -5.398 1 90.44 147 ASN B CA 1
ATOM 2919 C C . ASN B 1 147 ? 0.079 -65.375 -4.27 1 90.44 147 ASN B C 1
ATOM 2921 O O . ASN B 1 147 ? 0.681 -66.438 -4.363 1 90.44 147 ASN B O 1
ATOM 2925 N N . LYS B 1 148 ? -0.612 -65 -3.199 1 88.81 148 LYS B N 1
ATOM 2926 C CA . LYS B 1 148 ? -0.752 -65.938 -2.057 1 88.81 148 LYS B CA 1
ATOM 2927 C C . LYS B 1 148 ? -1.722 -67.062 -2.367 1 88.81 1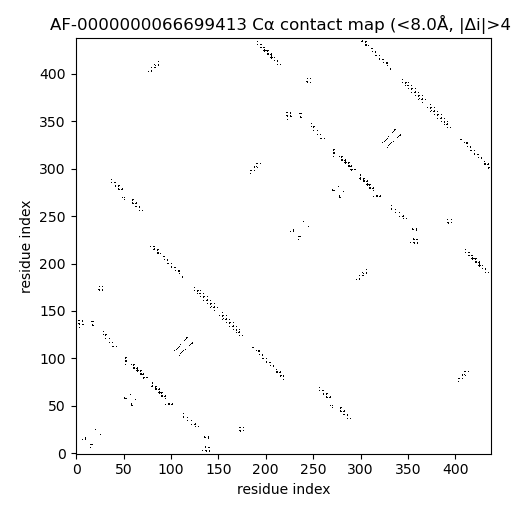48 LYS B C 1
ATOM 2929 O O . LYS B 1 148 ? -1.701 -68.062 -1.705 1 88.81 148 LYS B O 1
ATOM 2934 N N . HIS B 1 149 ? -2.553 -66.812 -3.387 1 93.31 149 HIS B N 1
ATOM 2935 C CA . HIS B 1 149 ? -3.541 -67.812 -3.766 1 93.31 149 HIS B CA 1
ATOM 2936 C C . HIS B 1 149 ? -3.537 -68.062 -5.273 1 93.31 149 HIS B C 1
ATOM 2938 O O . HIS B 1 149 ? -4.516 -67.75 -5.953 1 93.31 149 HIS B O 1
ATOM 2944 N N . PRO B 1 150 ? -2.605 -68.625 -5.852 1 90.25 150 PRO B N 1
ATOM 2945 C CA . PRO B 1 150 ? -2.4 -68.75 -7.297 1 90.25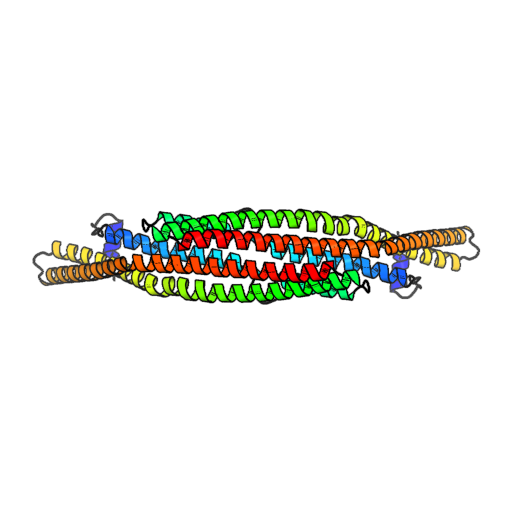 150 PRO B CA 1
ATOM 2946 C C . PRO B 1 150 ? -3.506 -69.5 -8 1 90.25 150 PRO B C 1
ATOM 2948 O O . PRO B 1 150 ? -3.764 -69.312 -9.188 1 90.25 150 PRO B O 1
ATOM 2951 N N . ASP B 1 151 ? -4.211 -70.438 -7.266 1 93.88 151 ASP B N 1
ATOM 2952 C CA . ASP B 1 151 ? -5.207 -71.312 -7.895 1 93.88 151 ASP B CA 1
ATOM 2953 C C . ASP B 1 151 ? -6.594 -70.688 -7.84 1 93.88 151 ASP B C 1
ATOM 2955 O O . ASP B 1 151 ? -7.555 -71.25 -8.398 1 93.88 151 ASP B O 1
ATOM 2959 N N . ASP B 1 152 ? -6.676 -69.625 -7.141 1 93.69 152 ASP B N 1
ATOM 2960 C CA . ASP B 1 152 ? -7.945 -68.875 -7.039 1 93.69 152 ASP B CA 1
ATOM 2961 C C . ASP B 1 152 ? -8.172 -68 -8.25 1 93.69 152 ASP B C 1
ATOM 2963 O O . ASP B 1 152 ? -7.617 -66.938 -8.328 1 93.69 152 ASP B O 1
ATOM 2967 N N . GLN B 1 153 ? -9.047 -68.5 -9.164 1 93.94 153 GLN B N 1
ATOM 2968 C CA . GLN B 1 153 ? -9.273 -67.812 -10.43 1 93.94 153 GLN B CA 1
ATOM 2969 C C . GLN B 1 153 ? -9.922 -66.438 -10.203 1 93.94 153 GLN B C 1
ATOM 2971 O O . GLN B 1 153 ? -9.664 -65.5 -10.945 1 93.94 153 GLN B O 1
ATOM 2976 N N . THR B 1 154 ? -10.688 -66.375 -9.211 1 94.62 154 THR B N 1
ATOM 2977 C CA . THR B 1 154 ? -11.367 -65.062 -8.898 1 94.62 154 THR B CA 1
ATOM 2978 C C . THR B 1 154 ? -10.359 -64 -8.461 1 94.62 154 THR B C 1
ATOM 2980 O O . THR B 1 154 ? -10.422 -62.875 -8.906 1 94.62 154 THR B O 1
ATOM 2983 N N . LYS B 1 155 ? -9.453 -64.375 -7.609 1 93.38 155 LYS B N 1
ATOM 2984 C CA . LYS B 1 155 ? -8.43 -63.438 -7.148 1 93.38 155 LYS B CA 1
ATOM 2985 C C . LYS B 1 155 ? -7.504 -63.031 -8.289 1 93.38 155 LYS B C 1
ATOM 2987 O O . LYS B 1 155 ? -7.07 -61.875 -8.359 1 93.38 155 LYS B O 1
ATOM 2992 N N . GLN B 1 156 ? -7.18 -63.938 -9.164 1 95.25 156 GLN B N 1
ATOM 2993 C CA . GLN B 1 156 ? -6.348 -63.625 -10.32 1 95.25 156 GLN B CA 1
ATOM 2994 C C . GLN B 1 156 ? -7.039 -62.625 -11.25 1 95.25 156 GLN B C 1
ATOM 2996 O O . GLN B 1 156 ? -6.41 -61.688 -11.734 1 95.25 156 GLN B O 1
ATOM 3001 N N . GLN B 1 157 ? -8.328 -62.875 -11.445 1 96.12 157 GLN B N 1
ATOM 3002 C CA . GLN B 1 157 ? -9.094 -62 -12.312 1 96.12 157 GLN B CA 1
ATOM 3003 C C . GLN B 1 157 ? -9.18 -60.594 -11.719 1 96.12 157 GLN B C 1
ATOM 3005 O O . GLN B 1 157 ? -9.039 -59.594 -12.438 1 96.12 157 GLN B O 1
ATOM 3010 N N . LYS B 1 158 ? -9.367 -60.5 -10.453 1 95.19 158 LYS B N 1
ATOM 3011 C CA . LYS B 1 158 ? -9.461 -59.188 -9.789 1 95.19 158 LYS B CA 1
ATOM 3012 C C . LYS B 1 158 ? -8.133 -58.438 -9.859 1 95.19 158 LYS B C 1
ATOM 3014 O O . LYS B 1 158 ? -8.117 -57.219 -10 1 95.19 158 LYS B O 1
ATOM 3019 N N . SER B 1 159 ? -7.07 -59.094 -9.688 1 94.62 159 SER B N 1
ATOM 3020 C CA . SER B 1 159 ? -5.746 -58.5 -9.805 1 94.62 159 SER B CA 1
ATOM 3021 C C . SER B 1 159 ? -5.512 -57.906 -11.203 1 94.62 159 SER B C 1
ATOM 3023 O O . SER B 1 159 ? -5.008 -56.812 -11.344 1 94.62 159 SER B O 1
ATOM 3025 N N . LYS B 1 160 ? -5.891 -58.719 -12.219 1 95.75 160 LYS B N 1
ATOM 3026 C CA . LYS B 1 160 ? -5.742 -58.25 -13.602 1 95.75 160 LYS B CA 1
ATOM 3027 C C . LYS B 1 160 ? -6.598 -57.031 -13.859 1 95.75 160 LYS B C 1
ATOM 3029 O O . LYS B 1 160 ? -6.16 -56.094 -14.547 1 95.75 160 LYS B O 1
ATOM 3034 N N . GLU B 1 161 ? -7.758 -57.031 -13.273 1 96.44 161 GLU B N 1
ATOM 3035 C CA . GLU B 1 161 ? -8.648 -55.906 -13.422 1 96.44 161 GLU B CA 1
ATOM 3036 C C . GLU B 1 161 ? -8.07 -54.656 -12.75 1 96.44 161 GLU B C 1
ATOM 3038 O O . GLU B 1 161 ? -8.117 -53.562 -13.312 1 96.44 161 GLU B O 1
ATOM 3043 N N . ALA B 1 162 ? -7.527 -54.812 -11.578 1 95.81 162 ALA B N 1
ATOM 3044 C CA . ALA B 1 162 ? -6.922 -53.719 -10.844 1 95.81 162 ALA B CA 1
ATOM 3045 C C . ALA B 1 162 ? -5.73 -53.125 -11.609 1 95.81 162 ALA B C 1
ATOM 3047 O O . ALA B 1 162 ? -5.512 -51.906 -11.617 1 95.81 162 ALA B O 1
ATOM 3048 N N . ASP B 1 163 ? -4.957 -53.969 -12.219 1 96.19 163 ASP B N 1
ATOM 3049 C CA . ASP B 1 163 ? -3.814 -53.531 -13.016 1 96.19 163 ASP B CA 1
ATOM 3050 C C . ASP B 1 163 ? -4.266 -52.719 -14.219 1 96.19 163 ASP B C 1
ATOM 3052 O O . ASP B 1 163 ? -3.652 -51.688 -14.539 1 96.19 163 ASP B O 1
ATOM 3056 N N . THR B 1 164 ? -5.359 -53.219 -14.867 1 97.38 164 THR B N 1
ATOM 3057 C CA . THR B 1 164 ? -5.906 -52.5 -16.016 1 97.38 164 THR B CA 1
ATOM 3058 C C . THR B 1 164 ? -6.391 -51.125 -15.594 1 97.38 164 THR B C 1
ATOM 3060 O O . THR B 1 164 ? -6.133 -50.125 -16.281 1 97.38 164 THR B O 1
ATOM 3063 N N . LEU B 1 165 ? -7.008 -51.031 -14.461 1 97.56 165 LEU B N 1
ATOM 3064 C CA . LEU B 1 165 ? -7.527 -49.781 -13.969 1 97.56 165 LEU B CA 1
ATOM 3065 C C . LEU B 1 165 ? -6.391 -48.812 -13.609 1 97.56 165 LEU B C 1
ATOM 3067 O O . LEU B 1 165 ? -6.492 -47.625 -13.836 1 97.56 165 LEU B O 1
ATOM 3071 N N . TYR B 1 166 ? -5.301 -49.312 -13 1 96.44 166 TYR B N 1
ATOM 3072 C CA . TYR B 1 166 ? -4.117 -48.531 -12.688 1 96.44 166 TYR B CA 1
ATOM 3073 C C . TYR B 1 166 ? -3.5 -47.938 -13.953 1 96.44 166 TYR B C 1
ATOM 3075 O O . TYR B 1 166 ? -3.18 -46.75 -14 1 96.44 166 TYR B O 1
ATOM 3083 N N . GLU B 1 167 ? -3.377 -48.812 -14.961 1 97.19 167 GLU B N 1
ATOM 3084 C CA . GLU B 1 167 ? -2.773 -48.344 -16.219 1 97.19 167 GLU B CA 1
ATOM 3085 C C . GLU B 1 167 ? -3.631 -47.281 -16.891 1 97.19 167 GLU B C 1
ATOM 3087 O O . GLU B 1 167 ? -3.105 -46.344 -17.484 1 97.19 167 G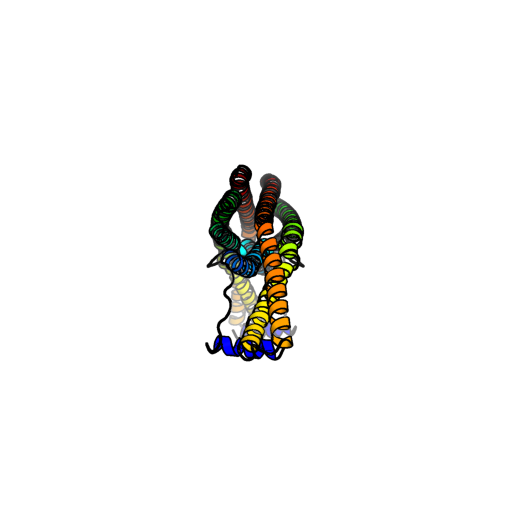LU B O 1
ATOM 3092 N N . GLU B 1 168 ? -4.953 -47.5 -16.812 1 96.88 168 GLU B N 1
ATOM 3093 C CA . GLU B 1 168 ? -5.863 -46.5 -17.375 1 96.88 168 GLU B CA 1
ATOM 3094 C C . GLU B 1 168 ? -5.707 -45.156 -16.672 1 96.88 168 GLU B C 1
ATOM 3096 O O . GLU B 1 168 ? -5.656 -44.125 -17.312 1 96.88 168 GLU B O 1
ATOM 3101 N N . GLN B 1 169 ? -5.633 -45.219 -15.352 1 97.31 169 GLN B N 1
ATOM 3102 C CA . GLN B 1 169 ? -5.477 -44 -14.578 1 97.31 169 GLN B CA 1
ATOM 3103 C C . GLN B 1 169 ? -4.113 -43.375 -14.828 1 97.31 169 GLN B C 1
ATOM 3105 O O . GLN B 1 169 ? -3.986 -42.156 -14.836 1 97.31 169 GLN B O 1
ATOM 3110 N N . LEU B 1 170 ? -3.117 -44.156 -14.953 1 96.88 170 LEU B N 1
ATOM 3111 C CA . LEU B 1 170 ? -1.774 -43.688 -15.266 1 96.88 170 LEU B CA 1
ATOM 3112 C C . LEU B 1 170 ? -1.769 -42.906 -16.578 1 96.88 170 LEU B C 1
ATOM 3114 O O . LEU B 1 170 ? -1.145 -41.844 -16.672 1 96.88 170 LEU B O 1
ATOM 3118 N N . MET B 1 171 ? -2.447 -43.438 -17.562 1 95.25 171 MET B N 1
ATOM 3119 C CA . MET B 1 171 ? -2.531 -42.781 -18.859 1 95.25 171 MET B CA 1
ATOM 3120 C C . MET B 1 171 ? -3.232 -41.438 -18.734 1 95.25 171 MET B C 1
ATOM 3122 O O . MET B 1 171 ? -2.84 -40.469 -19.375 1 95.25 171 MET B O 1
ATOM 3126 N N . LYS B 1 172 ? -4.188 -41.406 -17.922 1 94.31 172 LYS B N 1
ATOM 3127 C CA . LYS B 1 172 ? -4.906 -40.156 -17.703 1 94.31 172 LYS B CA 1
ATOM 3128 C C . LYS B 1 172 ? -3.988 -39.094 -17.109 1 94.31 172 LYS B C 1
ATOM 3130 O O . LYS B 1 172 ? -3.984 -37.938 -17.562 1 94.31 172 LYS B O 1
ATOM 3135 N N . VAL B 1 173 ? -3.24 -39.469 -16.141 1 95 173 VAL B N 1
ATOM 3136 C CA . VAL B 1 173 ? -2.309 -38.562 -15.5 1 95 173 VAL B CA 1
ATOM 3137 C C . VAL B 1 173 ? -1.253 -38.094 -16.5 1 95 173 VAL B C 1
ATOM 3139 O O . VAL B 1 173 ? -0.875 -36.938 -16.531 1 95 173 VAL B O 1
ATOM 3142 N N . ARG B 1 174 ? -0.84 -39 -17.375 1 93.56 174 ARG B N 1
ATOM 3143 C CA . ARG B 1 174 ? 0.138 -38.656 -18.406 1 93.56 174 ARG B CA 1
ATOM 3144 C C . ARG B 1 174 ? -0.441 -37.656 -19.406 1 93.56 174 ARG B C 1
ATOM 3146 O O . ARG B 1 174 ? 0.272 -36.781 -19.906 1 93.56 174 ARG B O 1
ATOM 3153 N N . GLN B 1 175 ? -1.701 -37.75 -19.688 1 91.62 175 GLN B N 1
ATOM 3154 C CA . GLN B 1 175 ? -2.371 -36.812 -20.578 1 91.62 175 GLN B CA 1
ATOM 3155 C C . GLN B 1 175 ? -2.393 -35.406 -19.984 1 91.62 175 GLN B C 1
ATOM 3157 O O . GLN B 1 175 ? -2.244 -34.406 -20.703 1 91.62 175 GLN B O 1
ATOM 3162 N N . ASN B 1 176 ? -2.564 -35.375 -18.688 1 90.25 176 ASN B N 1
ATOM 3163 C CA . ASN B 1 176 ? -2.531 -34.062 -18 1 90.25 176 ASN B CA 1
ATOM 3164 C C . ASN B 1 176 ? -1.192 -33.375 -18.203 1 90.25 176 ASN B C 1
ATOM 3166 O O . ASN B 1 176 ? -1.143 -32.156 -18.344 1 90.25 176 ASN B O 1
ATOM 3170 N N . ILE B 1 177 ? -0.065 -34.125 -18.234 1 85.38 177 ILE B N 1
ATOM 3171 C CA . ILE B 1 177 ? 1.295 -33.594 -18.344 1 85.38 177 ILE B CA 1
ATOM 3172 C C . ILE B 1 177 ? 1.437 -32.812 -19.641 1 85.38 177 ILE B C 1
ATOM 3174 O O . ILE B 1 177 ? 2.148 -31.812 -19.688 1 85.38 177 ILE B O 1
ATOM 3178 N N . GLN B 1 178 ? 0.701 -33.25 -20.641 1 84 178 GLN B N 1
ATOM 3179 C CA . GLN B 1 178 ? 0.787 -32.625 -21.938 1 84 178 GLN B CA 1
ATOM 3180 C C . GLN B 1 178 ? 0.23 -31.188 -21.891 1 84 178 GLN B C 1
ATOM 3182 O O . GLN B 1 178 ? 0.586 -30.344 -22.719 1 84 178 GLN B O 1
ATOM 3187 N N . GLU B 1 179 ? -0.533 -30.906 -20.875 1 84.31 179 GLU B N 1
ATOM 3188 C CA . GLU B 1 179 ? -1.196 -29.609 -20.766 1 84.31 179 GLU B CA 1
ATOM 3189 C C . GLU B 1 179 ? -0.344 -28.609 -19.984 1 84.31 179 GLU B C 1
ATOM 3191 O O . GLU B 1 179 ? -0.688 -27.438 -19.891 1 84.31 179 GLU B O 1
ATOM 3196 N N . PHE B 1 180 ? 0.845 -29 -19.484 1 84.69 180 PHE B N 1
ATOM 3197 C CA . PHE B 1 180 ? 1.677 -28.141 -18.656 1 84.69 180 PHE B CA 1
ATOM 3198 C C . PHE B 1 180 ? 2.27 -27 -19.469 1 84.69 180 PHE B C 1
ATOM 3200 O O . PHE B 1 180 ? 2.42 -25.891 -18.969 1 84.69 180 PHE B O 1
ATOM 3207 N N . THR B 1 181 ? 2.537 -27.359 -20.734 1 84.25 181 THR B N 1
ATOM 3208 C CA . THR B 1 181 ? 3.082 -26.312 -21.609 1 84.25 181 THR B CA 1
ATOM 3209 C C . THR B 1 181 ? 2.09 -25.172 -21.766 1 84.25 181 THR B C 1
ATOM 3211 O O . THR B 1 181 ? 2.479 -24 -21.75 1 84.25 181 THR B O 1
ATOM 3214 N N . SER B 1 182 ? 0.829 -25.547 -21.922 1 86.06 182 SER B N 1
ATOM 3215 C CA . SER B 1 182 ? -0.213 -24.531 -22.016 1 86.06 182 SER B CA 1
ATOM 3216 C C . SER B 1 182 ? -0.336 -23.734 -20.734 1 86.06 182 SER B C 1
ATOM 3218 O O . SER B 1 182 ? -0.558 -22.516 -20.766 1 86.06 182 SER B O 1
ATOM 3220 N N . HIS B 1 183 ? -0.151 -24.312 -19.625 1 86.94 183 HIS B N 1
ATOM 3221 C CA . HIS B 1 183 ? -0.205 -23.625 -18.344 1 86.94 183 HIS B CA 1
ATOM 3222 C C . HIS B 1 183 ? 0.929 -22.609 -18.219 1 86.94 183 HIS B C 1
ATOM 3224 O O . HIS B 1 183 ? 0.715 -21.484 -17.75 1 86.94 183 HIS B O 1
ATOM 3230 N N . TYR B 1 184 ? 2.111 -22.984 -18.609 1 86.62 184 TYR B N 1
ATOM 3231 C CA . TYR B 1 184 ? 3.248 -22.062 -18.547 1 86.62 184 TYR B CA 1
ATOM 3232 C C . TYR B 1 184 ? 2.99 -20.828 -19.391 1 86.62 184 TYR B C 1
ATOM 3234 O O . TYR B 1 184 ? 3.252 -19.703 -18.953 1 86.62 184 TYR B O 1
ATOM 3242 N N . SER B 1 185 ? 2.467 -21.094 -20.547 1 88.81 185 SER B N 1
ATOM 3243 C CA . SER B 1 185 ? 2.172 -19.969 -21.438 1 88.81 185 SER B CA 1
ATOM 3244 C C . SER B 1 185 ? 1.128 -19.047 -20.828 1 88.81 185 SER B C 1
ATOM 3246 O O . SER B 1 185 ? 1.3 -17.812 -20.844 1 88.81 185 SER B O 1
ATOM 3248 N N . ARG B 1 186 ? 0.102 -19.562 -20.281 1 90.38 186 ARG B N 1
ATOM 3249 C CA . ARG B 1 186 ? -0.97 -18.766 -19.688 1 90.38 186 ARG B CA 1
ATOM 3250 C C . ARG B 1 186 ? -0.47 -18 -18.453 1 90.38 186 ARG B C 1
ATOM 3252 O O . ARG B 1 186 ? -0.908 -16.891 -18.203 1 90.38 186 ARG B O 1
ATOM 3259 N N . THR B 1 187 ? 0.383 -18.672 -17.719 1 91.38 187 THR B N 1
ATOM 3260 C CA . THR B 1 187 ? 0.971 -18.031 -16.547 1 91.38 187 THR B CA 1
ATOM 3261 C C . THR B 1 187 ? 1.824 -16.844 -16.969 1 91.38 187 THR B C 1
ATOM 3263 O O . THR B 1 187 ? 1.704 -15.75 -16.391 1 91.38 187 THR B O 1
ATOM 3266 N N . ALA B 1 188 ? 2.646 -17.047 -17.938 1 90.56 188 ALA B N 1
ATOM 3267 C CA . ALA B 1 188 ? 3.482 -15.953 -18.438 1 90.56 188 ALA B CA 1
ATOM 3268 C C . ALA B 1 188 ? 2.629 -14.789 -18.938 1 90.56 188 ALA B C 1
ATOM 3270 O O . ALA B 1 188 ? 2.928 -13.625 -18.656 1 90.56 188 ALA B O 1
ATOM 3271 N N . GLU B 1 189 ? 1.592 -15.125 -19.641 1 91.94 189 GLU B N 1
ATOM 3272 C CA . GLU B 1 189 ? 0.688 -14.102 -20.156 1 91.94 189 GLU B CA 1
ATOM 3273 C C . GLU B 1 189 ? 0.013 -13.336 -19.031 1 91.94 189 GLU B C 1
ATOM 3275 O O . GLU B 1 189 ? -0.124 -12.109 -19.094 1 91.94 189 GLU B O 1
ATOM 3280 N N . ALA B 1 190 ? -0.416 -14.031 -18.062 1 93.06 190 ALA B N 1
ATOM 3281 C CA . ALA B 1 190 ? -1.088 -13.406 -16.922 1 93.06 190 ALA B CA 1
ATOM 3282 C C . ALA B 1 190 ? -0.152 -12.453 -16.188 1 93.06 190 ALA B C 1
ATOM 3284 O O . ALA B 1 190 ? -0.554 -11.352 -15.812 1 93.06 190 ALA B O 1
ATOM 3285 N N . ILE B 1 191 ? 1.05 -12.875 -16.016 1 92.44 191 ILE B N 1
ATOM 3286 C CA . ILE B 1 191 ? 2.031 -12.055 -15.305 1 92.44 191 ILE B CA 1
ATOM 3287 C C . ILE B 1 191 ? 2.381 -10.828 -16.141 1 92.44 191 ILE B C 1
ATOM 3289 O O . ILE B 1 191 ? 2.533 -9.727 -15.602 1 92.44 191 ILE B O 1
ATOM 3293 N N . GLN B 1 192 ? 2.473 -11.023 -17.422 1 91.69 192 GLN B N 1
ATOM 3294 C CA . GLN B 1 192 ? 2.701 -9.891 -18.297 1 91.69 192 GLN B CA 1
ATOM 3295 C C . GLN B 1 192 ? 1.54 -8.906 -18.25 1 91.69 192 GLN B C 1
ATOM 3297 O O . GLN B 1 192 ? 1.752 -7.688 -18.25 1 91.69 192 GLN B O 1
ATOM 3302 N N . GLU B 1 193 ? 0.403 -9.406 -18.266 1 93.44 193 GLU B N 1
ATOM 3303 C CA . GLU B 1 193 ? -0.776 -8.555 -18.156 1 93.44 193 GLU B CA 1
ATOM 3304 C C . GLU B 1 193 ? -0.77 -7.766 -16.844 1 93.44 193 GLU B C 1
ATOM 3306 O O . GLU B 1 193 ? -1.116 -6.582 -16.828 1 93.44 193 GLU B O 1
ATOM 3311 N N . LEU B 1 194 ? -0.408 -8.422 -15.781 1 95 194 LEU B N 1
ATOM 3312 C CA . LEU B 1 194 ? -0.274 -7.734 -14.5 1 95 194 LEU B CA 1
ATOM 3313 C C . LEU B 1 194 ? 0.697 -6.562 -14.617 1 95 194 LEU B C 1
ATOM 3315 O O . LEU B 1 194 ? 0.395 -5.453 -14.172 1 95 194 LEU B O 1
ATOM 3319 N N . MET B 1 195 ? 1.819 -6.785 -15.234 1 94.5 195 MET B N 1
ATOM 3320 C CA . MET B 1 195 ? 2.822 -5.738 -15.422 1 94.5 195 MET B CA 1
ATOM 3321 C C . MET B 1 195 ? 2.279 -4.609 -16.281 1 94.5 195 MET B C 1
ATOM 3323 O O . MET B 1 195 ? 2.561 -3.436 -16.031 1 94.5 195 MET B O 1
ATOM 3327 N N . ASN B 1 196 ? 1.536 -4.984 -17.281 1 94.69 196 ASN B N 1
ATOM 3328 C CA . ASN B 1 196 ? 0.92 -3.971 -18.141 1 94.69 196 ASN B CA 1
ATOM 3329 C C . ASN B 1 196 ? -0.054 -3.098 -17.344 1 94.69 196 ASN B C 1
ATOM 3331 O O . ASN B 1 196 ? -0.073 -1.876 -17.516 1 94.69 196 ASN B O 1
ATOM 3335 N N . ILE B 1 197 ? -0.859 -3.688 -16.531 1 95.94 197 ILE B N 1
ATOM 3336 C CA . ILE B 1 197 ? -1.809 -2.961 -15.703 1 95.94 197 ILE B CA 1
ATOM 3337 C C . ILE B 1 197 ? -1.059 -1.995 -14.789 1 95.94 197 ILE B C 1
ATOM 3339 O O . ILE B 1 197 ? -1.454 -0.836 -14.641 1 95.94 197 ILE B O 1
ATOM 3343 N N . MET B 1 198 ? 0.028 -2.443 -14.203 1 95.25 198 MET B N 1
ATOM 3344 C CA . MET B 1 198 ? 0.818 -1.603 -13.312 1 95.25 198 MET B CA 1
ATOM 3345 C C . MET B 1 198 ? 1.452 -0.443 -14.07 1 95.25 198 MET B C 1
ATOM 3347 O O . MET B 1 198 ? 1.492 0.684 -13.578 1 95.25 198 MET B O 1
ATOM 3351 N N . ALA B 1 199 ? 1.907 -0.709 -15.242 1 95.12 199 ALA B N 1
ATOM 3352 C CA . ALA B 1 199 ? 2.484 0.345 -16.078 1 95.12 199 ALA B CA 1
ATOM 3353 C C . ALA B 1 199 ? 1.46 1.438 -16.359 1 95.12 199 ALA B C 1
ATOM 3355 O O . ALA B 1 199 ? 1.764 2.629 -16.25 1 95.12 199 ALA B O 1
ATOM 3356 N N . GLU B 1 200 ? 0.319 1.012 -16.734 1 95.75 200 GLU B N 1
ATOM 3357 C CA . GLU B 1 200 ? -0.757 1.96 -17 1 95.75 200 GLU B CA 1
ATOM 3358 C C . GLU B 1 200 ? -1.104 2.77 -15.758 1 95.75 200 GLU B C 1
ATOM 3360 O O . GLU B 1 200 ? -1.355 3.973 -15.844 1 95.75 200 GLU B O 1
ATOM 3365 N N . HIS B 1 201 ? -1.117 2.086 -14.641 1 96.75 201 HIS B N 1
ATOM 3366 C CA . HIS B 1 201 ? -1.384 2.744 -13.367 1 96.75 201 HIS B CA 1
ATOM 3367 C C . HIS B 1 201 ? -0.358 3.838 -13.086 1 96.75 201 HIS B C 1
ATOM 3369 O O . HIS B 1 201 ? -0.724 4.973 -12.773 1 96.75 201 HIS B O 1
ATOM 3375 N N . PHE B 1 202 ? 0.879 3.523 -13.195 1 96.19 202 PHE B N 1
ATOM 3376 C CA . PHE B 1 202 ? 1.949 4.473 -12.914 1 96.19 202 PHE B CA 1
ATOM 3377 C C . PHE B 1 202 ? 1.884 5.656 -13.875 1 96.19 202 PHE B C 1
ATOM 3379 O O . PHE B 1 202 ? 2.045 6.809 -13.461 1 96.19 202 PHE B O 1
ATOM 3386 N N . GLU B 1 203 ? 1.638 5.348 -15.086 1 95.31 203 GLU B N 1
ATOM 3387 C CA . GLU B 1 203 ? 1.557 6.398 -16.094 1 95.31 203 GLU B CA 1
ATOM 3388 C C . GLU B 1 203 ? 0.403 7.355 -15.805 1 95.31 203 GLU B C 1
ATOM 3390 O O . GLU B 1 203 ? 0.584 8.578 -15.812 1 95.31 203 GLU B O 1
ATOM 3395 N N . LYS B 1 204 ? -0.746 6.812 -15.547 1 96.69 204 LYS B N 1
ATOM 3396 C CA . LYS B 1 204 ? -1.919 7.633 -15.273 1 96.69 204 LYS B CA 1
ATOM 3397 C C . LYS B 1 204 ? -1.717 8.469 -14.008 1 96.69 204 LYS B C 1
ATOM 3399 O O . LYS B 1 204 ? -2.02 9.664 -14 1 96.69 204 LYS B O 1
ATOM 3404 N N . CYS B 1 205 ? -1.206 7.844 -12.992 1 96.19 205 CYS B N 1
ATOM 3405 C CA . CYS B 1 205 ? -0.97 8.57 -11.742 1 96.19 205 CYS B CA 1
ATOM 3406 C C . CYS B 1 205 ? 0.084 9.656 -11.938 1 96.19 205 CYS B C 1
ATOM 3408 O O . CYS B 1 205 ? -0.065 10.766 -11.43 1 96.19 205 CYS B O 1
ATOM 3410 N N . GLY B 1 206 ? 1.126 9.33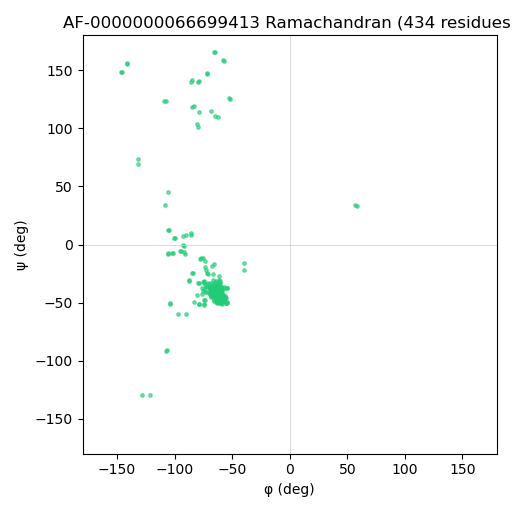6 -12.641 1 94.94 206 GLY B N 1
ATOM 3411 C CA . GLY B 1 206 ? 2.131 10.344 -12.961 1 94.94 206 GLY B CA 1
ATOM 3412 C C . GLY B 1 206 ? 1.564 11.547 -13.68 1 94.94 206 GLY B C 1
ATOM 3413 O O . GLY B 1 206 ? 1.882 12.688 -13.344 1 94.94 206 GLY B O 1
ATOM 3414 N N . ASN B 1 207 ? 0.723 11.312 -14.656 1 95.81 207 ASN B N 1
ATOM 3415 C CA . ASN B 1 207 ? 0.094 12.375 -15.43 1 95.81 207 ASN B CA 1
ATOM 3416 C C . ASN B 1 207 ? -0.825 13.227 -14.562 1 95.81 207 ASN B C 1
ATOM 3418 O O . ASN B 1 207 ? -0.842 14.453 -14.68 1 95.81 207 ASN B O 1
ATOM 3422 N N . ILE B 1 208 ? -1.604 12.578 -13.703 1 95.62 208 ILE B N 1
ATOM 3423 C CA . ILE B 1 208 ? -2.512 13.281 -12.797 1 95.62 208 ILE B CA 1
ATOM 3424 C C . ILE B 1 208 ? -1.722 14.25 -11.93 1 95.62 208 ILE B C 1
ATOM 3426 O O . ILE B 1 208 ? -2.086 15.43 -11.812 1 95.62 208 ILE B O 1
ATOM 3430 N N . VAL B 1 209 ? -0.649 13.805 -11.344 1 95.12 209 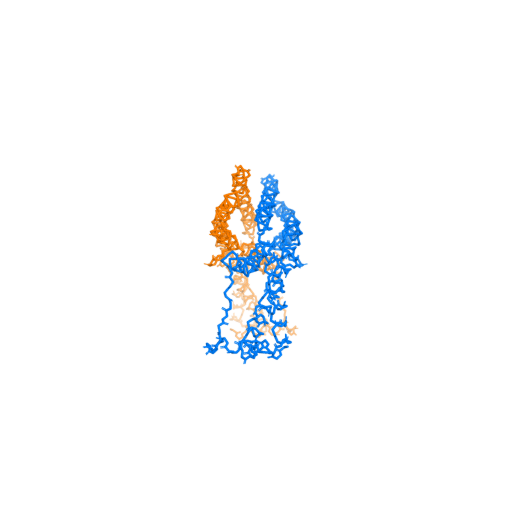VAL B N 1
ATOM 3431 C CA . VAL B 1 209 ? 0.141 14.641 -10.445 1 95.12 209 VAL B CA 1
ATOM 3432 C C . VAL B 1 209 ? 0.782 15.781 -11.227 1 95.12 209 VAL B C 1
ATOM 3434 O O . VAL B 1 209 ? 0.739 16.938 -10.797 1 95.12 209 VAL B O 1
ATOM 3437 N N . ALA B 1 210 ? 1.333 15.5 -12.375 1 92.5 210 ALA B N 1
ATOM 3438 C CA . ALA B 1 210 ? 1.999 16.516 -13.188 1 92.5 210 ALA B CA 1
ATOM 3439 C C . ALA B 1 210 ? 1.031 17.625 -13.578 1 92.5 210 ALA B C 1
ATOM 3441 O O . ALA B 1 210 ? 1.37 18.812 -13.5 1 92.5 210 ALA B O 1
ATOM 3442 N N . ASP B 1 211 ? -0.16 17.297 -13.938 1 93 211 ASP B N 1
ATOM 3443 C CA . ASP B 1 211 ? -1.169 18.266 -14.359 1 93 211 ASP B CA 1
ATOM 3444 C C . ASP B 1 211 ? -1.563 19.188 -13.203 1 93 211 ASP B C 1
ATOM 3446 O O . ASP B 1 211 ? -1.61 20.406 -13.367 1 93 211 ASP B O 1
ATOM 3450 N N . HIS B 1 212 ? -1.735 18.625 -12.055 1 93.81 212 HIS B N 1
ATOM 3451 C CA . HIS B 1 212 ? -2.207 19.422 -10.922 1 93.81 212 HIS B CA 1
ATOM 3452 C C . HIS B 1 212 ? -1.071 20.219 -10.297 1 93.81 212 HIS B C 1
ATOM 3454 O O . HIS B 1 212 ? -1.294 21.312 -9.766 1 93.81 212 HIS B O 1
ATOM 3460 N N . LEU B 1 213 ? 0.133 19.656 -10.312 1 90.69 213 LEU B N 1
ATOM 3461 C CA . LEU B 1 213 ? 1.28 20.406 -9.805 1 90.69 213 LEU B CA 1
ATOM 3462 C C . LEU B 1 213 ? 1.536 21.641 -10.648 1 90.69 213 LEU B C 1
ATOM 3464 O O . LEU B 1 213 ? 1.897 22.703 -10.117 1 90.69 213 LEU B O 1
ATOM 3468 N N . LYS B 1 214 ? 1.394 21.516 -11.914 1 89.25 214 LYS B N 1
ATOM 3469 C CA . LYS B 1 214 ? 1.524 22.672 -12.797 1 89.25 214 LYS B CA 1
ATOM 3470 C C . LYS B 1 214 ? 0.513 23.766 -12.43 1 89.25 214 LYS B C 1
ATOM 3472 O O . LYS B 1 214 ? 0.855 24.953 -12.375 1 89.25 214 LYS B O 1
ATOM 3477 N N . ASN B 1 215 ? -0.679 23.344 -12.062 1 86.75 215 ASN B N 1
ATOM 3478 C CA . ASN B 1 215 ? -1.731 24.281 -11.672 1 86.75 215 ASN B CA 1
ATOM 3479 C C . ASN B 1 215 ? -1.453 24.906 -10.312 1 86.75 215 ASN B C 1
ATOM 3481 O O . ASN B 1 215 ? -1.752 26.078 -10.086 1 86.75 215 ASN B O 1
ATOM 3485 N N . ALA B 1 216 ? -0.877 24.125 -9.398 1 86.56 216 ALA B N 1
ATOM 3486 C CA . ALA B 1 216 ? -0.562 24.609 -8.062 1 86.56 216 ALA B CA 1
ATOM 3487 C C . ALA B 1 216 ? 0.582 25.609 -8.102 1 86.56 216 ALA B C 1
ATOM 3489 O O . ALA B 1 216 ? 0.584 26.594 -7.34 1 86.56 216 ALA B O 1
ATOM 3490 N N . SER B 1 217 ? 1.555 25.422 -8.969 1 82.69 217 SER B N 1
ATOM 3491 C CA . SER B 1 217 ? 2.717 26.312 -9.062 1 82.69 217 SER B CA 1
ATOM 3492 C C . SER B 1 217 ? 2.344 27.656 -9.672 1 82.69 217 SER B C 1
ATOM 3494 O O . SER B 1 217 ? 2.996 28.672 -9.398 1 82.69 217 SER B O 1
ATOM 3496 N N . ASN B 1 218 ? 1.319 27.719 -10.438 1 77.62 218 ASN B N 1
ATOM 3497 C CA . ASN B 1 218 ? 0.855 28.953 -11.07 1 77.62 218 ASN B CA 1
ATOM 3498 C C . ASN B 1 218 ? -0.057 29.734 -10.133 1 77.62 218 ASN B C 1
ATOM 3500 O O . ASN B 1 218 ? -0.617 30.766 -10.531 1 77.62 218 ASN B O 1
ATOM 3504 N N . ALA B 1 219 ? -0.159 29.344 -8.867 1 65.88 219 ALA B N 1
ATOM 3505 C CA . ALA B 1 219 ? -1.011 30.031 -7.906 1 65.88 219 ALA B CA 1
ATOM 3506 C C . ALA B 1 219 ? -0.263 31.188 -7.242 1 65.88 219 ALA B C 1
ATOM 3508 O O . ALA B 1 219 ? 0.962 31.141 -7.105 1 65.88 219 ALA B O 1
#

Foldseek 3Di:
DVLLVVLVVCVVVVNFDFDDFDPLLVVLLVCLVVVLVVLVVVVVVVCVVLVLLADPDARPLNVLLVVLCVVLVVDPPPLSNLLSNLSSQLSVVLSVLSNVLVVCCCVLQVVPQSCCCNVPLSVVLNVLSVVLSSLRSQLRSLVVVCVVPVPPPVSVVSNVVSVVVNVVSSVVNVVSSVCVVVSVVSVVVSVVVNVVSVVVSVVVSVVSSVVSVVSSVVD/DVLLVVLVVCVVVVNFDFDDFDPLLVVLLVCLVVVLVVLVVVVVVVCVVLVLLDDPDARPLRVLLVVLCVVLVVDPPPLSNLLSNLSSQLSVVLSVLSNVLVVCCCVLQVVPQSCCCNVPLSVVLNVLSVVLSSLSSQLRSLVVVCVVPVPPPVSVVSNVVSVVVNVVSSVVNVVSSVCVVVSVVSVVVSVVVNVVSVVVSVVVSVVSCVVSVVSSVVD

Solvent-accessible surface area (backbone atoms only — not comparable to full-atom values): 21796 Å² total; per-residue (Å²): 109,69,62,43,50,52,37,52,50,30,38,75,66,66,70,43,80,72,84,74,73,54,69,73,54,48,50,45,53,52,48,55,61,48,48,55,55,52,51,50,50,46,50,51,22,52,50,57,61,41,50,67,32,58,42,96,63,72,24,34,40,36,46,39,18,52,49,30,51,55,56,32,73,74,49,83,53,63,57,47,31,44,32,27,50,28,50,20,52,32,24,45,51,40,37,52,49,32,36,53,47,36,52,48,47,45,50,57,38,44,55,55,45,49,44,43,38,60,71,39,58,50,43,53,53,51,50,44,49,51,50,34,56,52,30,46,35,46,24,45,44,33,42,53,53,19,67,77,36,76,84,39,65,66,43,46,51,51,23,54,50,31,44,53,51,30,52,54,37,48,51,52,49,53,56,53,56,67,48,49,63,57,49,46,52,51,50,44,51,41,52,49,49,52,48,50,54,50,25,50,48,21,44,51,45,18,52,43,38,50,56,26,48,56,56,30,69,72,86,107,70,63,45,52,51,38,51,51,30,38,75,64,68,73,42,79,72,86,75,74,56,68,73,54,50,50,44,52,52,49,56,61,47,47,54,55,52,52,52,51,46,51,52,24,52,50,57,59,39,50,69,31,56,43,97,63,71,25,33,40,36,44,40,18,52,50,30,51,56,55,31,73,73,49,84,52,62,56,47,29,43,32,26,49,29,50,19,52,31,24,46,53,39,38,53,49,34,36,52,48,38,51,49,47,44,49,60,38,45,56,52,46,49,44,42,38,60,71,40,59,50,42,53,52,52,48,45,48,53,48,34,57,51,31,45,35,46,22,43,42,33,41,53,52,18,68,76,36,77,84,40,63,66,42,46,51,50,22,52,50,30,45,51,53,30,52,53,37,47,51,51,50,52,55,54,56,70,48,47,64,59,48,46,51,52,50,42,49,42,53,50,49,52,47,49,52,51,25,53,48,21,44,52,44,19,50,42,35,51,57,27,50,56,56,29,68,74,85

Secondary structure (DSSP, 8-state):
-HHHHHHHHHHHTTSS--PPPPHHHHHHHHHHHHHHHHHHHHHHHHHHHTGGG--SS--HHHHHHHHHHHHHTT---HHHHHHHHHHHHHHHHHHHHHHHHHHHHIIIIIIIIIHHIIIIIHHHHHHHHHHHHHHHHHHHHHHHHHHH-TT-HHHHHHHHHHHHHHHHHHHHHHHHHTTHHHHHHHHHHHHHHHHHHHHHHHHHHHHHHHHHHHHHHT-/-HHHHHHHHHHHTTSS--PPPPHHHHHHHHHHHHHHHHHHHHHHHHHHHTGGG--SS--HHHHHHHHHHHHHTT---HHHHHHHHHHHHHHHHHHHHHHHHHHHHIIIIIIIIIHHIIIIIHHHHHHHHHHHHHHHHHHHHHHHHHHH-TT-HHHHHHHHHHHHHHHHHHHHHHHHHTTHHHHHHHHHHHHHHHHHHHHHHHHHHHHHHHHHHHHHHT-

Nearest PDB structures (foldseek):
  3caz-assembly1_A  TM=5.993E-01  e=4.438E-03  Galdieria sulphuraria
  2q13-assembly1_A-2  TM=5.803E-01  e=2.551E-02  Homo sapiens
  4nqi-assembly1_A  TM=4.148E-01  e=5.390E-03  Dictyostelium discoideum
  4nqi-assembly1_B  TM=4.191E-01  e=1.569E-02  Dictyostelium discoideum
  2v0o-assembly2_C  TM=3.837E-01  e=2.100E-02  Homo sapiens

InterPro domains:
  IPR004148 BAR domain [PF03114] (2-210)
  IPR027267 AH/BAR domain superfamily [G3DSA:1.20.1270.60] (1-218)
  IPR027267 AH/BAR domain superfamily [SSF103657] (4-212)

pLDDT: mean 90.76, std 6.46, range [64.19, 97.56]

Sequence (438 aa):
MFRRLKQNVMVKLDMAKQTEFPNDVTRSITFCERSKSDVAAIVKAVESMISNFKATGMTPADSIANICNGLAAKTKNKKFNKVMKNVEEALEEIAKTERLTAKRVELKFIESWSKTWLHGNLKIYLDDINQLKKRRLDKDGLAQSANKHPDDQTKQQKSKEADTLYEEQLMKVRQNIQEFTSHYSRTAEAIQELMNIMAEHFEKCGNIVADHLKNASNAMFRRLKQNVMVKLDMAKQTEFPNDVTRSITFCERSKSDVAAIVKAVESMISNFKATGMTPADSIANICNGLAAKTKNKKFNKVMKNVEEALEEIAKTERLTAKRVELKFIESWSKTWLHGNLKIYLDDINQLKKRRLDKDGLAQSANKHPDDQTKQQKSKEADTLYEEQLMKVRQNIQEFTSHYSRTAEAIQELMNIMAEHFEKCGNIVADHLKNASNA

Organism: Brugia malayi (NCBI:txid6279)

Radius of gyration: 36.27 Å; Cα contacts (8 Å, |Δi|>4): 450; chains: 2; bounding box: 34×121×79 Å